Protein AF-A0AAE2QS74-F1 (afdb_monomer_lite)

Structure (mmCIF, N/CA/C/O backbone):
data_AF-A0AAE2QS74-F1
#
_entry.id   AF-A0AAE2QS74-F1
#
loop_
_atom_site.group_PDB
_atom_site.id
_atom_site.type_symbol
_atom_site.label_atom_id
_atom_site.label_alt_id
_atom_site.label_comp_id
_atom_site.label_asym_id
_atom_site.label_entity_id
_atom_site.label_seq_id
_atom_site.pdbx_PDB_ins_code
_atom_site.Cartn_x
_atom_site.Cartn_y
_atom_site.Cartn_z
_atom_site.occupancy
_atom_site.B_iso_or_equiv
_atom_site.auth_seq_id
_atom_site.auth_comp_id
_atom_site.auth_asym_id
_atom_site.auth_atom_id
_atom_site.pdbx_PDB_model_num
ATOM 1 N N . MET A 1 1 ? 24.253 0.604 -11.282 1.00 51.69 1 MET A N 1
ATOM 2 C CA . MET A 1 1 ? 25.074 -0.594 -10.983 1.00 51.69 1 MET A CA 1
ATOM 3 C C . MET A 1 1 ? 26.539 -0.467 -11.391 1.00 51.69 1 MET A C 1
ATOM 5 O O . MET A 1 1 ? 27.400 -0.940 -10.668 1.00 51.69 1 MET A O 1
ATOM 9 N N . ILE A 1 2 ? 26.841 0.162 -12.529 1.00 53.91 2 ILE A N 1
ATOM 10 C CA . ILE A 1 2 ? 28.056 -0.130 -13.308 1.00 53.91 2 ILE A CA 1
ATOM 11 C C . ILE A 1 2 ? 29.373 0.421 -12.723 1.00 53.91 2 ILE A C 1
ATOM 13 O O . ILE A 1 2 ? 30.416 -0.185 -12.919 1.00 53.91 2 ILE A O 1
ATOM 17 N N . GLY A 1 3 ? 29.357 1.519 -11.962 1.00 59.38 3 GLY A N 1
ATOM 18 C CA . GLY A 1 3 ? 30.604 2.147 -11.488 1.00 59.38 3 GLY A CA 1
ATOM 19 C C . GLY A 1 3 ? 31.366 1.401 -10.382 1.00 59.38 3 GLY A C 1
ATOM 20 O O . GLY A 1 3 ? 32.477 1.806 -10.053 1.00 59.38 3 GLY A O 1
ATOM 21 N N . TRP A 1 4 ? 30.768 0.360 -9.794 1.00 67.25 4 TRP A N 1
ATOM 22 C CA . TRP A 1 4 ? 31.204 -0.205 -8.510 1.00 67.25 4 TRP A CA 1
ATOM 23 C C . TRP A 1 4 ? 31.464 -1.710 -8.567 1.00 67.25 4 TRP A C 1
ATOM 25 O O . TRP A 1 4 ? 32.016 -2.236 -7.614 1.00 67.25 4 TRP A O 1
ATOM 35 N N . GLN A 1 5 ? 31.047 -2.401 -9.637 1.00 87.31 5 GLN A N 1
ATOM 36 C CA . GLN A 1 5 ? 31.272 -3.842 -9.752 1.00 87.31 5 GLN A CA 1
ATOM 37 C C . GLN A 1 5 ? 32.680 -4.116 -10.267 1.00 87.31 5 GLN A C 1
ATOM 39 O O . GLN A 1 5 ? 33.079 -3.594 -11.313 1.00 87.31 5 GLN A O 1
ATOM 44 N N . THR A 1 6 ? 33.389 -4.977 -9.558 1.00 92.38 6 THR A N 1
ATOM 45 C CA . THR A 1 6 ? 34.708 -5.481 -9.928 1.00 92.38 6 THR A CA 1
ATOM 46 C C . THR A 1 6 ? 34.624 -6.878 -10.551 1.00 92.38 6 THR A C 1
ATOM 48 O O . THR A 1 6 ? 33.561 -7.509 -10.582 1.00 92.38 6 THR A O 1
ATOM 51 N N . ILE A 1 7 ? 35.752 -7.397 -11.050 1.00 91.31 7 ILE A N 1
ATOM 52 C CA . ILE A 1 7 ? 35.840 -8.798 -11.495 1.00 91.31 7 ILE A CA 1
ATOM 53 C C . ILE A 1 7 ? 35.571 -9.752 -10.318 1.00 91.31 7 ILE A C 1
ATOM 55 O O . ILE A 1 7 ? 34.913 -10.778 -10.499 1.00 91.31 7 ILE A O 1
ATOM 59 N N . ALA A 1 8 ? 36.032 -9.411 -9.111 1.00 92.94 8 ALA A N 1
ATOM 60 C CA . ALA A 1 8 ? 35.773 -10.190 -7.903 1.00 92.94 8 ALA A CA 1
ATOM 61 C C . ALA A 1 8 ? 34.275 -10.269 -7.574 1.00 92.94 8 ALA A C 1
ATOM 63 O O . ALA A 1 8 ? 33.759 -11.366 -7.349 1.00 92.94 8 ALA A O 1
ATOM 64 N N . ASP A 1 9 ? 33.568 -9.137 -7.623 1.00 92.06 9 ASP A N 1
ATOM 65 C CA . ASP A 1 9 ? 32.123 -9.080 -7.362 1.00 92.06 9 ASP A CA 1
ATOM 66 C C . ASP A 1 9 ? 31.339 -9.916 -8.370 1.00 92.06 9 ASP A C 1
ATOM 68 O O . ASP A 1 9 ? 30.399 -10.632 -8.017 1.00 92.06 9 ASP A O 1
ATOM 72 N N . LEU A 1 10 ? 31.765 -9.874 -9.634 1.00 91.00 10 LEU A N 1
ATOM 73 C CA . LEU A 1 10 ? 31.147 -10.642 -10.702 1.00 91.00 10 LEU A CA 1
ATOM 74 C C . LEU A 1 10 ? 31.285 -12.155 -10.473 1.00 91.00 10 LEU A C 1
ATOM 76 O O . LEU A 1 10 ? 30.320 -12.892 -10.667 1.00 91.00 10 LEU A O 1
ATOM 80 N N . VAL A 1 11 ? 32.449 -12.626 -10.015 1.00 93.50 11 VAL A N 1
ATOM 81 C CA . VAL A 1 11 ? 32.669 -14.045 -9.670 1.00 93.50 11 VAL A CA 1
ATOM 82 C C . VAL A 1 11 ? 31.944 -14.434 -8.383 1.00 93.50 11 VAL A C 1
ATOM 84 O O . VAL A 1 11 ? 31.462 -15.557 -8.263 1.00 93.50 11 VAL A O 1
ATOM 87 N N . GLN A 1 12 ? 31.815 -13.520 -7.422 1.00 91.94 12 GLN A N 1
ATOM 88 C CA . GLN A 1 12 ? 31.012 -13.759 -6.226 1.00 91.94 12 GLN A CA 1
ATOM 89 C C . GLN A 1 12 ? 29.527 -13.944 -6.572 1.00 91.94 12 GLN A C 1
ATOM 91 O O . GLN A 1 12 ? 28.879 -14.837 -6.022 1.00 91.94 12 GLN A O 1
ATOM 96 N N . ALA A 1 13 ? 28.998 -13.123 -7.481 1.00 89.44 13 ALA A N 1
ATOM 97 C CA . ALA A 1 13 ? 27.626 -13.227 -7.965 1.00 89.44 13 ALA A CA 1
ATOM 98 C C . ALA A 1 13 ? 27.417 -14.452 -8.872 1.00 89.44 13 ALA A C 1
ATOM 100 O O . ALA A 1 13 ? 26.358 -15.078 -8.830 1.00 89.44 13 ALA A O 1
ATOM 101 N N . ILE A 1 14 ? 28.432 -14.823 -9.661 1.00 94.00 14 ILE A N 1
ATOM 102 C CA . ILE A 1 14 ? 28.385 -15.915 -10.640 1.00 94.00 14 ILE A CA 1
ATOM 103 C C . ILE A 1 14 ? 29.587 -16.850 -10.422 1.00 94.00 14 ILE A C 1
ATOM 105 O O . ILE A 1 14 ? 30.575 -16.778 -11.158 1.00 94.00 14 ILE A O 1
ATOM 109 N N . PRO A 1 15 ? 29.529 -17.768 -9.438 1.00 93.50 15 PRO A N 1
ATOM 110 C CA . PRO A 1 15 ? 30.678 -18.608 -9.088 1.00 93.50 15 PRO A CA 1
ATOM 111 C C . PRO A 1 15 ? 31.203 -19.474 -10.239 1.00 93.50 15 PRO A C 1
ATOM 113 O O . PRO A 1 15 ? 32.399 -19.740 -10.317 1.00 93.50 15 PRO A O 1
ATOM 116 N N . GLU A 1 16 ? 30.326 -19.885 -11.160 1.00 92.38 16 GLU A N 1
ATOM 117 C CA . GLU A 1 16 ? 30.688 -20.687 -12.340 1.00 92.38 16 GLU A CA 1
ATOM 118 C C . GLU A 1 16 ? 31.625 -19.943 -13.304 1.00 92.38 16 GLU A C 1
ATOM 120 O O . GLU A 1 16 ? 32.366 -20.567 -14.066 1.00 92.38 16 GLU A O 1
ATOM 125 N N . LEU A 1 17 ? 31.647 -18.608 -13.242 1.00 93.56 17 LEU A N 1
ATOM 126 C CA . LEU A 1 17 ? 32.507 -17.780 -14.076 1.00 93.56 17 LEU A CA 1
ATOM 127 C C . LEU A 1 17 ? 33.993 -18.006 -13.770 1.00 93.56 17 LEU A C 1
ATOM 129 O O . LEU A 1 17 ? 34.819 -17.871 -14.669 1.00 93.56 17 LEU A O 1
ATOM 133 N N . ALA A 1 18 ? 34.338 -18.419 -12.544 1.00 92.81 18 ALA A N 1
ATOM 134 C CA . ALA A 1 18 ? 35.713 -18.727 -12.148 1.00 92.81 18 ALA A CA 1
ATOM 135 C C . ALA A 1 18 ? 36.363 -19.801 -13.044 1.00 92.81 18 ALA A C 1
ATOM 137 O O . ALA A 1 18 ? 37.557 -19.721 -13.336 1.00 92.81 18 ALA A O 1
ATOM 138 N N . GLU A 1 19 ? 35.573 -20.763 -13.528 1.00 92.50 19 GLU A N 1
ATOM 139 C CA . GLU A 1 19 ? 36.038 -21.875 -14.368 1.00 92.50 19 GLU A CA 1
ATOM 140 C C . GLU A 1 19 ? 36.209 -21.487 -15.848 1.00 92.50 19 GLU A C 1
ATOM 142 O O . GLU A 1 19 ? 36.754 -22.259 -16.640 1.00 92.50 19 GLU A O 1
ATOM 147 N N . SER A 1 20 ? 35.745 -20.300 -16.244 1.00 94.81 20 SER A N 1
ATOM 148 C CA . SER A 1 20 ? 35.791 -19.848 -17.635 1.00 94.81 20 SER A CA 1
ATOM 149 C C . SER A 1 20 ? 37.169 -19.297 -18.009 1.00 94.81 20 SER A C 1
ATOM 151 O O . SER A 1 20 ? 37.889 -18.714 -17.185 1.00 94.81 20 SER A O 1
ATOM 153 N N . SER A 1 21 ? 37.548 -19.443 -19.283 1.00 94.94 21 SER A N 1
ATOM 154 C CA . SER A 1 21 ? 38.747 -18.776 -19.787 1.00 94.94 21 SER A CA 1
ATOM 155 C C . SER A 1 21 ? 38.497 -17.277 -19.932 1.00 94.94 21 SER A C 1
ATOM 157 O O . SER A 1 21 ? 37.461 -16.862 -20.447 1.00 94.94 21 SER A O 1
ATOM 159 N N . VAL A 1 22 ? 39.492 -16.458 -19.575 1.00 93.69 22 VAL A N 1
ATOM 160 C CA . VAL A 1 22 ? 39.430 -14.996 -19.758 1.00 93.69 22 VAL A CA 1
ATOM 161 C C . VAL A 1 22 ? 39.072 -14.630 -21.201 1.00 93.69 22 VAL A C 1
ATOM 163 O O . VAL A 1 22 ? 38.280 -13.727 -21.429 1.00 93.69 22 VAL A O 1
ATOM 166 N N . ARG A 1 23 ? 39.597 -15.371 -22.186 1.00 90.88 23 ARG A N 1
ATOM 167 C CA . ARG A 1 23 ? 39.360 -15.114 -23.618 1.00 90.88 23 ARG A CA 1
ATOM 168 C C . ARG A 1 23 ? 37.947 -15.443 -24.093 1.00 90.88 23 ARG A C 1
ATOM 170 O O . ARG A 1 23 ? 37.571 -15.013 -25.175 1.00 90.88 23 ARG A O 1
ATOM 177 N N . GLU A 1 24 ? 37.209 -16.252 -23.342 1.00 91.06 24 GLU A N 1
ATOM 178 C CA . GLU A 1 24 ? 35.841 -16.653 -23.687 1.00 91.06 24 GLU A CA 1
ATOM 179 C C . GLU A 1 24 ? 34.810 -15.663 -23.138 1.00 91.06 24 GLU A C 1
ATOM 181 O O . GLU A 1 24 ? 33.684 -15.616 -23.628 1.00 91.06 24 GLU A O 1
ATOM 186 N N . VAL A 1 25 ? 35.208 -14.834 -22.169 1.00 94.12 25 VAL A N 1
ATOM 187 C CA . VAL A 1 25 ? 34.372 -13.790 -21.577 1.00 94.12 25 VAL A CA 1
ATOM 188 C C . VAL A 1 25 ? 34.872 -12.435 -22.064 1.00 94.12 25 VAL A C 1
ATOM 190 O O . VAL A 1 25 ? 35.674 -11.768 -21.412 1.00 94.12 25 VAL A O 1
ATOM 193 N N . GLN A 1 26 ? 34.404 -12.047 -23.252 1.00 93.44 26 GLN A N 1
ATOM 194 C CA . GLN A 1 26 ? 34.917 -10.899 -24.006 1.00 93.44 26 GLN A CA 1
ATOM 195 C C . GLN A 1 26 ? 35.022 -9.596 -23.185 1.00 93.44 26 GLN A C 1
ATOM 197 O O . GLN A 1 26 ? 36.083 -8.975 -23.237 1.00 93.44 26 GLN A O 1
ATOM 202 N N . PRO A 1 27 ? 34.028 -9.202 -22.358 1.00 93.44 27 PRO A N 1
ATOM 203 C CA . PRO A 1 27 ? 34.154 -7.990 -21.545 1.00 93.44 27 PRO A CA 1
ATOM 204 C C . PRO A 1 27 ? 35.338 -8.037 -20.568 1.00 93.44 27 PRO A C 1
ATOM 206 O O . PRO A 1 27 ? 36.029 -7.040 -20.383 1.00 93.44 27 PRO A O 1
ATOM 209 N N . ILE A 1 28 ? 35.618 -9.202 -19.975 1.00 93.31 28 ILE A N 1
ATOM 210 C CA . ILE A 1 28 ? 36.741 -9.384 -19.044 1.00 93.31 28 ILE A CA 1
ATOM 211 C C . ILE A 1 28 ? 38.072 -9.389 -19.803 1.00 93.31 28 ILE A C 1
ATOM 213 O O . ILE A 1 28 ? 39.045 -8.805 -19.330 1.00 93.31 28 ILE A O 1
ATOM 217 N N . ALA A 1 29 ? 38.123 -9.999 -20.992 1.00 93.19 29 ALA A N 1
ATOM 218 C CA . ALA A 1 29 ? 39.308 -9.947 -21.847 1.00 93.19 29 ALA A CA 1
ATOM 219 C C . ALA A 1 29 ? 39.673 -8.506 -22.233 1.00 93.19 29 ALA A C 1
ATOM 221 O O . ALA A 1 29 ? 40.841 -8.127 -22.149 1.00 93.19 29 ALA A O 1
ATOM 222 N N . ASP A 1 30 ? 38.671 -7.710 -22.608 1.00 93.12 30 ASP A N 1
ATOM 223 C CA . ASP A 1 30 ? 38.852 -6.324 -23.038 1.00 93.12 30 ASP A CA 1
ATOM 224 C C . ASP A 1 30 ? 39.238 -5.411 -21.862 1.00 93.12 30 ASP A C 1
ATOM 226 O O . ASP A 1 30 ? 40.056 -4.509 -22.030 1.00 93.12 30 ASP A O 1
ATOM 230 N N . LEU A 1 31 ? 38.752 -5.687 -20.645 1.00 91.75 31 LEU A N 1
ATOM 231 C CA . LEU A 1 31 ? 39.192 -4.992 -19.425 1.00 91.75 31 LEU A CA 1
ATOM 232 C C . LEU A 1 31 ? 40.663 -5.279 -19.082 1.00 91.75 31 LEU A C 1
ATOM 234 O O . LEU A 1 31 ? 41.371 -4.428 -18.548 1.00 91.75 31 LEU A O 1
ATOM 238 N N . LEU A 1 32 ? 41.141 -6.480 -19.408 1.00 92.75 32 LEU A N 1
ATOM 239 C CA . LEU A 1 32 ? 42.507 -6.925 -19.132 1.00 92.75 32 LEU A CA 1
ATOM 240 C C . LEU A 1 32 ? 43.485 -6.651 -20.287 1.00 92.75 32 LEU A C 1
ATOM 242 O O . LEU A 1 32 ? 44.662 -6.989 -20.167 1.00 92.75 32 LEU A O 1
ATOM 246 N N . GLN A 1 33 ? 43.040 -6.035 -21.389 1.00 88.00 33 GLN A N 1
ATOM 247 C CA . GLN A 1 33 ? 43.825 -5.905 -22.627 1.00 88.00 33 GLN A CA 1
ATOM 248 C C . GLN A 1 33 ? 45.164 -5.163 -22.457 1.00 88.00 33 GLN A C 1
ATOM 250 O O . GLN A 1 33 ? 46.122 -5.450 -23.176 1.00 88.00 33 GLN A O 1
ATOM 255 N N . ASP A 1 34 ? 45.243 -4.238 -21.495 1.00 84.62 34 ASP A N 1
ATOM 256 C CA . ASP A 1 34 ? 46.432 -3.420 -21.226 1.00 84.62 34 ASP A CA 1
ATOM 257 C C . ASP A 1 34 ? 47.409 -4.076 -20.229 1.00 84.62 34 ASP A C 1
ATOM 259 O O . ASP A 1 34 ? 48.461 -3.514 -19.908 1.00 84.62 34 ASP A O 1
ATOM 263 N N . GLN A 1 35 ? 47.095 -5.280 -19.740 1.00 87.00 35 GLN A N 1
ATOM 264 C CA . GLN A 1 35 ? 47.929 -6.011 -18.788 1.00 87.00 35 GLN A CA 1
ATOM 265 C C . GLN A 1 35 ? 48.985 -6.862 -19.510 1.00 87.00 35 GLN A C 1
ATOM 267 O O . GLN A 1 35 ? 48.704 -7.583 -20.465 1.00 87.00 35 GLN A O 1
ATOM 272 N N . LEU A 1 36 ? 50.231 -6.803 -19.030 1.00 78.56 36 LEU A N 1
ATOM 273 C CA . LEU A 1 36 ? 51.369 -7.511 -19.639 1.00 78.56 36 LEU A CA 1
ATOM 274 C C . LEU A 1 36 ? 51.338 -9.033 -19.426 1.00 78.56 36 LEU A C 1
ATOM 276 O O . LEU A 1 36 ? 51.922 -9.764 -20.225 1.00 78.56 36 LEU A O 1
ATOM 280 N N . ASP A 1 37 ? 50.691 -9.499 -18.356 1.00 84.31 37 ASP A N 1
ATOM 281 C CA . ASP A 1 37 ? 50.616 -10.913 -17.973 1.00 84.31 37 ASP A CA 1
ATOM 282 C C . ASP A 1 37 ? 49.176 -11.270 -17.584 1.00 84.31 37 ASP A C 1
ATOM 284 O O . ASP A 1 37 ? 48.789 -11.210 -16.417 1.00 84.31 37 ASP A O 1
ATOM 288 N N . VAL A 1 38 ? 48.350 -11.551 -18.597 1.00 84.25 38 VAL A N 1
ATOM 289 C CA . VAL A 1 38 ? 46.928 -11.873 -18.416 1.00 84.25 38 VAL A CA 1
ATOM 290 C C . VAL A 1 38 ? 46.779 -13.353 -18.039 1.00 84.25 38 VAL A C 1
ATOM 292 O O . VAL A 1 38 ? 47.169 -14.222 -18.835 1.00 84.25 38 VAL A O 1
ATOM 295 N N . PRO A 1 39 ? 46.187 -13.673 -16.872 1.00 89.12 39 PRO A N 1
ATOM 296 C CA . PRO A 1 39 ? 45.918 -15.053 -16.488 1.00 89.12 39 PRO A CA 1
ATOM 297 C C . PRO A 1 39 ? 45.004 -15.777 -17.487 1.00 89.12 39 PRO A C 1
ATOM 299 O O . PRO A 1 39 ? 44.227 -15.163 -18.215 1.00 89.12 39 PRO A O 1
ATOM 302 N N . GLN A 1 40 ? 45.100 -17.108 -17.553 1.00 89.44 40 GLN A N 1
ATOM 303 C CA . GLN A 1 40 ? 44.315 -17.891 -18.521 1.00 89.44 40 GLN A CA 1
ATOM 304 C C . GLN A 1 40 ? 42.862 -18.096 -18.079 1.00 89.44 40 GLN A C 1
ATOM 306 O O . GLN A 1 40 ? 41.968 -18.168 -18.930 1.00 89.44 40 GLN A O 1
ATOM 311 N N . THR A 1 41 ? 42.641 -18.200 -16.767 1.00 95.19 41 THR A N 1
ATOM 312 C CA . THR A 1 41 ? 41.335 -18.462 -16.151 1.00 95.19 41 THR A CA 1
ATOM 313 C C . THR A 1 41 ? 40.903 -17.286 -15.290 1.00 95.19 41 THR A C 1
ATOM 315 O O . THR A 1 41 ? 41.740 -16.564 -14.745 1.00 95.19 41 THR A O 1
ATOM 318 N N . ILE A 1 42 ? 39.595 -17.098 -15.147 1.00 94.25 42 ILE A N 1
ATOM 319 C CA . ILE A 1 42 ? 39.047 -16.039 -14.295 1.00 94.25 42 ILE A CA 1
ATOM 320 C C . ILE A 1 42 ? 39.330 -16.329 -12.811 1.00 94.25 42 ILE A C 1
ATOM 322 O O . ILE A 1 42 ? 39.590 -15.396 -12.053 1.00 94.25 42 ILE A O 1
ATOM 326 N N . ALA A 1 43 ? 39.404 -17.603 -12.405 1.00 94.75 43 ALA A N 1
ATOM 327 C CA . ALA A 1 43 ? 39.850 -18.007 -11.068 1.00 94.75 43 ALA A CA 1
ATOM 328 C C . ALA A 1 43 ? 41.252 -17.475 -10.711 1.00 94.75 43 ALA A C 1
ATOM 330 O O . ALA A 1 43 ? 41.504 -17.122 -9.559 1.00 94.75 43 ALA A O 1
ATOM 331 N N . ASP A 1 44 ? 42.165 -17.407 -11.681 1.00 93.75 44 ASP A N 1
ATOM 332 C CA . ASP A 1 44 ? 43.510 -16.864 -11.472 1.00 93.75 44 ASP A CA 1
ATOM 333 C C . ASP A 1 44 ? 43.510 -15.326 -11.447 1.00 93.75 44 ASP A C 1
ATOM 335 O O . ASP A 1 44 ? 44.306 -14.717 -10.730 1.00 93.75 44 ASP A O 1
ATOM 339 N N . VAL A 1 45 ? 42.597 -14.686 -12.190 1.00 92.88 45 VAL A N 1
ATOM 340 C CA . VAL A 1 45 ? 42.397 -13.226 -12.162 1.00 92.88 45 VAL A CA 1
ATOM 341 C C . VAL A 1 45 ? 41.951 -12.769 -10.774 1.00 92.88 45 VAL A C 1
ATOM 343 O O . VAL A 1 45 ? 42.540 -11.839 -10.230 1.00 92.88 45 VAL A O 1
ATOM 346 N N . VAL A 1 46 ? 40.979 -13.453 -10.160 1.00 93.75 46 VAL A N 1
ATOM 347 C CA . VAL A 1 46 ? 40.471 -13.081 -8.824 1.00 93.75 46 VAL A CA 1
ATOM 348 C C . VAL A 1 46 ? 41.434 -13.401 -7.676 1.00 93.75 46 VAL A C 1
ATOM 350 O O . VAL A 1 46 ? 41.283 -12.868 -6.582 1.00 93.75 46 VAL A O 1
ATOM 353 N N . GLN A 1 47 ? 42.450 -14.239 -7.903 1.00 92.31 47 GLN A N 1
ATOM 354 C CA . GLN A 1 47 ? 43.529 -14.464 -6.931 1.00 92.31 47 GLN A CA 1
ATOM 355 C C . GLN A 1 47 ? 44.559 -13.325 -6.912 1.00 92.31 47 GLN A C 1
ATOM 357 O O . GLN A 1 47 ? 45.358 -13.232 -5.979 1.00 92.31 47 GLN A O 1
ATOM 362 N N . ASN A 1 48 ? 44.567 -12.467 -7.934 1.00 92.62 48 ASN A N 1
ATOM 363 C CA . ASN A 1 48 ? 45.438 -11.306 -8.006 1.00 92.62 48 ASN A CA 1
ATOM 364 C C . ASN A 1 48 ? 44.715 -10.073 -7.449 1.00 92.62 48 ASN A C 1
ATOM 366 O O . ASN A 1 48 ? 43.783 -9.578 -8.072 1.00 92.62 48 ASN A O 1
ATOM 370 N N . GLU A 1 49 ? 45.192 -9.539 -6.323 1.00 89.06 49 GLU A N 1
ATOM 371 C CA . GLU A 1 49 ? 44.571 -8.403 -5.616 1.00 89.06 49 GLU A CA 1
ATOM 372 C C . GLU A 1 49 ? 44.373 -7.148 -6.483 1.00 89.06 49 GLU A C 1
ATOM 374 O O . GLU A 1 49 ? 43.485 -6.351 -6.210 1.00 89.06 49 GLU A O 1
ATOM 379 N N . VAL A 1 50 ? 45.189 -6.947 -7.524 1.00 89.69 50 VAL A N 1
ATOM 380 C CA . VAL A 1 50 ? 45.071 -5.779 -8.409 1.00 89.69 50 VAL A CA 1
ATOM 381 C C . VAL A 1 50 ? 44.070 -6.036 -9.529 1.00 89.69 50 VAL A C 1
ATOM 383 O O . VAL A 1 50 ? 43.275 -5.159 -9.849 1.00 89.69 50 VAL A O 1
ATOM 386 N N . LEU A 1 51 ? 44.110 -7.223 -10.138 1.00 91.75 51 LEU A N 1
ATOM 387 C CA . LEU A 1 51 ? 43.224 -7.548 -11.257 1.00 91.75 51 LEU A CA 1
ATOM 388 C C . LEU A 1 51 ? 41.791 -7.822 -10.789 1.00 91.75 51 LEU A C 1
ATOM 390 O O . LEU A 1 51 ? 40.847 -7.464 -11.485 1.00 91.75 51 LEU A O 1
ATOM 394 N N . ALA A 1 52 ? 41.636 -8.421 -9.608 1.00 90.88 52 ALA A N 1
ATOM 395 C CA . ALA A 1 52 ? 40.348 -8.708 -8.989 1.00 90.88 52 ALA A CA 1
ATOM 396 C C . ALA A 1 52 ? 39.496 -7.440 -8.802 1.00 90.88 52 ALA A C 1
ATOM 398 O O . ALA A 1 52 ? 38.287 -7.486 -9.011 1.00 90.88 52 ALA A O 1
ATOM 399 N N . GLU A 1 53 ? 40.145 -6.317 -8.486 1.00 91.31 53 GLU A N 1
ATOM 400 C CA . GLU A 1 53 ? 39.524 -5.023 -8.177 1.00 91.31 53 GLU A CA 1
ATOM 401 C C . GLU A 1 53 ? 39.313 -4.123 -9.410 1.00 91.31 53 GLU A C 1
ATOM 403 O O . GLU A 1 53 ? 38.865 -2.982 -9.275 1.00 91.31 53 GLU A O 1
ATOM 408 N N . LEU A 1 54 ? 39.635 -4.589 -10.625 1.00 90.88 54 LEU A N 1
ATOM 409 C CA . LEU A 1 54 ? 39.384 -3.797 -11.832 1.00 90.88 54 LEU A CA 1
ATOM 410 C C . LEU A 1 54 ? 37.880 -3.600 -12.025 1.00 90.88 54 LEU A C 1
ATOM 412 O O . LEU A 1 54 ? 37.105 -4.560 -12.040 1.00 90.88 54 LEU A O 1
ATOM 416 N N . SER A 1 55 ? 37.479 -2.339 -12.176 1.00 90.12 55 SER A N 1
ATOM 417 C CA . SER A 1 55 ? 36.075 -1.956 -12.278 1.00 90.12 55 SER A CA 1
ATOM 418 C C . SER A 1 55 ? 35.546 -2.186 -13.688 1.00 90.12 55 SER A C 1
ATOM 420 O O . SER A 1 55 ? 36.099 -1.696 -14.673 1.00 90.12 55 SER A O 1
ATOM 422 N N . LEU A 1 56 ? 34.394 -2.847 -13.785 1.00 86.44 56 LEU A N 1
ATOM 423 C CA . LEU A 1 56 ? 33.654 -2.985 -15.040 1.00 86.44 56 LEU A CA 1
ATOM 424 C C . LEU A 1 56 ? 33.148 -1.632 -15.566 1.00 86.44 56 LEU A C 1
ATOM 426 O O . LEU A 1 56 ? 32.829 -1.516 -16.748 1.00 86.44 56 LEU A O 1
ATOM 430 N N . GLY A 1 57 ? 33.108 -0.599 -14.717 1.00 82.94 57 GLY A N 1
ATOM 431 C CA . GLY A 1 57 ? 32.757 0.764 -15.109 1.00 82.94 57 GLY A CA 1
ATOM 432 C C . GLY A 1 57 ? 33.789 1.456 -16.002 1.00 82.94 57 GLY A C 1
ATOM 433 O O . GLY A 1 57 ? 33.489 2.508 -16.561 1.00 82.94 57 GLY A O 1
ATOM 434 N N . GLU A 1 58 ? 34.981 0.877 -16.164 1.00 84.56 58 GLU A N 1
ATOM 435 C CA . GLU A 1 58 ? 35.997 1.353 -17.112 1.00 84.56 58 GLU A CA 1
ATOM 436 C C . GLU A 1 58 ? 35.676 0.962 -18.566 1.00 84.56 58 GLU A C 1
ATOM 438 O O . GLU A 1 58 ? 36.246 1.520 -19.506 1.00 84.56 58 GLU A O 1
ATOM 443 N N . LEU A 1 59 ? 34.732 0.038 -18.769 1.00 84.81 59 LEU A N 1
ATOM 444 C CA . LEU A 1 59 ? 34.280 -0.395 -20.085 1.00 84.81 59 LEU A CA 1
ATOM 445 C C . LEU A 1 59 ? 33.067 0.404 -20.564 1.00 84.81 59 LEU A C 1
ATOM 447 O O . LEU A 1 59 ? 32.155 0.724 -19.802 1.00 84.81 59 LEU A O 1
ATOM 451 N N . ASN A 1 60 ? 32.983 0.607 -21.880 1.00 85.06 60 ASN A N 1
ATOM 452 C CA . ASN A 1 60 ? 31.715 0.959 -22.508 1.00 85.06 60 ASN A CA 1
ATOM 453 C C . ASN A 1 60 ? 30.832 -0.293 -22.614 1.00 85.06 60 ASN A C 1
ATOM 455 O O . ASN A 1 60 ? 30.873 -0.998 -23.620 1.00 85.06 60 ASN A O 1
ATOM 459 N N . LEU A 1 61 ? 30.057 -0.591 -21.571 1.00 79.56 61 LEU A N 1
ATOM 460 C CA . LEU A 1 61 ? 29.262 -1.821 -21.509 1.00 79.56 61 LEU A CA 1
ATOM 461 C C . LEU A 1 61 ? 28.137 -1.904 -22.555 1.00 79.56 61 LEU A C 1
ATOM 463 O O . LEU A 1 61 ? 27.686 -3.004 -22.854 1.00 79.56 61 LEU A O 1
ATOM 467 N N . GLU A 1 62 ? 27.730 -0.784 -23.161 1.00 81.38 62 GLU A N 1
ATOM 468 C CA . GLU A 1 62 ? 26.697 -0.748 -24.211 1.00 81.38 62 GLU A CA 1
ATOM 469 C C . GLU A 1 62 ? 27.087 -1.532 -25.476 1.00 81.38 62 GLU A C 1
ATOM 471 O O . GLU A 1 62 ? 26.231 -1.844 -26.301 1.00 81.38 62 GLU A O 1
ATOM 476 N N . GLN A 1 63 ? 28.374 -1.849 -25.648 1.00 88.12 63 GLN A N 1
ATOM 477 C CA . GLN A 1 63 ? 28.871 -2.586 -26.811 1.00 88.12 63 GLN A CA 1
ATOM 478 C C . GLN A 1 63 ? 28.781 -4.114 -26.673 1.00 88.12 63 GLN A C 1
ATOM 480 O O . GLN A 1 63 ? 29.102 -4.819 -27.630 1.00 88.12 63 GLN A O 1
ATOM 485 N N . TYR A 1 64 ? 28.379 -4.629 -25.508 1.00 86.88 64 TYR A N 1
ATOM 486 C CA . TYR A 1 64 ? 28.283 -6.064 -25.251 1.00 86.88 64 TYR A CA 1
ATOM 487 C C . TYR A 1 64 ? 26.832 -6.489 -25.017 1.00 86.88 64 TYR A C 1
ATOM 489 O O . TYR A 1 64 ? 26.087 -5.836 -24.290 1.00 86.88 64 TYR A O 1
ATOM 497 N N . ASP A 1 65 ? 26.446 -7.631 -25.586 1.00 85.75 65 ASP A N 1
ATOM 498 C CA . ASP A 1 65 ? 25.187 -8.289 -25.237 1.00 85.75 65 ASP A CA 1
ATOM 499 C C . ASP A 1 65 ? 25.220 -8.795 -23.786 1.00 85.75 65 ASP A C 1
ATOM 501 O O . ASP A 1 65 ? 26.261 -9.230 -23.292 1.00 85.75 65 ASP A O 1
ATOM 505 N N . LEU A 1 66 ? 24.064 -8.846 -23.114 1.00 80.19 66 LEU A N 1
ATOM 506 C CA . LEU A 1 66 ? 23.956 -9.383 -21.745 1.00 80.19 66 LEU A CA 1
ATOM 507 C C . LEU A 1 66 ? 24.417 -10.846 -21.630 1.00 80.19 66 LEU A C 1
ATOM 509 O O . LEU A 1 66 ? 24.831 -11.284 -20.562 1.00 80.19 66 LEU A O 1
ATOM 513 N N . SER A 1 67 ? 24.382 -11.602 -22.730 1.00 85.56 67 SER A N 1
ATOM 514 C CA . SER A 1 67 ? 24.894 -12.974 -22.799 1.00 85.56 67 SER A CA 1
ATOM 515 C C . SER A 1 67 ? 26.418 -13.068 -22.949 1.00 85.56 67 SER A C 1
ATOM 517 O O . SER A 1 67 ? 26.948 -14.175 -22.965 1.00 85.56 67 SER A O 1
ATOM 519 N N . ALA A 1 68 ? 27.130 -11.944 -23.102 1.00 90.44 68 ALA A N 1
ATOM 520 C CA . ALA A 1 68 ? 28.588 -11.921 -23.246 1.00 90.44 68 ALA A CA 1
ATOM 521 C C . ALA A 1 68 ? 29.323 -12.334 -21.960 1.00 90.44 68 ALA A C 1
ATOM 523 O O . ALA A 1 68 ? 30.485 -12.734 -22.019 1.00 90.44 68 ALA A O 1
ATOM 524 N N . ILE A 1 69 ? 28.645 -12.256 -20.811 1.00 91.62 69 ILE A N 1
ATOM 525 C CA . ILE A 1 69 ? 29.094 -12.844 -19.550 1.00 91.62 69 ILE A CA 1
ATOM 526 C C . ILE A 1 69 ? 28.189 -14.050 -19.259 1.00 91.62 69 ILE A C 1
ATOM 528 O O . ILE A 1 69 ? 26.995 -13.869 -19.000 1.00 91.62 69 ILE A O 1
ATOM 532 N N . PRO A 1 70 ? 28.720 -15.285 -19.309 1.00 91.31 70 PRO A N 1
ATOM 533 C CA . PRO A 1 70 ? 27.953 -16.483 -18.987 1.00 91.31 70 PRO A CA 1
ATOM 534 C C . PRO A 1 70 ? 27.333 -16.406 -17.587 1.00 91.31 70 PRO A C 1
ATOM 536 O O . PRO A 1 70 ? 27.992 -15.993 -16.637 1.00 91.31 70 PRO A O 1
ATOM 539 N N . GLY A 1 71 ? 26.061 -16.792 -17.465 1.00 86.50 71 GLY A N 1
ATOM 540 C CA . GLY A 1 71 ? 25.326 -16.790 -16.194 1.00 86.50 71 GLY A CA 1
ATOM 541 C C . GLY A 1 71 ? 24.819 -15.420 -15.728 1.00 86.50 71 GLY A C 1
ATOM 542 O O . GLY A 1 71 ? 24.049 -15.370 -14.776 1.00 86.50 71 GLY A O 1
ATOM 543 N N . LEU A 1 72 ? 25.172 -14.316 -16.404 1.00 86.94 72 LEU A N 1
ATOM 544 C CA . LEU A 1 72 ? 24.773 -12.964 -15.983 1.00 86.94 72 LEU A CA 1
ATOM 545 C C . LEU A 1 72 ? 23.259 -12.737 -16.033 1.00 86.94 72 LEU A C 1
ATOM 547 O O . LEU A 1 72 ? 22.710 -12.070 -15.164 1.00 86.94 72 LEU A O 1
ATOM 551 N N . ILE A 1 73 ? 22.584 -13.305 -17.033 1.00 84.00 73 ILE A N 1
ATOM 552 C CA . ILE A 1 73 ? 21.129 -13.164 -17.217 1.00 84.00 73 ILE A CA 1
ATOM 553 C C . ILE A 1 73 ? 20.351 -13.852 -16.085 1.00 84.00 73 ILE A C 1
ATOM 555 O O . ILE A 1 73 ? 19.284 -13.380 -15.698 1.00 84.00 73 ILE A O 1
ATOM 559 N N . ASP A 1 74 ? 20.889 -14.952 -15.558 1.00 82.69 74 ASP A N 1
ATOM 560 C CA . ASP A 1 74 ? 20.228 -15.788 -14.553 1.00 82.69 74 ASP A CA 1
ATOM 561 C C . ASP A 1 74 ? 20.658 -15.440 -13.116 1.00 82.69 74 ASP A C 1
ATOM 563 O O . ASP A 1 74 ? 20.082 -15.950 -12.151 1.00 82.69 74 ASP A O 1
ATOM 567 N N . ALA A 1 75 ? 21.666 -14.578 -12.960 1.00 81.62 75 ALA A N 1
ATOM 568 C CA . ALA A 1 75 ? 22.192 -14.165 -11.668 1.00 81.62 75 ALA A CA 1
ATOM 569 C C . ALA A 1 75 ? 21.175 -13.277 -10.922 1.00 81.62 75 ALA A C 1
ATOM 571 O O . ALA A 1 75 ? 20.756 -12.244 -11.458 1.00 81.62 75 ALA A O 1
ATOM 572 N N . PRO A 1 76 ? 20.776 -13.626 -9.684 1.00 77.81 76 PRO A N 1
ATOM 573 C CA . PRO A 1 76 ? 19.868 -12.792 -8.908 1.00 77.81 76 PRO A CA 1
ATOM 574 C C . PRO A 1 76 ? 20.478 -11.415 -8.647 1.00 77.81 76 PRO A C 1
ATOM 576 O O . PRO A 1 76 ? 21.632 -11.299 -8.242 1.00 77.81 76 PRO A O 1
ATOM 579 N N . LEU A 1 77 ? 19.695 -10.352 -8.832 1.00 76.94 77 LEU A N 1
ATOM 580 C CA . LEU A 1 77 ? 20.187 -8.985 -8.652 1.00 76.94 77 LEU A CA 1
ATOM 581 C C . LEU A 1 77 ? 20.756 -8.762 -7.241 1.00 76.94 77 LEU A C 1
ATOM 583 O O . LEU A 1 77 ? 21.711 -8.007 -7.068 1.00 76.94 77 LEU A O 1
ATOM 587 N N . GLU A 1 78 ? 20.207 -9.451 -6.235 1.00 75.94 78 GLU A N 1
ATOM 588 C CA . GLU A 1 78 ? 20.636 -9.300 -4.853 1.00 75.94 78 GLU A CA 1
ATOM 589 C C . GLU A 1 78 ? 22.049 -9.803 -4.538 1.00 75.94 78 GLU A C 1
ATOM 591 O O . GLU A 1 78 ? 22.569 -9.498 -3.461 1.00 75.94 78 GLU A O 1
ATOM 596 N N . THR A 1 79 ? 22.667 -10.570 -5.441 1.00 84.06 79 THR A N 1
ATOM 597 C CA . THR A 1 79 ? 24.023 -11.103 -5.248 1.00 84.06 79 THR A CA 1
ATOM 598 C C . THR A 1 79 ? 25.118 -10.125 -5.662 1.00 84.06 79 THR A C 1
ATOM 600 O O . THR A 1 79 ? 26.279 -10.360 -5.339 1.00 84.06 79 THR A O 1
ATOM 603 N N . PHE A 1 80 ? 24.768 -9.038 -6.354 1.00 85.00 80 PHE A N 1
ATOM 604 C CA . PHE A 1 80 ? 25.716 -8.015 -6.796 1.00 85.00 80 PHE A CA 1
ATOM 605 C C . PHE A 1 80 ? 25.969 -6.984 -5.696 1.00 85.00 80 PHE A C 1
ATOM 607 O O . PHE A 1 80 ? 25.055 -6.598 -4.966 1.00 85.00 80 PHE A O 1
ATOM 614 N N . GLN A 1 81 ? 27.207 -6.512 -5.562 1.00 82.75 81 GLN A N 1
ATOM 615 C CA . GLN A 1 81 ? 27.550 -5.567 -4.502 1.00 82.75 81 GLN A CA 1
ATOM 616 C C . GLN A 1 81 ? 26.783 -4.245 -4.677 1.00 82.75 81 GLN A C 1
ATOM 618 O O . GLN A 1 81 ? 26.656 -3.739 -5.788 1.00 82.75 81 GLN A O 1
ATOM 623 N N . ASP A 1 82 ? 26.272 -3.666 -3.585 1.00 77.69 82 ASP A N 1
ATOM 624 C CA . ASP A 1 82 ? 25.610 -2.351 -3.588 1.00 77.69 82 ASP A CA 1
ATOM 625 C C . ASP A 1 82 ? 24.472 -2.213 -4.622 1.00 77.69 82 ASP A C 1
ATOM 627 O O . ASP A 1 82 ? 24.107 -1.106 -5.032 1.00 77.69 82 ASP A O 1
ATOM 631 N N . TRP A 1 83 ? 23.855 -3.330 -5.027 1.00 74.25 83 TRP A N 1
ATOM 632 C CA . TRP A 1 83 ? 22.746 -3.335 -5.980 1.00 74.25 83 TRP A CA 1
ATOM 633 C C . TRP A 1 83 ? 21.593 -2.430 -5.516 1.00 74.25 83 TRP A C 1
ATOM 635 O O . TRP A 1 83 ? 20.964 -1.767 -6.340 1.00 74.25 83 TRP A O 1
ATOM 645 N N . GLN A 1 84 ? 21.375 -2.307 -4.198 1.00 67.06 84 GLN A N 1
ATOM 646 C CA . GLN A 1 84 ? 20.348 -1.442 -3.602 1.00 67.06 84 GLN A CA 1
ATOM 647 C C . GLN A 1 84 ? 20.612 0.054 -3.815 1.00 67.06 84 GLN A C 1
ATOM 649 O O . GLN A 1 84 ? 19.694 0.861 -3.689 1.00 67.06 84 GLN A O 1
ATOM 654 N N . GLN A 1 85 ? 21.859 0.438 -4.092 1.00 68.69 85 GLN A N 1
ATOM 655 C CA . GLN A 1 85 ? 22.243 1.827 -4.349 1.00 68.69 85 GLN A CA 1
ATOM 656 C C . GLN A 1 85 ? 22.101 2.206 -5.829 1.00 68.69 85 GLN A C 1
ATOM 658 O O . GLN A 1 85 ? 22.319 3.359 -6.199 1.00 68.69 85 GLN A O 1
ATOM 663 N N . SER A 1 86 ? 21.727 1.252 -6.687 1.00 65.56 86 SER A N 1
ATOM 664 C CA . SER A 1 86 ? 21.459 1.515 -8.097 1.00 65.56 86 SER A CA 1
ATOM 665 C C . SER A 1 86 ? 20.050 2.056 -8.276 1.00 65.56 86 SER A C 1
ATOM 667 O O . SER A 1 86 ? 19.067 1.386 -7.967 1.00 65.56 86 SER A O 1
ATOM 669 N N . VAL A 1 87 ? 19.955 3.281 -8.782 1.00 63.59 87 VAL A N 1
ATOM 670 C CA . VAL A 1 87 ? 18.666 3.919 -9.052 1.00 63.59 87 VAL A CA 1
ATOM 671 C C . VAL A 1 87 ? 18.076 3.330 -10.341 1.00 63.59 87 VAL A C 1
ATOM 673 O O . VAL A 1 87 ? 18.811 2.982 -11.264 1.00 63.59 87 VAL A O 1
ATOM 676 N N . ILE A 1 88 ? 16.750 3.173 -10.398 1.00 59.47 88 ILE A N 1
ATOM 677 C CA . ILE A 1 88 ? 16.039 2.541 -11.527 1.00 59.47 88 ILE A CA 1
ATOM 678 C C . ILE A 1 88 ? 16.304 3.270 -12.857 1.00 59.47 88 ILE A C 1
ATOM 680 O O . ILE A 1 88 ? 16.432 2.619 -13.889 1.00 59.47 88 ILE A O 1
ATOM 684 N N . ASP A 1 89 ? 16.443 4.598 -12.832 1.00 60.19 89 ASP A N 1
ATOM 685 C CA . ASP A 1 89 ? 16.765 5.433 -14.002 1.00 60.19 89 ASP A CA 1
ATOM 686 C C . ASP A 1 89 ? 18.176 5.182 -14.566 1.00 60.19 89 ASP A C 1
ATOM 688 O O . ASP A 1 89 ? 18.458 5.508 -15.716 1.00 60.19 89 ASP A O 1
ATOM 692 N N . GLN A 1 90 ? 19.057 4.565 -13.776 1.00 59.84 90 GLN A N 1
ATOM 693 C CA . GLN A 1 90 ? 20.407 4.172 -14.176 1.00 59.84 90 GLN A CA 1
ATOM 694 C C . GLN A 1 90 ? 20.457 2.768 -14.790 1.00 59.84 90 GLN A C 1
ATOM 696 O O . GLN A 1 90 ? 21.548 2.287 -15.100 1.00 59.84 90 GLN A O 1
ATOM 701 N N . ILE A 1 91 ? 19.317 2.082 -14.920 1.00 61.00 91 ILE A N 1
ATOM 702 C CA . ILE A 1 91 ? 19.225 0.756 -15.532 1.00 61.00 91 ILE A CA 1
ATOM 703 C C . ILE A 1 91 ? 18.549 0.921 -16.903 1.00 61.00 91 ILE A C 1
ATOM 705 O O . ILE A 1 91 ? 17.331 1.120 -16.959 1.00 61.00 91 ILE A O 1
ATOM 709 N N . PRO A 1 92 ? 19.313 0.859 -18.015 1.00 59.97 92 PRO A N 1
ATOM 710 C CA . PRO A 1 92 ? 18.782 1.082 -19.356 1.00 59.97 92 PRO A CA 1
ATOM 711 C C . PRO A 1 92 ? 17.579 0.189 -19.661 1.00 59.97 92 PRO A C 1
ATOM 713 O O . PRO A 1 92 ? 17.619 -1.021 -19.441 1.00 59.97 92 PRO A O 1
ATOM 716 N N . GLY A 1 93 ? 16.499 0.796 -20.148 1.00 57.69 93 GLY A N 1
ATOM 717 C CA . GLY A 1 93 ? 15.265 0.104 -20.510 1.00 57.69 93 GLY A CA 1
ATOM 718 C C . GLY A 1 93 ? 14.400 -0.341 -19.330 1.00 57.69 93 GLY A C 1
ATOM 719 O O . GLY A 1 93 ? 13.213 -0.551 -19.532 1.00 57.69 93 GLY A O 1
ATOM 720 N N . LEU A 1 94 ? 14.918 -0.433 -18.096 1.00 58.69 94 LEU A N 1
ATOM 721 C CA . LEU A 1 94 ? 14.109 -0.846 -16.938 1.00 58.69 94 LEU A CA 1
ATOM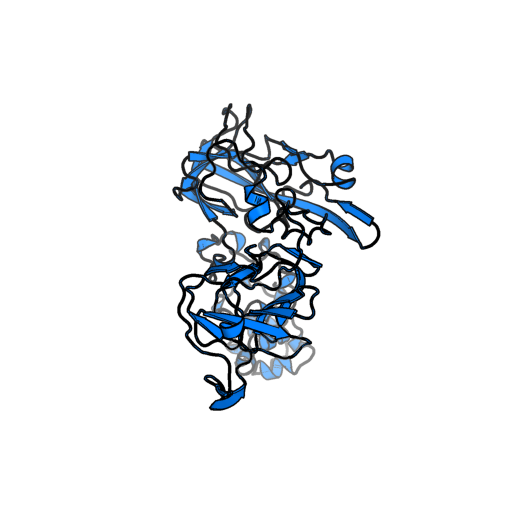 722 C C . LEU A 1 94 ? 13.041 0.194 -16.581 1.00 58.69 94 LEU A C 1
ATOM 724 O O . LEU A 1 94 ? 11.936 -0.181 -16.198 1.00 58.69 94 LEU A O 1
ATOM 728 N N . ALA A 1 95 ? 13.348 1.483 -16.753 1.00 57.00 95 ALA A N 1
ATOM 729 C CA . ALA A 1 95 ? 12.368 2.563 -16.624 1.00 57.00 95 ALA A CA 1
ATOM 730 C C . ALA A 1 95 ? 11.247 2.482 -17.682 1.00 57.00 95 ALA A C 1
ATOM 732 O O . ALA A 1 95 ? 10.156 2.999 -17.454 1.00 57.00 95 ALA A O 1
ATOM 733 N N . ASP A 1 96 ? 11.503 1.793 -18.798 1.00 63.91 96 ASP A N 1
ATOM 734 C CA . ASP A 1 96 ? 10.571 1.618 -19.911 1.00 63.91 96 ASP A CA 1
ATOM 735 C C . ASP A 1 96 ? 9.823 0.275 -19.853 1.00 63.91 96 ASP A C 1
ATOM 737 O O . ASP A 1 96 ? 8.900 0.066 -20.641 1.00 63.91 96 ASP A O 1
ATOM 741 N N . VAL A 1 97 ? 10.192 -0.649 -18.947 1.00 54.19 97 VAL A N 1
ATOM 742 C CA . VAL A 1 97 ? 9.508 -1.943 -18.788 1.00 54.19 97 VAL A CA 1
ATOM 743 C C . VAL A 1 97 ? 8.164 -1.719 -18.091 1.00 54.19 97 VAL A C 1
ATOM 745 O O . VAL A 1 97 ? 8.132 -1.404 -16.896 1.00 54.19 97 VAL A O 1
ATOM 748 N N . PRO A 1 98 ? 7.028 -1.959 -18.774 1.00 52.81 98 PRO A N 1
ATOM 749 C CA . PRO A 1 98 ? 5.728 -1.889 -18.134 1.00 52.81 98 PRO A CA 1
ATOM 750 C C . PRO A 1 98 ? 5.639 -2.943 -17.033 1.00 52.81 98 PRO A C 1
ATOM 752 O O . PRO A 1 98 ? 6.004 -4.104 -17.224 1.00 52.81 98 PRO A O 1
ATOM 755 N N . PHE A 1 99 ? 5.100 -2.551 -15.885 1.00 48.38 99 PHE A N 1
ATOM 756 C CA . PHE A 1 99 ? 5.087 -3.361 -14.665 1.00 48.38 99 PHE A CA 1
ATOM 757 C C . PHE A 1 99 ? 4.434 -4.751 -14.829 1.00 48.38 99 PHE A C 1
ATOM 759 O O . PHE A 1 99 ? 4.767 -5.687 -14.108 1.00 48.38 99 PHE A O 1
ATOM 766 N N . VAL A 1 100 ? 3.530 -4.911 -15.805 1.00 42.53 100 VAL A N 1
ATOM 767 C CA . VAL A 1 100 ? 2.897 -6.195 -16.173 1.00 42.53 100 VAL A CA 1
ATOM 768 C C . VAL A 1 100 ? 3.904 -7.269 -16.606 1.00 42.53 100 VAL A C 1
ATOM 770 O O . VAL A 1 100 ? 3.609 -8.457 -16.521 1.00 42.53 100 VAL A O 1
ATOM 773 N N . ASN A 1 101 ? 5.101 -6.857 -17.026 1.00 46.62 101 ASN A N 1
ATOM 774 C CA . ASN A 1 101 ? 6.170 -7.741 -17.479 1.00 46.62 101 ASN A CA 1
ATOM 775 C C . ASN A 1 101 ? 7.156 -8.126 -16.358 1.00 46.62 101 ASN A C 1
ATOM 777 O O . ASN A 1 101 ? 8.162 -8.776 -16.636 1.00 46.62 101 ASN A O 1
ATOM 781 N N . PHE A 1 102 ? 6.901 -7.740 -15.099 1.00 47.91 102 PHE A N 1
ATOM 782 C CA . PHE A 1 102 ? 7.743 -8.139 -13.966 1.00 47.91 102 PHE A CA 1
ATOM 783 C C . PHE A 1 102 ? 7.472 -9.606 -13.560 1.00 47.91 102 PHE A C 1
ATOM 785 O O . PHE A 1 102 ? 6.317 -10.031 -13.516 1.00 47.91 102 PHE A O 1
ATOM 792 N N . PRO A 1 103 ? 8.513 -10.389 -13.213 1.00 37.94 103 PRO A N 1
ATOM 793 C CA . PRO A 1 103 ? 8.418 -11.844 -13.033 1.00 37.94 103 PRO A CA 1
ATOM 794 C C . PRO A 1 103 ? 7.628 -12.296 -11.793 1.00 37.94 103 PRO A C 1
ATOM 796 O O . PRO A 1 103 ? 7.163 -13.433 -11.758 1.00 37.94 103 PRO A O 1
ATOM 799 N N . ASN A 1 104 ? 7.433 -11.419 -10.799 1.00 40.00 104 ASN A N 1
ATOM 800 C CA . ASN A 1 104 ? 6.623 -11.699 -9.613 1.00 40.00 104 ASN A CA 1
ATOM 801 C C . ASN A 1 104 ? 5.431 -10.729 -9.527 1.00 40.00 104 ASN A C 1
ATOM 803 O O . ASN A 1 104 ? 5.641 -9.523 -9.370 1.00 40.00 10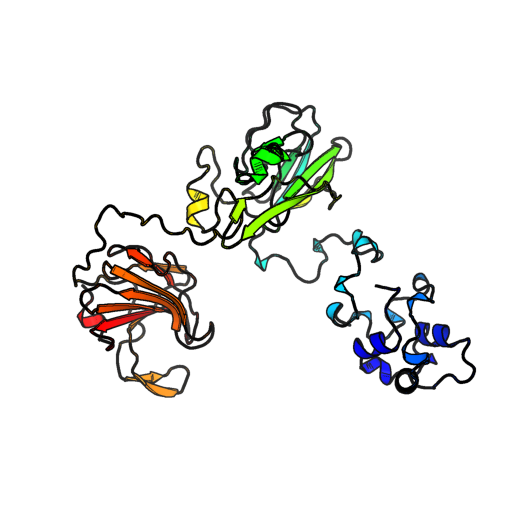4 ASN A O 1
ATOM 807 N N . PRO A 1 105 ? 4.177 -11.214 -9.571 1.00 38.28 105 PRO A N 1
ATOM 808 C CA . PRO A 1 105 ? 3.020 -10.350 -9.393 1.00 38.28 105 PRO A CA 1
ATOM 809 C C . PRO A 1 105 ? 2.930 -9.854 -7.940 1.00 38.28 105 PRO A C 1
ATOM 811 O O . PRO A 1 105 ? 2.868 -10.648 -7.005 1.00 38.28 105 PRO A O 1
ATOM 814 N N . ILE A 1 106 ? 2.791 -8.535 -7.747 1.00 44.81 106 ILE A N 1
ATOM 815 C CA . ILE A 1 106 ? 2.526 -7.846 -6.454 1.00 44.81 106 ILE A CA 1
ATOM 816 C C . ILE A 1 106 ? 1.145 -8.233 -5.848 1.00 44.81 106 ILE A C 1
ATOM 818 O O . ILE A 1 106 ? 0.669 -7.676 -4.859 1.00 44.81 106 ILE A O 1
ATOM 822 N N . MET A 1 107 ? 0.473 -9.243 -6.408 1.00 40.69 107 MET A N 1
ATOM 823 C CA . MET A 1 107 ? -0.868 -9.683 -6.021 1.00 40.69 107 MET A CA 1
ATOM 824 C C . MET A 1 107 ? -0.973 -10.243 -4.592 1.00 40.69 107 MET A C 1
ATOM 826 O O . MET A 1 107 ? -2.086 -10.372 -4.084 1.00 40.69 107 MET A O 1
ATOM 830 N N . GLU A 1 108 ? 0.134 -10.518 -3.892 1.00 38.88 108 GLU A N 1
ATOM 831 C CA . GLU A 1 108 ? 0.082 -11.019 -2.508 1.00 38.88 108 GLU A CA 1
ATOM 832 C C . GLU A 1 108 ? -0.425 -9.991 -1.470 1.00 38.88 108 GLU A C 1
ATOM 834 O O . GLU A 1 108 ? -0.718 -10.372 -0.336 1.00 38.88 108 GLU A O 1
ATOM 839 N N . GLN A 1 109 ? -0.608 -8.709 -1.831 1.00 44.38 109 GLN A N 1
ATOM 840 C CA . GLN A 1 109 ? -1.015 -7.649 -0.885 1.00 44.38 109 GLN A CA 1
ATOM 841 C C . GLN A 1 109 ? -2.455 -7.116 -1.029 1.00 44.38 109 GLN A C 1
ATOM 843 O O . GLN A 1 109 ? -2.834 -6.172 -0.332 1.00 44.38 109 GLN A O 1
ATOM 848 N N . GLY A 1 110 ? -3.300 -7.711 -1.879 1.00 51.03 110 GLY A N 1
ATOM 849 C CA . GLY A 1 110 ? -4.696 -7.259 -2.024 1.00 51.03 110 GLY A CA 1
ATOM 850 C C . GLY A 1 110 ? -4.835 -5.865 -2.654 1.00 51.03 110 GLY A C 1
ATOM 851 O O . GLY A 1 110 ? -5.731 -5.101 -2.291 1.00 51.03 110 GLY A O 1
ATOM 852 N N . VAL A 1 111 ? -3.924 -5.532 -3.570 1.00 63.22 111 VAL A N 1
ATOM 853 C CA . VAL A 1 111 ? -3.939 -4.307 -4.378 1.00 63.22 111 VAL A CA 1
ATOM 854 C C . VAL A 1 111 ? -4.940 -4.484 -5.519 1.00 63.22 111 VAL A C 1
ATOM 856 O O . VAL A 1 111 ? -4.811 -5.414 -6.312 1.00 63.22 111 VAL A O 1
ATOM 859 N N . VAL A 1 112 ? -5.939 -3.604 -5.606 1.00 71.31 112 VAL A N 1
ATOM 860 C CA . VAL A 1 112 ? -6.858 -3.547 -6.749 1.00 71.31 112 VAL A CA 1
ATOM 861 C C . VAL A 1 112 ? -6.160 -2.807 -7.885 1.00 71.31 112 VAL A C 1
ATOM 863 O O . VAL A 1 112 ? -5.629 -1.710 -7.691 1.00 71.31 112 VAL A O 1
ATOM 866 N N . VAL A 1 113 ? -6.160 -3.424 -9.060 1.00 81.06 113 VAL A N 1
ATOM 867 C CA . VAL A 1 113 ? -5.728 -2.816 -10.321 1.00 81.06 113 VAL A CA 1
ATOM 868 C C . VAL A 1 113 ? -6.985 -2.408 -11.071 1.00 81.06 113 VAL A C 1
ATOM 870 O O . VAL A 1 113 ? -7.911 -3.210 -11.159 1.00 81.06 113 VAL A O 1
ATOM 873 N N . GLY A 1 114 ? -7.025 -1.169 -11.551 1.00 82.81 114 GLY A N 1
ATOM 874 C CA . GLY A 1 114 ? -8.098 -0.660 -12.394 1.00 82.81 114 GLY A CA 1
ATOM 875 C C . GLY A 1 114 ? -7.632 -0.426 -13.824 1.00 82.81 114 GLY A C 1
ATOM 876 O O . GLY A 1 114 ? -6.432 -0.331 -14.069 1.00 82.81 114 GLY A O 1
ATOM 877 N N . MET A 1 115 ? -8.574 -0.331 -14.754 1.00 83.19 115 MET A N 1
ATOM 878 C CA . MET A 1 115 ? -8.324 0.095 -16.131 1.00 83.19 115 MET A CA 1
ATOM 879 C C . MET A 1 115 ? -8.880 1.500 -16.321 1.00 83.19 115 MET A C 1
ATOM 881 O O . MET A 1 115 ? -10.004 1.765 -15.895 1.00 83.19 115 MET A O 1
ATOM 885 N N . VAL A 1 116 ? -8.103 2.380 -16.943 1.00 88.31 116 VAL A N 1
ATOM 886 C CA . VAL A 1 116 ? -8.547 3.731 -17.297 1.00 88.31 116 VAL A CA 1
ATOM 887 C C . VAL A 1 116 ? -9.430 3.651 -18.533 1.00 88.31 116 VAL A C 1
ATOM 889 O O . VAL A 1 116 ? -9.037 3.045 -19.523 1.00 88.31 116 VAL A O 1
ATOM 892 N N . ASP A 1 117 ? -10.618 4.238 -18.453 1.00 86.75 117 ASP A N 1
ATOM 893 C CA . ASP A 1 117 ? -11.522 4.413 -19.588 1.00 86.75 117 ASP A CA 1
ATOM 894 C C . ASP A 1 117 ? -11.104 5.648 -20.390 1.00 86.75 117 ASP A C 1
ATOM 896 O O . ASP A 1 117 ? -10.602 5.540 -21.503 1.00 86.75 117 ASP A O 1
ATOM 900 N N . VAL A 1 118 ? -11.222 6.823 -19.763 1.00 88.50 118 VAL A N 1
ATOM 901 C CA . VAL A 1 118 ? -11.029 8.131 -20.399 1.00 88.50 118 VAL A CA 1
ATOM 902 C C . VAL A 1 118 ? -10.240 9.060 -19.479 1.00 88.50 118 VAL A C 1
ATOM 904 O O . VAL A 1 118 ? -10.377 9.012 -18.249 1.00 88.50 118 VAL A O 1
ATOM 907 N N . VAL A 1 119 ? -9.420 9.927 -20.075 1.00 92.06 119 VAL A N 1
ATOM 908 C CA . VAL A 1 119 ? -8.709 11.003 -19.376 1.00 92.06 119 VAL A CA 1
ATOM 909 C C . VAL A 1 119 ? -9.375 12.347 -19.657 1.00 92.06 119 VAL A C 1
ATOM 911 O O . VAL A 1 119 ? -9.433 12.791 -20.797 1.00 92.06 119 VAL A O 1
ATOM 914 N N . PHE A 1 120 ? -9.809 13.044 -18.606 1.00 92.19 120 PHE A N 1
ATOM 915 C CA . PHE A 1 120 ? -10.460 14.349 -18.720 1.00 92.19 120 PHE A CA 1
ATOM 916 C C . PHE A 1 120 ? -9.576 15.490 -18.225 1.00 92.19 120 PHE A C 1
ATOM 918 O O . PHE A 1 120 ? -8.940 15.394 -17.170 1.00 92.19 120 PHE A O 1
ATOM 925 N N . GLY A 1 121 ? -9.593 16.605 -18.961 1.00 90.38 121 GLY A N 1
ATOM 926 C CA . GLY A 1 121 ? -8.911 17.837 -18.592 1.00 90.38 121 GLY A CA 1
ATOM 927 C C . GLY A 1 121 ? -9.613 18.640 -17.485 1.00 90.38 121 GLY A C 1
ATOM 928 O O . GLY A 1 121 ? -10.680 18.276 -16.987 1.00 90.38 121 GLY A O 1
ATOM 929 N N . PRO A 1 122 ? -9.052 19.800 -17.099 1.00 91.00 122 PRO A N 1
ATOM 930 C CA . PRO A 1 122 ? -9.575 20.626 -16.008 1.00 91.00 122 PRO A CA 1
ATOM 931 C C . PRO A 1 122 ? -10.893 21.343 -16.339 1.00 91.00 122 PRO A C 1
ATOM 933 O O . PRO A 1 122 ? -11.466 21.981 -15.471 1.00 91.00 122 PRO A O 1
ATOM 936 N N . ALA A 1 123 ? -11.411 21.266 -17.568 1.00 89.56 123 ALA A N 1
ATOM 937 C CA . ALA A 1 123 ? -12.698 21.888 -17.897 1.00 89.56 123 ALA A CA 1
ATOM 938 C C . ALA A 1 123 ? -13.889 21.244 -17.152 1.00 89.56 123 ALA A C 1
ATOM 940 O O . ALA A 1 123 ? -14.964 21.841 -17.077 1.00 89.56 123 ALA A O 1
ATOM 941 N N . GLU A 1 124 ? -13.694 20.047 -16.595 1.00 85.62 124 GLU A N 1
ATOM 942 C CA . GLU A 1 124 ? -14.703 19.323 -15.834 1.00 85.62 124 GLU A CA 1
ATOM 943 C C . GLU A 1 124 ? -14.999 19.948 -14.459 1.00 85.62 124 GLU A C 1
ATOM 945 O O . GLU A 1 124 ? -14.156 20.577 -13.814 1.00 85.62 124 GLU A O 1
ATOM 950 N N . GLY A 1 125 ? -16.220 19.717 -13.973 1.00 87.69 125 GLY A N 1
ATOM 951 C CA . GLY A 1 125 ? -16.705 20.177 -12.669 1.00 87.69 125 GLY A CA 1
ATOM 952 C C . GLY A 1 125 ? -17.726 19.220 -12.054 1.00 87.69 125 GLY A C 1
ATOM 953 O O . GLY A 1 125 ? -18.193 18.288 -12.715 1.00 87.69 125 GLY A O 1
ATOM 954 N N . ASP A 1 126 ? -18.067 19.448 -10.786 1.00 89.62 126 ASP A N 1
ATOM 955 C CA . ASP A 1 126 ? -19.115 18.738 -10.033 1.00 89.62 126 ASP A CA 1
ATOM 956 C C . ASP A 1 126 ? -19.035 17.193 -10.086 1.00 89.62 126 ASP A C 1
ATOM 958 O O . ASP A 1 126 ? -20.033 16.494 -10.279 1.00 89.62 126 ASP A O 1
ATOM 962 N N . ARG A 1 127 ? -17.834 16.629 -9.907 1.00 89.88 127 ARG A N 1
ATOM 963 C CA . ARG A 1 127 ? -17.609 15.177 -9.824 1.00 89.88 127 ARG A CA 1
ATOM 964 C C . ARG A 1 127 ? -17.802 14.671 -8.398 1.00 89.88 127 ARG A C 1
ATOM 966 O O . ARG A 1 127 ? -17.137 15.131 -7.474 1.00 89.88 127 ARG A O 1
ATOM 973 N N . THR A 1 128 ? -18.681 13.691 -8.210 1.00 82.69 128 THR A N 1
ATOM 974 C CA . THR A 1 128 ? -19.044 13.170 -6.878 1.00 82.69 128 THR A CA 1
ATOM 975 C C . THR A 1 128 ? -18.740 11.686 -6.685 1.00 82.69 128 THR A C 1
ATOM 977 O O . THR A 1 128 ? -18.641 11.248 -5.541 1.00 82.69 128 THR A O 1
ATOM 980 N N . ASN A 1 129 ? -18.545 10.918 -7.762 1.00 85.25 129 ASN A N 1
ATOM 981 C CA . ASN A 1 129 ? -18.235 9.487 -7.707 1.00 85.25 129 ASN A CA 1
ATOM 982 C C . ASN A 1 129 ? -16.717 9.249 -7.680 1.00 85.25 129 ASN A C 1
ATOM 984 O O . ASN A 1 129 ? -16.156 8.519 -8.499 1.00 85.25 129 ASN A O 1
ATOM 988 N N . THR A 1 130 ? -16.028 9.936 -6.772 1.00 89.94 130 THR A N 1
ATOM 989 C CA . THR A 1 130 ? -14.568 9.947 -6.752 1.00 89.94 130 THR A CA 1
ATOM 990 C C . THR A 1 130 ? -14.005 8.775 -5.952 1.00 89.94 130 THR A C 1
ATOM 992 O O . THR A 1 130 ? -14.638 8.278 -5.023 1.00 89.94 130 THR A O 1
ATOM 995 N N . ILE A 1 131 ? -12.798 8.339 -6.313 1.00 90.88 131 ILE A N 1
ATOM 996 C CA . ILE A 1 131 ? -12.009 7.340 -5.573 1.00 90.88 131 ILE A CA 1
ATOM 997 C C . ILE A 1 131 ? -10.717 7.923 -4.997 1.00 90.88 131 ILE A C 1
ATOM 999 O O . ILE A 1 131 ? -9.946 7.204 -4.363 1.00 90.88 131 ILE A O 1
ATOM 1003 N N . SER A 1 132 ? -10.466 9.217 -5.174 1.00 92.81 132 SER A N 1
ATOM 1004 C CA . SER A 1 132 ? -9.299 9.935 -4.662 1.00 92.81 132 SER A CA 1
ATOM 1005 C C . SER A 1 132 ? -9.602 10.751 -3.403 1.00 92.81 132 SER A C 1
ATOM 1007 O O . SER A 1 132 ? -10.691 11.300 -3.234 1.00 92.81 132 SER A O 1
ATOM 1009 N N . GLY A 1 133 ? -8.601 10.880 -2.533 1.00 91.31 133 GLY A N 1
ATOM 1010 C CA . GLY A 1 133 ? -8.684 11.753 -1.366 1.00 91.31 133 GLY A CA 1
ATOM 1011 C C . GLY A 1 133 ? -7.491 11.610 -0.433 1.00 91.31 133 GLY A C 1
ATOM 1012 O O . GLY A 1 133 ? -6.329 11.576 -0.862 1.00 91.31 133 GLY A O 1
ATOM 1013 N N . SER A 1 134 ? -7.769 11.536 0.862 1.00 85.69 134 SER A N 1
ATOM 1014 C CA . SER A 1 134 ? -6.777 11.309 1.908 1.00 85.69 134 SER A CA 1
ATOM 1015 C C . SER A 1 134 ? -7.309 10.344 2.953 1.00 85.69 134 SER A C 1
ATOM 1017 O O . SER A 1 134 ? -8.487 10.005 2.996 1.00 85.69 134 SER A O 1
ATOM 1019 N N . TYR A 1 135 ? -6.435 9.916 3.853 1.00 76.94 135 TYR A N 1
ATOM 1020 C CA . TYR A 1 135 ? -6.902 9.179 5.016 1.00 76.94 135 TYR A CA 1
ATOM 1021 C C . TYR A 1 135 ? -7.723 10.071 5.971 1.00 76.94 135 TYR A C 1
ATOM 1023 O O . TYR A 1 135 ? -8.680 9.616 6.585 1.00 76.94 135 TYR A O 1
ATOM 1031 N N . VAL A 1 136 ? -7.414 11.366 6.070 1.00 80.81 136 VAL A N 1
ATOM 1032 C CA . VAL A 1 136 ? -8.129 12.271 6.987 1.00 80.81 136 VAL A CA 1
ATOM 1033 C C . VAL A 1 136 ? -9.556 12.552 6.510 1.00 80.81 136 VAL A C 1
ATOM 1035 O O . VAL A 1 136 ? -10.484 12.509 7.313 1.00 80.81 136 VAL A O 1
ATOM 1038 N N . GLU A 1 137 ? -9.731 12.820 5.218 1.00 82.31 137 GLU A N 1
ATOM 1039 C CA . GLU A 1 137 ? -11.011 13.236 4.629 1.00 82.31 137 GLU A CA 1
ATOM 1040 C C . GLU A 1 137 ? -11.786 12.064 3.998 1.00 82.31 137 GLU A C 1
ATOM 1042 O O . GLU A 1 137 ? -12.984 12.158 3.737 1.00 82.31 137 GLU A O 1
ATOM 1047 N N . GLY A 1 138 ? -11.119 10.925 3.803 1.00 82.75 138 GLY A N 1
ATOM 1048 C CA . GLY A 1 138 ? -11.627 9.788 3.043 1.00 82.75 138 GLY A CA 1
ATOM 1049 C C . GLY A 1 138 ? -11.220 9.858 1.571 1.00 82.75 138 GLY A C 1
ATOM 1050 O O . GLY A 1 138 ? -10.624 10.828 1.115 1.00 82.75 138 GLY A O 1
ATOM 1051 N N . PHE A 1 139 ? -11.528 8.798 0.822 1.00 85.75 139 PHE A N 1
ATOM 1052 C CA . PHE A 1 139 ? -11.136 8.654 -0.587 1.00 85.75 139 PHE A CA 1
ATOM 1053 C C . PHE A 1 139 ? -12.277 8.905 -1.575 1.00 85.75 139 PHE A C 1
ATOM 1055 O O . PHE A 1 139 ? -12.107 8.636 -2.747 1.00 85.75 139 PHE A O 1
ATOM 1062 N N . ASN A 1 140 ? -13.416 9.422 -1.123 1.00 86.88 140 ASN A N 1
ATOM 1063 C CA . ASN A 1 140 ? -14.543 9.754 -1.997 1.00 86.88 140 ASN A CA 1
ATOM 1064 C C . ASN A 1 140 ? -14.830 11.258 -1.913 1.00 86.88 140 ASN A C 1
ATOM 1066 O O . ASN A 1 140 ? -15.966 11.668 -1.673 1.00 86.88 140 ASN A O 1
ATOM 1070 N N . VAL A 1 141 ? -13.776 12.079 -1.979 1.00 87.69 141 VAL A N 1
ATOM 1071 C CA . VAL A 1 141 ? -13.895 13.534 -1.835 1.00 87.69 141 VAL A CA 1
ATOM 1072 C C . VAL A 1 141 ? -14.390 14.134 -3.154 1.00 87.69 141 VAL A C 1
ATOM 1074 O O . VAL A 1 141 ? -13.690 14.007 -4.163 1.00 87.69 141 VAL A O 1
ATOM 1077 N N . PRO A 1 142 ? -15.574 14.774 -3.195 1.00 89.00 142 PRO A N 1
ATOM 1078 C CA . PRO A 1 142 ? -16.098 15.364 -4.422 1.00 89.00 142 PRO A CA 1
ATOM 1079 C C . PRO A 1 142 ? -15.227 16.516 -4.925 1.00 89.00 142 PRO A C 1
ATOM 1081 O O . PRO A 1 142 ? -14.660 17.265 -4.131 1.00 89.00 142 PRO A O 1
ATOM 1084 N N . CYS A 1 143 ? -15.174 16.707 -6.238 1.00 93.44 143 CYS A N 1
ATOM 1085 C CA . CYS A 1 143 ? -14.529 17.843 -6.883 1.00 93.44 143 CYS A CA 1
ATOM 1086 C C . CYS A 1 143 ? -15.580 18.778 -7.496 1.00 93.44 143 CYS A C 1
ATOM 1088 O O . CYS A 1 143 ? -16.519 18.311 -8.131 1.00 93.44 143 CYS A O 1
ATOM 1090 N N . GLN A 1 144 ? -15.437 20.093 -7.304 1.00 91.31 144 GLN A N 1
ATOM 1091 C CA . GLN A 1 144 ? -16.412 21.088 -7.782 1.00 91.31 144 GLN A CA 1
ATOM 1092 C C . GLN A 1 144 ? -15.952 21.813 -9.052 1.00 91.31 144 GLN A C 1
ATOM 1094 O O . GLN A 1 144 ? -16.735 21.974 -9.982 1.00 91.31 144 GLN A O 1
ATOM 1099 N N . THR A 1 145 ? -14.688 22.229 -9.110 1.00 92.56 145 THR A N 1
ATOM 1100 C CA . THR A 1 145 ? -14.102 22.999 -10.217 1.00 92.56 145 THR A CA 1
ATOM 1101 C C . THR A 1 145 ? -12.720 22.462 -10.557 1.00 92.56 145 THR A C 1
ATOM 1103 O O . THR A 1 145 ? -12.052 21.927 -9.673 1.00 92.56 145 THR A O 1
ATOM 1106 N N . ASP A 1 146 ? -12.276 22.662 -11.797 1.00 94.62 146 ASP A N 1
ATOM 1107 C CA . ASP A 1 146 ? -10.961 22.226 -12.282 1.00 94.62 146 ASP A CA 1
ATOM 1108 C C . ASP A 1 146 ? -10.723 20.716 -12.095 1.00 94.62 146 ASP A C 1
ATOM 1110 O O . ASP A 1 146 ? -9.647 20.264 -11.700 1.00 94.62 146 ASP A O 1
ATOM 1114 N N . CYS A 1 147 ? -11.755 19.912 -12.358 1.00 93.81 147 CYS A N 1
ATOM 1115 C CA . CYS A 1 147 ? -11.797 18.494 -12.014 1.00 93.81 147 CYS A CA 1
ATOM 1116 C C . CYS A 1 147 ? -11.143 17.604 -13.067 1.00 93.81 147 CYS A C 1
ATOM 1118 O O . CYS A 1 147 ? -11.755 16.636 -13.509 1.00 93.81 147 CYS A O 1
ATOM 1120 N N . ALA A 1 148 ? -9.899 17.896 -13.441 1.00 96.75 148 ALA A N 1
ATOM 1121 C CA . ALA A 1 148 ? -9.093 16.975 -14.237 1.00 96.75 148 ALA A CA 1
ATOM 1122 C C . ALA A 1 148 ? -9.021 15.606 -13.543 1.00 96.75 148 ALA A C 1
ATOM 1124 O O . ALA A 1 148 ? -8.757 15.542 -12.336 1.00 96.75 148 ALA A O 1
ATOM 1125 N N . HIS A 1 149 ? -9.293 14.519 -14.265 1.00 97.19 149 HIS A N 1
ATOM 1126 C CA . HIS A 1 149 ? -9.404 13.193 -13.659 1.00 97.19 149 HIS A CA 1
ATOM 1127 C C . HIS A 1 149 ? -9.260 12.048 -14.658 1.00 97.19 149 HIS A C 1
ATOM 1129 O O . HIS A 1 149 ? -9.336 12.229 -15.869 1.00 97.19 149 HIS A O 1
ATOM 1135 N N . LEU A 1 150 ? -9.086 10.851 -14.105 1.00 96.81 150 LEU A N 1
ATOM 1136 C CA . LEU A 1 150 ? -9.190 9.587 -14.825 1.00 96.81 150 LEU A CA 1
ATOM 1137 C C . LEU A 1 150 ? -10.543 8.952 -14.506 1.00 96.81 150 LEU A C 1
ATOM 1139 O O . LEU A 1 150 ? -10.872 8.814 -13.323 1.00 96.81 150 LEU A O 1
ATOM 1143 N N . GLU A 1 151 ? -11.296 8.535 -15.516 1.00 91.44 151 GLU A N 1
ATOM 1144 C CA . GLU A 1 151 ? -12.467 7.674 -15.334 1.00 91.44 151 GLU A CA 1
ATOM 1145 C C . GLU A 1 151 ? -12.055 6.205 -15.452 1.00 91.44 151 GLU A C 1
ATOM 1147 O O . GLU A 1 151 ? -11.223 5.853 -16.285 1.00 91.44 151 GLU A O 1
ATOM 1152 N N . MET A 1 152 ? -12.575 5.343 -14.581 1.00 91.50 152 MET A N 1
ATOM 1153 C CA . MET A 1 152 ? -12.201 3.928 -14.535 1.00 91.50 152 MET A CA 1
ATOM 1154 C C 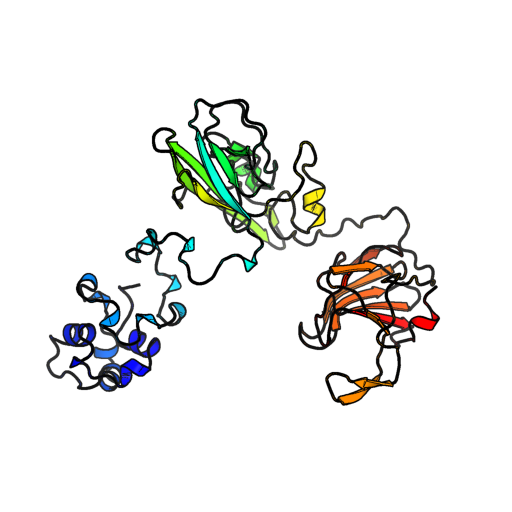. MET A 1 152 ? -13.231 3.052 -15.264 1.00 91.50 152 MET A C 1
ATOM 1156 O O . MET A 1 152 ? -14.425 3.164 -15.004 1.00 91.50 152 MET A O 1
ATOM 1160 N N . ALA A 1 153 ? -12.771 2.114 -16.093 1.00 75.25 153 ALA A N 1
ATOM 1161 C CA . ALA A 1 153 ? -13.613 1.137 -16.795 1.00 75.25 153 ALA A CA 1
ATOM 1162 C C . ALA A 1 153 ? -13.751 -0.195 -16.042 1.00 75.25 153 ALA A C 1
ATOM 1164 O O . ALA A 1 153 ? -14.783 -0.854 -16.099 1.00 75.25 153 ALA A O 1
ATOM 1165 N N . GLN A 1 154 ? -12.686 -0.650 -15.377 1.00 71.44 154 GLN A N 1
ATOM 1166 C CA . GLN A 1 154 ? -12.636 -1.965 -14.729 1.00 71.44 154 GLN A CA 1
ATOM 1167 C C . GLN A 1 154 ? -11.804 -1.920 -13.449 1.00 71.44 154 GLN A C 1
ATOM 1169 O O . GLN A 1 154 ? -10.962 -1.031 -13.319 1.00 71.44 154 GLN A O 1
ATOM 1174 N N . PRO A 1 155 ? -11.954 -2.908 -12.544 1.00 69.50 155 PRO A N 1
ATOM 1175 C CA . PRO A 1 155 ? -13.024 -3.922 -12.494 1.00 69.50 155 PRO A CA 1
ATOM 1176 C C . PRO A 1 155 ? -14.407 -3.302 -12.213 1.00 69.50 155 PRO A C 1
ATOM 1178 O O . PRO A 1 155 ? -14.468 -2.140 -11.834 1.00 69.50 155 PRO A O 1
ATOM 1181 N N . GLU A 1 156 ? -15.497 -4.078 -12.320 1.00 71.12 156 GLU A N 1
ATOM 1182 C CA . GLU A 1 156 ? -16.894 -3.641 -12.042 1.00 71.12 156 GLU A CA 1
ATOM 1183 C C . GLU A 1 156 ? -17.023 -2.849 -10.723 1.00 71.12 156 GLU A C 1
ATOM 1185 O O . GLU A 1 156 ? -17.804 -1.915 -10.599 1.00 71.12 156 GLU A O 1
ATOM 1190 N N . LEU A 1 157 ? -16.183 -3.177 -9.737 1.00 75.88 157 LEU A N 1
ATOM 1191 C CA . LEU A 1 157 ? -16.094 -2.481 -8.456 1.00 75.88 157 LEU A CA 1
ATOM 1192 C C . LEU A 1 157 ? -15.776 -0.973 -8.555 1.00 75.88 157 LEU A C 1
ATOM 1194 O O . LEU A 1 157 ? -16.127 -0.220 -7.648 1.00 75.88 157 LEU A O 1
ATOM 1198 N N . VAL A 1 158 ? -15.054 -0.540 -9.586 1.00 80.06 158 VAL A N 1
ATOM 1199 C CA . VAL A 1 158 ? -14.602 0.852 -9.767 1.00 80.06 158 VAL A CA 1
ATOM 1200 C C . VAL A 1 158 ? -15.080 1.458 -11.078 1.00 80.06 158 VAL A C 1
ATOM 1202 O O . VAL A 1 158 ? -14.729 2.595 -11.369 1.00 80.06 158 VAL A O 1
ATOM 1205 N N . GLU A 1 159 ? -15.885 0.738 -11.849 1.00 83.00 159 GLU A N 1
ATOM 1206 C CA . GLU A 1 159 ? -16.440 1.223 -13.110 1.00 83.00 159 GLU A CA 1
ATOM 1207 C C . GLU A 1 159 ? -17.207 2.547 -12.911 1.00 83.00 159 GLU A C 1
ATOM 1209 O O . GLU A 1 159 ? -18.010 2.695 -11.984 1.00 83.00 159 GLU A O 1
ATOM 1214 N N . GLY A 1 160 ? -16.904 3.544 -13.745 1.00 77.69 160 GLY A N 1
ATOM 1215 C CA . GLY A 1 160 ? -17.491 4.886 -13.701 1.00 77.69 160 GLY A CA 1
ATOM 1216 C C . GLY A 1 160 ? -17.032 5.761 -12.528 1.00 77.69 160 GLY A C 1
ATOM 1217 O O . GLY A 1 160 ? -17.622 6.819 -12.278 1.00 77.69 160 GLY A O 1
ATOM 1218 N N . THR A 1 161 ? -16.023 5.336 -11.758 1.00 89.44 161 THR A N 1
ATOM 1219 C CA . THR A 1 161 ? -15.439 6.161 -10.686 1.00 89.44 161 THR A CA 1
ATOM 1220 C C . THR A 1 161 ? -14.350 7.096 -11.205 1.00 89.44 161 THR A C 1
ATOM 1222 O O . THR A 1 161 ? -13.659 6.783 -12.173 1.00 89.44 161 THR A O 1
ATOM 1225 N N . GLN A 1 162 ? -14.180 8.244 -10.540 1.00 93.06 162 GLN A N 1
ATOM 1226 C CA . GLN A 1 162 ? -13.216 9.275 -10.929 1.00 93.06 162 GLN A CA 1
ATOM 1227 C C . GLN A 1 162 ? -12.015 9.351 -9.977 1.00 93.06 162 GLN A C 1
ATOM 1229 O O . GLN A 1 162 ? -12.160 9.614 -8.779 1.00 93.06 162 GLN A O 1
ATOM 1234 N N . TRP A 1 163 ? -10.800 9.210 -10.501 1.00 96.19 163 TRP A N 1
ATOM 1235 C CA . TRP A 1 163 ? -9.582 9.576 -9.778 1.00 96.19 163 TRP A CA 1
ATOM 1236 C C . TRP A 1 163 ? -9.216 11.027 -10.106 1.00 96.19 163 TRP A C 1
ATOM 1238 O O . TRP A 1 163 ? -8.621 11.303 -11.145 1.00 96.19 163 TRP A O 1
ATOM 1248 N N . ILE A 1 164 ? -9.559 11.950 -9.202 1.00 97.94 164 ILE A N 1
ATOM 1249 C CA . ILE A 1 164 ? -9.318 13.390 -9.362 1.00 97.94 164 ILE A CA 1
ATOM 1250 C C . ILE A 1 164 ? -7.824 13.718 -9.250 1.00 97.94 164 ILE A C 1
ATOM 1252 O O . ILE A 1 164 ? -7.097 13.136 -8.439 1.00 97.94 164 ILE A O 1
ATOM 1256 N N . SER A 1 165 ? -7.372 14.679 -10.052 1.00 97.75 165 SER A N 1
ATOM 1257 C CA . SER A 1 165 ? -6.014 15.206 -10.011 1.00 97.75 165 SER A CA 1
ATOM 1258 C C . SER A 1 165 ? -5.715 15.961 -8.714 1.00 97.75 165 SER A C 1
ATOM 1260 O O . SER A 1 165 ? -6.372 16.936 -8.340 1.00 97.75 165 SER A O 1
ATOM 1262 N N . GLY A 1 166 ? -4.635 15.534 -8.058 1.00 96.56 166 GLY A N 1
ATOM 1263 C CA . GLY A 1 166 ? -4.059 16.173 -6.878 1.00 96.56 166 GLY A CA 1
ATOM 1264 C C . GLY A 1 166 ? -3.397 17.516 -7.166 1.00 96.56 166 GLY A C 1
ATOM 1265 O O . GLY A 1 166 ? -3.176 18.296 -6.237 1.00 96.56 166 GLY A O 1
ATOM 1266 N N . LYS A 1 167 ? -3.112 17.818 -8.439 1.00 95.19 167 LYS A N 1
ATOM 1267 C CA . LYS A 1 167 ? -2.625 19.139 -8.847 1.00 95.19 167 LYS A CA 1
ATOM 1268 C C . LYS A 1 167 ? -3.694 20.212 -8.629 1.00 95.19 167 LYS A C 1
ATOM 1270 O O . LYS A 1 167 ? -3.363 21.308 -8.178 1.00 95.19 167 LYS A O 1
ATOM 1275 N N . TYR A 1 168 ? -4.953 19.897 -8.933 1.00 94.25 168 TYR A N 1
ATOM 1276 C CA . TYR A 1 168 ? -6.060 20.857 -8.890 1.00 94.25 168 TYR A CA 1
ATOM 1277 C C . TYR A 1 168 ? -6.891 20.759 -7.608 1.00 94.25 168 TYR A C 1
ATOM 1279 O O . TYR A 1 168 ? -7.476 21.754 -7.183 1.00 94.25 168 TYR A O 1
ATOM 1287 N N . GLN A 1 169 ? -6.896 19.599 -6.942 1.00 96.38 169 GLN A N 1
ATOM 1288 C CA . GLN A 1 169 ? -7.615 19.403 -5.687 1.00 96.38 169 GLN A CA 1
ATOM 1289 C C . GLN A 1 169 ? -6.673 19.060 -4.524 1.00 96.38 169 GLN A C 1
ATOM 1291 O O . GLN A 1 169 ? -5.974 18.044 -4.518 1.00 96.38 169 GLN A O 1
ATOM 1296 N N . GLN A 1 170 ? -6.732 19.893 -3.486 1.00 95.75 170 GLN A N 1
ATOM 1297 C CA . GLN A 1 170 ? -6.146 19.627 -2.174 1.00 95.75 170 GLN A CA 1
ATOM 1298 C C . GLN A 1 170 ? -7.229 19.117 -1.217 1.00 95.75 170 GLN A C 1
ATOM 1300 O O . GLN A 1 170 ? -8.373 19.565 -1.272 1.00 95.75 170 GLN A O 1
ATOM 1305 N N . VAL A 1 171 ? -6.851 18.210 -0.326 1.00 93.12 171 VAL A N 1
ATOM 1306 C CA . VAL A 1 171 ? -7.702 17.597 0.703 1.00 93.12 171 VAL A CA 1
ATOM 1307 C C . VAL A 1 171 ? -7.020 17.701 2.061 1.00 93.12 171 VAL A C 1
ATOM 1309 O O . VAL A 1 171 ? -5.800 17.861 2.138 1.00 93.12 171 VAL A O 1
ATOM 1312 N N . GLN A 1 172 ? -7.783 17.606 3.146 1.00 90.56 172 GLN A N 1
ATOM 1313 C CA . GLN A 1 172 ? -7.221 17.608 4.494 1.00 90.56 172 GLN A CA 1
ATOM 1314 C C . GLN A 1 172 ? -6.256 16.437 4.671 1.00 90.56 172 GLN A C 1
ATOM 1316 O O . GLN A 1 172 ? -6.526 15.323 4.232 1.00 90.56 172 GLN A O 1
ATOM 1321 N N . GLY A 1 173 ? -5.120 16.680 5.315 1.00 85.50 173 GLY A N 1
ATOM 1322 C CA . GLY A 1 173 ? -4.016 15.734 5.393 1.00 85.50 173 GLY A CA 1
ATOM 1323 C C . GLY A 1 173 ? -3.150 15.917 6.630 1.00 85.50 173 GLY A C 1
ATOM 1324 O O . GLY A 1 173 ? -3.186 16.941 7.313 1.00 85.50 173 GLY A O 1
ATOM 1325 N N . GLY A 1 174 ? -2.333 14.905 6.911 1.00 80.62 174 GLY A N 1
ATOM 1326 C CA . GLY A 1 174 ? -1.473 14.873 8.092 1.00 80.62 174 GLY A CA 1
ATOM 1327 C C . GLY A 1 174 ? -2.224 14.687 9.417 1.00 80.62 174 GLY A C 1
ATOM 1328 O O . GLY A 1 174 ? -3.447 14.614 9.486 1.00 80.62 174 GLY A O 1
ATOM 1329 N N . ARG A 1 175 ? -1.467 14.591 10.514 1.00 81.00 175 ARG A N 1
ATOM 1330 C CA . ARG A 1 175 ? -1.996 14.522 11.882 1.00 81.00 175 ARG A CA 1
ATOM 1331 C C . ARG A 1 175 ? -1.139 15.290 12.890 1.00 81.00 175 ARG A C 1
ATOM 1333 O O . ARG A 1 175 ? 0.078 15.359 12.762 1.00 81.00 175 ARG A O 1
ATOM 1340 N N . GLY A 1 176 ? -1.767 15.760 13.966 1.00 83.00 176 GLY A N 1
ATOM 1341 C CA . GLY A 1 176 ? -1.066 16.306 15.130 1.00 83.00 176 GLY A CA 1
ATOM 1342 C C . GLY A 1 176 ? -0.427 17.667 14.860 1.00 83.00 176 GLY A C 1
ATOM 1343 O O . GLY A 1 176 ? -0.813 18.378 13.934 1.00 83.00 176 GLY A O 1
ATOM 1344 N N . ALA A 1 177 ? 0.555 18.035 15.683 1.00 83.00 177 ALA A N 1
ATOM 1345 C CA . ALA A 1 177 ? 1.236 19.322 15.567 1.00 83.00 177 ALA A CA 1
ATOM 1346 C C . ALA A 1 177 ? 1.921 19.499 14.200 1.00 83.00 177 ALA A C 1
ATOM 1348 O O . ALA A 1 177 ? 1.957 20.611 13.675 1.00 83.00 177 ALA A O 1
ATOM 1349 N N . LEU A 1 178 ? 2.412 18.407 13.601 1.00 79.06 178 LEU A N 1
ATOM 1350 C CA . LEU A 1 178 ? 3.035 18.437 12.279 1.00 79.06 178 LEU A CA 1
ATOM 1351 C C . LEU A 1 178 ? 2.046 18.722 11.145 1.00 79.06 178 LEU A C 1
ATOM 1353 O O . LEU A 1 178 ? 2.447 19.371 10.181 1.00 79.06 178 LEU A O 1
ATOM 1357 N N . ALA A 1 179 ? 0.777 18.315 11.250 1.00 85.81 179 ALA A N 1
ATOM 1358 C CA . ALA A 1 179 ? -0.245 18.710 10.277 1.00 85.81 179 ALA A CA 1
ATOM 1359 C C . ALA A 1 179 ? -0.445 20.221 10.275 1.00 85.81 179 ALA A C 1
ATOM 1361 O O . ALA A 1 179 ? -0.277 20.873 9.247 1.00 85.81 179 ALA A O 1
ATOM 1362 N N . SER A 1 180 ? -0.730 20.776 11.456 1.00 85.38 180 SER A N 1
ATOM 1363 C CA . SER A 1 180 ? -1.006 22.201 11.627 1.00 85.38 180 SER A CA 1
ATOM 1364 C C . SER A 1 180 ? 0.185 23.069 11.227 1.00 85.38 180 SER A C 1
ATOM 1366 O O . SER A 1 180 ? 0.003 24.121 10.623 1.00 85.38 180 SER A O 1
ATOM 1368 N N . ALA A 1 181 ? 1.409 22.623 11.526 1.00 83.88 181 ALA A N 1
ATOM 1369 C CA . ALA A 1 181 ? 2.628 23.334 11.150 1.00 83.88 181 ALA A CA 1
ATOM 1370 C C . ALA A 1 181 ? 2.888 23.347 9.632 1.00 83.88 181 ALA A C 1
ATOM 1372 O O . ALA A 1 181 ? 3.601 24.226 9.157 1.00 83.88 181 ALA A O 1
ATOM 1373 N N . ASN A 1 182 ? 2.311 22.406 8.878 1.00 81.88 182 ASN A N 1
ATOM 1374 C CA . ASN A 1 182 ? 2.523 22.246 7.435 1.00 81.88 182 ASN A CA 1
ATOM 1375 C C . ASN A 1 182 ? 1.238 22.486 6.624 1.00 81.88 182 ASN A C 1
ATOM 1377 O O . ASN A 1 182 ? 1.051 21.912 5.558 1.00 81.88 182 ASN A O 1
ATOM 1381 N N . GLY A 1 183 ? 0.325 23.313 7.139 1.00 87.00 183 GLY A N 1
ATOM 1382 C CA . GLY A 1 183 ? -0.877 23.743 6.418 1.00 87.00 183 GLY A CA 1
ATOM 1383 C C . GLY A 1 183 ? -2.025 22.730 6.378 1.00 87.00 183 GLY A C 1
ATOM 1384 O O . GLY A 1 183 ? -3.123 23.106 5.986 1.00 87.00 183 GLY A O 1
ATOM 1385 N N . GLY A 1 184 ? -1.815 21.486 6.823 1.00 88.38 184 GLY A N 1
ATOM 1386 C CA . GLY A 1 184 ? -2.874 20.482 6.989 1.00 88.38 184 GLY A CA 1
ATOM 1387 C C . GLY A 1 184 ? -3.563 20.039 5.695 1.00 88.38 184 GLY A C 1
ATOM 1388 O O . GLY A 1 184 ? -4.628 19.433 5.767 1.00 88.38 184 GLY A O 1
ATOM 1389 N N . LEU A 1 185 ? -2.986 20.352 4.535 1.00 94.31 185 LEU A N 1
ATOM 1390 C CA . LEU A 1 185 ? -3.515 20.012 3.218 1.00 94.31 185 LEU A CA 1
ATOM 1391 C C . LEU A 1 185 ? -2.491 19.194 2.433 1.00 94.31 185 LEU A C 1
ATOM 1393 O O . LEU A 1 185 ? -1.284 19.393 2.572 1.00 94.31 185 LEU A O 1
ATOM 1397 N N . GLU A 1 186 ? -2.986 18.275 1.618 1.00 94.25 186 GLU A N 1
ATOM 1398 C CA . GLU A 1 186 ? -2.203 17.456 0.697 1.00 94.25 186 GLU A CA 1
ATOM 1399 C C . GLU A 1 186 ? -2.960 17.259 -0.621 1.00 94.25 186 GLU A C 1
ATOM 1401 O O . GLU A 1 186 ? -4.191 17.329 -0.631 1.00 94.25 186 GLU A O 1
ATOM 1406 N N . PRO A 1 187 ? -2.268 16.967 -1.736 1.00 97.00 187 PRO A N 1
ATOM 1407 C CA . PRO A 1 187 ? -2.932 16.609 -2.984 1.00 97.00 187 PRO A CA 1
ATOM 1408 C C . PRO A 1 187 ? -3.859 15.405 -2.782 1.00 97.00 187 PRO A C 1
ATOM 1410 O O . PRO A 1 187 ? -3.509 14.435 -2.092 1.00 97.00 187 PRO A O 1
ATOM 1413 N N . THR A 1 188 ? -5.044 15.453 -3.394 1.00 96.31 188 THR A N 1
ATOM 1414 C CA . THR A 1 188 ? -5.926 14.283 -3.478 1.00 96.31 188 THR A CA 1
ATOM 1415 C C . THR A 1 188 ? -5.216 13.154 -4.229 1.00 96.31 188 THR A C 1
ATOM 1417 O O . THR A 1 188 ? -4.420 13.388 -5.139 1.00 96.31 188 THR A O 1
ATOM 1420 N N . GLY A 1 189 ? -5.435 11.908 -3.820 1.00 94.75 189 GLY A N 1
ATOM 1421 C CA . GLY A 1 189 ? -4.760 10.778 -4.451 1.00 94.75 189 GLY A CA 1
ATOM 1422 C C . GLY A 1 189 ? -5.111 9.432 -3.838 1.00 94.75 189 GLY A C 1
ATOM 1423 O O . GLY A 1 189 ? -6.113 9.294 -3.133 1.00 94.75 189 GLY A O 1
ATOM 1424 N N . ARG A 1 190 ? -4.273 8.433 -4.114 1.00 91.06 190 ARG A N 1
ATOM 1425 C CA . ARG A 1 190 ? -4.435 7.039 -3.679 1.00 91.06 190 ARG A CA 1
ATOM 1426 C C . ARG A 1 190 ? -3.158 6.509 -3.033 1.00 91.06 190 ARG A C 1
ATOM 1428 O O . ARG A 1 190 ? -2.080 7.084 -3.157 1.00 91.06 190 ARG A O 1
ATOM 1435 N N . HIS A 1 191 ? -3.298 5.363 -2.376 1.00 82.38 191 HIS A N 1
ATOM 1436 C CA . HIS A 1 191 ? -2.221 4.658 -1.681 1.00 82.38 191 HIS A CA 1
ATOM 1437 C C . HIS A 1 191 ? -2.110 3.215 -2.191 1.00 82.38 191 HIS A C 1
ATOM 1439 O O . HIS A 1 191 ? -2.476 2.277 -1.478 1.00 82.38 191 HIS A O 1
ATOM 1445 N N . PRO A 1 192 ? -1.662 3.019 -3.445 1.00 78.75 192 PRO A N 1
ATOM 1446 C CA . PRO A 1 192 ? -1.581 1.693 -4.048 1.00 78.75 192 PRO A CA 1
ATOM 1447 C C . PRO A 1 192 ? -0.669 0.722 -3.300 1.00 78.75 192 PRO A C 1
ATOM 1449 O O . PRO A 1 192 ? -0.934 -0.476 -3.295 1.00 78.75 192 PRO A O 1
ATOM 1452 N N . PHE A 1 193 ? 0.350 1.247 -2.618 1.00 72.88 193 PHE A N 1
ATOM 1453 C CA . PHE A 1 193 ? 1.408 0.463 -1.977 1.00 72.88 193 PHE A CA 1
ATOM 1454 C C . PHE A 1 193 ? 1.516 0.754 -0.473 1.00 72.88 193 PHE A C 1
ATOM 1456 O O . PHE A 1 193 ? 2.592 0.706 0.119 1.00 72.88 193 PHE A O 1
ATOM 1463 N N . GLY A 1 194 ? 0.387 1.094 0.155 1.00 67.00 194 GLY A N 1
ATOM 1464 C CA . GLY A 1 194 ? 0.342 1.493 1.559 1.00 67.00 194 GLY A CA 1
ATOM 1465 C C . GLY A 1 194 ? 0.616 2.982 1.765 1.00 67.00 194 GLY A C 1
ATOM 1466 O O . GLY A 1 194 ? 0.548 3.788 0.843 1.00 67.00 194 GLY A O 1
ATOM 1467 N N . ASN A 1 195 ? 0.859 3.372 3.011 1.00 66.31 195 ASN A N 1
ATOM 1468 C CA . ASN A 1 195 ? 0.865 4.768 3.452 1.00 66.31 195 ASN A CA 1
ATOM 1469 C C . ASN A 1 195 ? 2.270 5.390 3.587 1.00 66.31 195 ASN A C 1
ATOM 1471 O O . ASN A 1 195 ? 2.438 6.428 4.230 1.00 66.31 195 ASN A O 1
ATOM 1475 N N . ALA A 1 196 ? 3.287 4.735 3.030 1.00 65.94 196 ALA A N 1
ATOM 1476 C CA . ALA A 1 196 ? 4.633 5.293 2.970 1.00 65.94 196 ALA A CA 1
ATOM 1477 C C . ALA A 1 196 ? 4.674 6.510 2.032 1.00 65.94 196 ALA A C 1
ATOM 1479 O O . ALA A 1 196 ? 5.342 7.505 2.313 1.00 65.94 196 ALA A O 1
ATOM 1480 N N . PHE A 1 197 ? 3.917 6.437 0.938 1.00 76.81 197 PHE A N 1
ATOM 1481 C CA . PHE A 1 197 ? 3.800 7.484 -0.063 1.00 76.81 197 PHE A CA 1
ATOM 1482 C C . PHE A 1 197 ? 2.397 7.499 -0.672 1.00 76.81 197 PHE A C 1
ATOM 1484 O O . PHE A 1 197 ? 1.691 6.489 -0.692 1.00 76.81 197 PHE A O 1
ATOM 1491 N N . LYS A 1 198 ? 1.999 8.664 -1.175 1.00 85.31 198 LYS A N 1
ATOM 1492 C CA . LYS A 1 198 ? 0.765 8.882 -1.924 1.00 85.31 198 LYS A CA 1
ATOM 1493 C C . LYS A 1 198 ? 1.091 8.983 -3.408 1.00 85.31 198 LYS A C 1
ATOM 1495 O O . LYS A 1 198 ? 2.049 9.654 -3.777 1.00 85.31 198 LYS A O 1
ATOM 1500 N N . VAL A 1 199 ? 0.260 8.371 -4.243 1.00 94.56 199 VAL A N 1
ATOM 1501 C CA . VAL A 1 199 ? 0.256 8.597 -5.691 1.00 94.56 199 VAL A CA 1
ATOM 1502 C C . VAL A 1 199 ? -0.862 9.581 -6.009 1.00 94.56 199 VAL A C 1
ATOM 1504 O O . VAL A 1 199 ? -2.014 9.353 -5.629 1.00 94.56 199 VAL A O 1
ATOM 1507 N N . ALA A 1 200 ? -0.535 10.672 -6.691 1.00 97.00 200 ALA A N 1
ATOM 1508 C CA . ALA A 1 200 ? -1.508 11.642 -7.175 1.00 97.00 200 ALA A CA 1
ATOM 1509 C C . ALA A 1 200 ? -1.393 11.784 -8.692 1.00 97.00 200 ALA A C 1
ATOM 1511 O O . ALA A 1 200 ? -0.288 11.789 -9.232 1.00 97.00 200 ALA A O 1
ATOM 1512 N N . VAL A 1 201 ? -2.536 11.921 -9.360 1.00 97.62 201 VAL A N 1
ATOM 1513 C CA . VAL A 1 201 ? -2.581 12.378 -10.752 1.00 97.62 201 VAL A CA 1
ATOM 1514 C C . VAL A 1 201 ? -2.214 13.861 -10.751 1.00 97.62 201 VAL A C 1
ATOM 1516 O O . VAL A 1 201 ? -2.695 14.613 -9.901 1.00 97.62 201 VAL A O 1
ATOM 1519 N N . LEU A 1 202 ? -1.313 14.259 -11.643 1.00 95.69 202 LEU A N 1
ATOM 1520 C CA . LEU A 1 202 ? -0.801 15.621 -11.748 1.00 95.69 202 LEU A CA 1
ATOM 1521 C C . LEU A 1 202 ? -1.469 16.322 -12.931 1.00 95.69 202 LEU A C 1
ATOM 1523 O O . LEU A 1 202 ? -2.516 16.949 -12.777 1.00 95.69 202 LEU A O 1
ATOM 1527 N N . GLU A 1 203 ? -0.878 16.182 -14.108 1.00 94.00 203 GLU A N 1
ATOM 1528 C CA . GLU A 1 203 ? -1.384 16.723 -15.361 1.00 94.00 203 GLU A CA 1
ATOM 1529 C C . GLU A 1 203 ? -2.171 15.659 -16.115 1.00 94.00 203 GLU A C 1
ATOM 1531 O O . GLU A 1 203 ? -1.856 14.471 -16.053 1.00 94.00 203 GLU A O 1
ATOM 1536 N N . THR A 1 204 ? -3.168 16.108 -16.861 1.00 95.38 204 THR A N 1
ATOM 1537 C CA . THR A 1 204 ? -3.957 15.292 -17.783 1.00 95.38 204 THR A CA 1
ATOM 1538 C C . THR A 1 204 ? -3.930 15.958 -19.148 1.00 95.38 204 THR A C 1
ATOM 1540 O O . THR A 1 204 ? -4.178 17.163 -19.244 1.00 95.38 204 THR A O 1
ATOM 1543 N N . ASP A 1 205 ? -3.692 15.184 -20.193 1.00 92.69 205 ASP A N 1
ATOM 1544 C CA . ASP A 1 205 ? -3.832 15.597 -21.580 1.00 92.69 205 ASP A CA 1
ATOM 1545 C C . ASP A 1 205 ? -4.955 14.784 -22.228 1.00 92.69 205 ASP A C 1
ATOM 1547 O O . ASP A 1 205 ? -4.761 13.670 -22.711 1.00 92.69 205 ASP A O 1
ATOM 1551 N N . GLU A 1 206 ? -6.146 15.378 -22.226 1.00 89.75 206 GLU A N 1
ATOM 1552 C CA . GLU A 1 206 ? -7.356 14.817 -22.833 1.00 89.75 206 GLU A CA 1
ATOM 1553 C C . GLU A 1 206 ? -7.203 14.602 -24.348 1.00 89.75 206 GLU A C 1
ATOM 1555 O O . GLU A 1 206 ? -7.813 13.699 -24.908 1.00 89.75 206 GLU A O 1
ATOM 1560 N N . ALA A 1 207 ? -6.360 15.382 -25.039 1.00 88.44 207 ALA A N 1
ATOM 1561 C CA . ALA A 1 207 ? -6.185 15.225 -26.482 1.00 88.44 207 ALA A CA 1
ATOM 1562 C C . ALA A 1 207 ? -5.350 13.988 -26.842 1.00 88.44 207 ALA A C 1
ATOM 1564 O O . ALA A 1 207 ? -5.552 13.407 -27.911 1.00 88.44 207 ALA A O 1
ATOM 1565 N N . SER A 1 208 ? -4.402 13.604 -25.983 1.00 87.88 208 SER A N 1
ATOM 1566 C CA . SER A 1 208 ? -3.589 12.397 -26.164 1.00 87.88 208 SER A CA 1
ATOM 1567 C C . SER A 1 208 ? -4.066 11.199 -25.338 1.00 87.88 208 SER A C 1
ATOM 1569 O O . SER A 1 208 ? -3.534 10.104 -25.526 1.00 87.88 208 SER A O 1
ATOM 1571 N N . GLY A 1 209 ? -5.051 11.383 -24.453 1.00 85.00 209 GLY A N 1
ATOM 1572 C CA . GLY A 1 209 ? -5.531 10.345 -23.542 1.00 85.00 209 GLY A CA 1
ATOM 1573 C C . GLY A 1 209 ? -4.469 9.936 -22.520 1.00 85.00 209 GLY A C 1
ATOM 1574 O O . GLY A 1 209 ? -4.358 8.759 -22.183 1.00 85.00 209 GLY A O 1
ATOM 1575 N N . THR A 1 210 ? -3.623 10.870 -22.073 1.00 91.19 210 THR A N 1
ATOM 1576 C CA . THR A 1 210 ? -2.508 10.571 -21.159 1.00 91.19 210 THR A CA 1
ATOM 1577 C C . THR A 1 210 ? -2.563 11.393 -19.881 1.00 91.19 210 THR A C 1
ATOM 1579 O O . THR A 1 210 ? -3.104 12.496 -19.849 1.00 91.19 210 THR A O 1
ATOM 1582 N N . ALA A 1 211 ? -1.992 10.869 -18.800 1.00 94.38 211 ALA A N 1
ATOM 1583 C CA . ALA A 1 211 ? -1.839 11.603 -17.554 1.00 94.38 211 ALA A CA 1
ATOM 1584 C C . ALA A 1 211 ? -0.497 11.315 -16.882 1.00 94.38 211 ALA A C 1
ATOM 1586 O O . ALA A 1 211 ? 0.027 10.201 -16.925 1.00 94.38 211 ALA A O 1
ATOM 1587 N N . GLU A 1 212 ? 0.037 12.322 -16.207 1.00 94.81 212 GLU A N 1
ATOM 1588 C CA . GLU A 1 212 ? 1.233 12.194 -15.384 1.00 94.81 212 GLU A CA 1
ATOM 1589 C C . GLU A 1 212 ? 0.844 11.899 -13.937 1.00 94.81 212 GLU A C 1
ATOM 1591 O O . GLU A 1 212 ? -0.141 12.429 -13.415 1.00 94.81 212 GLU A O 1
ATOM 1596 N N . THR A 1 213 ? 1.645 11.084 -13.253 1.00 95.62 213 THR A N 1
ATOM 1597 C CA . THR A 1 213 ? 1.485 10.862 -11.814 1.00 95.62 213 THR A CA 1
ATOM 1598 C C . THR A 1 213 ? 2.727 11.271 -11.044 1.00 95.62 213 THR A C 1
ATOM 1600 O O . THR A 1 213 ? 3.838 11.305 -11.572 1.00 95.62 213 THR A O 1
ATOM 1603 N N . GLY A 1 214 ? 2.529 11.604 -9.772 1.00 93.44 214 GLY A N 1
ATOM 1604 C CA . GLY A 1 214 ? 3.595 11.978 -8.856 1.00 93.44 214 GLY A CA 1
ATOM 1605 C C . GLY A 1 214 ? 3.502 11.226 -7.541 1.00 93.44 214 GLY A C 1
ATOM 1606 O O . GLY A 1 214 ? 2.410 11.040 -6.992 1.00 93.44 214 GLY A O 1
ATOM 1607 N N . LEU A 1 215 ? 4.661 10.840 -7.011 1.00 90.62 215 LEU A N 1
ATOM 1608 C CA . LEU A 1 215 ? 4.789 10.379 -5.637 1.00 90.62 215 LEU A CA 1
ATOM 1609 C C . LEU A 1 215 ? 4.923 11.569 -4.692 1.00 90.62 215 LEU A C 1
ATOM 1611 O O . LEU A 1 215 ? 5.733 12.472 -4.916 1.00 90.62 215 LEU A O 1
ATOM 1615 N N . TYR A 1 216 ? 4.176 11.511 -3.596 1.00 86.94 216 TYR A N 1
ATOM 1616 C CA . TYR A 1 216 ? 4.318 12.411 -2.466 1.00 86.94 216 TYR A CA 1
ATOM 1617 C C . TYR A 1 216 ? 4.629 11.630 -1.196 1.00 86.94 216 TYR A C 1
ATOM 1619 O O . TYR A 1 216 ? 4.034 10.587 -0.930 1.00 86.94 216 TYR A O 1
ATOM 1627 N N . PHE A 1 217 ? 5.521 12.167 -0.372 1.00 82.81 217 PHE A N 1
ATOM 1628 C CA . PHE A 1 217 ? 5.960 11.567 0.883 1.00 82.81 217 PHE A CA 1
ATOM 1629 C C . PHE A 1 217 ? 5.580 12.456 2.066 1.00 82.81 217 PHE A C 1
ATOM 1631 O O . PHE A 1 217 ? 5.388 13.671 1.941 1.00 82.81 217 PHE A O 1
ATOM 1638 N N . ARG A 1 218 ? 5.470 11.829 3.235 1.00 76.25 218 ARG A N 1
ATOM 1639 C CA . ARG A 1 218 ? 5.194 12.496 4.508 1.00 76.25 218 ARG A CA 1
ATOM 1640 C C . ARG A 1 218 ? 6.264 12.152 5.530 1.00 76.25 218 ARG A C 1
ATOM 1642 O O . ARG A 1 218 ? 6.920 11.119 5.435 1.00 76.25 218 ARG A O 1
ATOM 1649 N N . MET A 1 219 ? 6.388 12.993 6.547 1.00 73.50 219 MET A N 1
ATOM 1650 C CA . MET A 1 219 ? 7.255 12.746 7.692 1.00 73.50 219 MET A CA 1
ATOM 1651 C C . MET A 1 219 ? 6.403 12.543 8.936 1.00 73.50 219 MET A C 1
ATOM 1653 O O . MET A 1 219 ? 5.520 13.348 9.229 1.00 73.50 219 MET A O 1
ATOM 1657 N N . CYS A 1 220 ? 6.694 11.492 9.693 1.00 68.31 220 CYS A N 1
ATOM 1658 C CA . CYS A 1 220 ? 6.055 11.220 10.974 1.00 68.31 220 CYS A CA 1
ATOM 1659 C C . CYS A 1 220 ? 7.102 11.262 12.086 1.00 68.31 220 CYS A C 1
ATOM 1661 O O . CYS A 1 220 ? 8.161 10.649 11.964 1.00 68.31 220 CYS A O 1
ATOM 1663 N N . VAL A 1 221 ? 6.804 11.966 13.180 1.00 72.50 221 VAL A N 1
ATOM 1664 C CA . VAL A 1 221 ? 7.673 12.009 14.364 1.00 72.50 221 VAL A CA 1
ATOM 1665 C C . VAL A 1 221 ? 6.904 11.444 15.545 1.00 72.50 221 VAL A C 1
ATOM 1667 O O . VAL A 1 221 ? 6.084 12.123 16.165 1.00 72.50 221 VAL A O 1
ATOM 1670 N N . ARG A 1 222 ? 7.197 10.178 15.845 1.00 65.75 222 ARG A N 1
ATOM 1671 C CA . ARG A 1 222 ? 6.656 9.446 16.989 1.00 65.75 222 ARG A CA 1
ATOM 1672 C C . ARG A 1 222 ? 7.783 8.760 17.737 1.00 65.75 222 ARG A C 1
ATOM 1674 O O . ARG A 1 222 ? 8.495 7.935 17.173 1.00 65.75 222 ARG A O 1
ATOM 1681 N N . ASN A 1 223 ? 7.936 9.087 19.011 1.00 64.12 223 ASN A N 1
ATOM 1682 C CA . ASN A 1 223 ? 8.785 8.347 19.933 1.00 64.12 223 ASN A CA 1
ATOM 1683 C C . ASN A 1 223 ? 8.050 8.144 21.267 1.00 64.12 223 ASN A C 1
ATOM 1685 O O . ASN A 1 223 ? 6.961 8.674 21.471 1.00 64.12 223 ASN A O 1
ATOM 1689 N N . ALA A 1 224 ? 8.642 7.370 22.180 1.00 57.44 224 ALA A N 1
ATOM 1690 C CA . ALA A 1 224 ? 8.003 6.991 23.444 1.00 57.44 224 ALA A CA 1
ATOM 1691 C C . ALA A 1 224 ? 7.617 8.176 24.359 1.00 57.44 224 ALA A C 1
ATOM 1693 O O . ALA A 1 224 ? 6.854 7.984 25.301 1.00 57.44 224 ALA A O 1
ATOM 1694 N N . PHE A 1 225 ? 8.133 9.382 24.101 1.00 59.47 225 PHE A N 1
ATOM 1695 C CA . PHE A 1 225 ? 7.937 10.564 24.946 1.00 59.47 225 PHE A CA 1
ATOM 1696 C C . PHE A 1 225 ? 7.226 11.721 24.228 1.00 59.47 225 PHE A C 1
ATOM 1698 O O . PHE A 1 225 ? 6.691 12.607 24.891 1.00 59.47 225 PHE A O 1
ATOM 1705 N N . VAL A 1 226 ? 7.219 11.734 22.892 1.00 66.50 226 VAL A N 1
ATOM 1706 C CA . VAL A 1 226 ? 6.661 12.801 22.057 1.00 66.50 226 VAL A CA 1
ATOM 1707 C C . VAL A 1 226 ? 6.034 12.197 20.794 1.00 66.50 226 VAL A C 1
ATOM 1709 O O . VAL A 1 226 ? 6.720 11.574 19.983 1.00 66.50 226 VAL A O 1
ATOM 1712 N N . ASP A 1 227 ? 4.735 12.437 20.602 1.00 76.62 227 ASP A N 1
ATOM 1713 C CA . ASP A 1 227 ? 4.009 12.184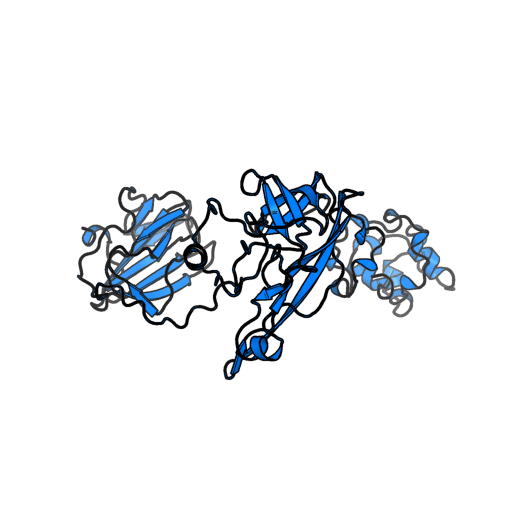 19.351 1.00 76.62 227 ASP A CA 1
ATOM 1714 C C . ASP A 1 227 ? 3.612 13.534 18.742 1.00 76.62 227 ASP A C 1
ATOM 1716 O O . ASP A 1 227 ? 2.692 14.200 19.220 1.00 76.62 227 ASP A O 1
ATOM 1720 N N . LEU A 1 228 ? 4.341 13.967 17.710 1.00 75.12 228 LEU A N 1
ATOM 1721 C CA . LEU A 1 228 ? 4.012 15.189 16.966 1.00 75.12 228 LEU A CA 1
ATOM 1722 C C . LEU A 1 228 ? 3.068 14.908 15.787 1.00 75.12 228 LEU A C 1
ATOM 1724 O O . LEU A 1 228 ? 2.637 15.841 15.106 1.00 75.12 228 LEU A O 1
ATOM 1728 N N . GLY A 1 229 ? 2.716 13.640 15.568 1.00 79.12 229 GLY A N 1
ATOM 1729 C CA . GLY A 1 229 ? 1.916 13.168 14.452 1.00 79.12 229 GLY A CA 1
ATOM 1730 C C . GLY A 1 229 ? 2.711 13.059 13.153 1.00 79.12 229 GLY A C 1
ATOM 1731 O O . GLY A 1 229 ? 3.884 12.682 13.153 1.00 79.12 229 GLY A O 1
ATOM 1732 N N . CYS A 1 230 ? 2.044 13.357 12.041 1.00 78.69 230 CYS A N 1
ATOM 1733 C CA . CYS A 1 230 ? 2.598 13.282 10.694 1.00 78.69 230 CYS A CA 1
ATOM 1734 C C . CYS A 1 230 ? 2.294 14.570 9.934 1.00 78.69 230 CYS A C 1
ATOM 1736 O O . CYS A 1 230 ? 1.222 15.152 10.088 1.00 78.69 230 CYS A O 1
ATOM 1738 N N . THR A 1 231 ? 3.203 15.002 9.074 1.00 82.88 231 THR A N 1
ATOM 1739 C CA . THR A 1 231 ? 2.891 16.029 8.078 1.00 82.88 231 THR A CA 1
ATOM 1740 C C . THR A 1 231 ? 1.819 15.506 7.107 1.00 82.88 231 THR A C 1
ATOM 1742 O O . THR A 1 231 ? 1.653 14.285 6.983 1.00 82.88 231 THR A O 1
ATOM 1745 N N . PRO A 1 232 ? 1.125 16.386 6.367 1.00 89.06 232 PRO A N 1
ATOM 1746 C CA . PRO A 1 232 ? 0.470 15.982 5.125 1.00 89.06 232 PRO A CA 1
ATOM 1747 C C . PRO A 1 232 ? 1.510 15.416 4.146 1.00 89.06 232 PRO A C 1
ATOM 1749 O O . PRO A 1 232 ? 2.716 15.555 4.372 1.00 89.06 232 PRO A O 1
ATOM 1752 N N . TYR A 1 233 ? 1.082 14.771 3.067 1.00 86.62 233 TYR A N 1
ATOM 1753 C CA . TYR A 1 233 ? 1.996 14.384 1.987 1.00 86.62 233 TYR A CA 1
ATOM 1754 C C . TYR A 1 233 ? 2.474 15.622 1.217 1.00 86.62 233 TYR A C 1
ATOM 1756 O O . TYR A 1 233 ? 1.807 16.094 0.301 1.00 86.62 233 TYR A O 1
ATOM 1764 N N . PHE A 1 234 ? 3.625 16.159 1.622 1.00 82.62 234 PHE A N 1
ATOM 1765 C CA . PHE A 1 234 ? 4.127 17.469 1.191 1.00 82.62 234 PHE A CA 1
ATOM 1766 C C . PHE A 1 234 ? 5.457 17.404 0.430 1.00 82.62 234 PHE A C 1
ATOM 1768 O O . PHE A 1 234 ? 5.849 18.382 -0.201 1.00 82.62 234 PHE A O 1
ATOM 1775 N N . ILE A 1 235 ? 6.169 16.275 0.491 1.00 82.25 235 ILE A N 1
ATOM 1776 C CA . ILE A 1 235 ? 7.458 16.097 -0.188 1.00 82.25 235 ILE A CA 1
ATOM 1777 C C . ILE A 1 235 ? 7.189 15.486 -1.560 1.00 82.25 235 ILE A C 1
ATOM 1779 O O . ILE A 1 235 ? 6.799 14.326 -1.633 1.00 82.25 235 ILE A O 1
ATOM 1783 N N . GLY A 1 236 ? 7.391 16.252 -2.630 1.00 87.31 236 GLY A N 1
ATOM 1784 C CA . GLY A 1 236 ? 7.104 15.848 -4.008 1.00 87.31 236 GLY A CA 1
ATOM 1785 C C . GLY A 1 236 ? 6.630 17.039 -4.859 1.00 87.31 236 GLY A C 1
ATOM 1786 O O . GLY A 1 236 ? 6.754 18.181 -4.407 1.00 87.31 236 GLY A O 1
ATOM 1787 N N . PRO A 1 237 ? 6.068 16.799 -6.058 1.00 90.25 237 PRO A N 1
ATOM 1788 C CA . PRO A 1 237 ? 5.936 15.488 -6.691 1.00 90.25 237 PRO A CA 1
ATOM 1789 C C . PRO A 1 237 ? 7.284 14.965 -7.196 1.00 90.25 237 PRO A C 1
ATOM 1791 O O . PRO A 1 237 ? 8.036 15.690 -7.844 1.00 90.25 237 PRO A O 1
ATOM 1794 N N . ILE A 1 238 ? 7.572 13.693 -6.931 1.00 89.88 238 ILE A N 1
ATOM 1795 C CA . ILE A 1 238 ? 8.583 12.950 -7.694 1.00 89.88 238 ILE A CA 1
ATOM 1796 C C . ILE A 1 238 ? 7.854 12.314 -8.882 1.00 89.88 238 ILE A C 1
ATOM 1798 O O . ILE A 1 238 ? 6.889 11.588 -8.621 1.00 89.88 238 ILE A O 1
ATOM 1802 N N . PRO A 1 239 ? 8.251 12.579 -10.144 1.00 88.25 239 PRO A N 1
ATOM 1803 C CA . PRO A 1 239 ? 7.620 11.966 -11.309 1.00 88.25 239 PRO A CA 1
ATOM 1804 C C . PRO A 1 239 ? 7.524 10.449 -11.162 1.00 88.25 239 PRO A C 1
ATOM 1806 O O . PRO A 1 239 ? 8.470 9.793 -10.719 1.00 88.25 239 PRO A O 1
ATOM 1809 N N . TRP A 1 240 ? 6.360 9.910 -11.497 1.00 87.31 240 TRP A N 1
ATOM 1810 C CA . TRP A 1 240 ? 6.060 8.488 -11.417 1.00 87.31 240 TRP A CA 1
ATOM 1811 C C . TRP A 1 240 ? 5.513 7.982 -12.756 1.00 87.31 240 TRP A C 1
ATOM 1813 O O . TRP A 1 240 ? 5.593 8.671 -13.770 1.00 87.31 240 TRP A O 1
ATOM 1823 N N . LEU A 1 241 ? 5.004 6.751 -12.770 1.00 84.00 241 LEU A N 1
ATOM 1824 C CA . LEU A 1 241 ? 4.532 6.073 -13.968 1.00 84.00 241 LEU A CA 1
ATOM 1825 C C . LEU A 1 241 ? 3.470 6.913 -14.703 1.00 84.00 241 LEU A C 1
ATOM 1827 O O . LEU A 1 241 ? 2.468 7.300 -14.085 1.00 84.00 241 LEU A O 1
ATOM 1831 N N . PRO A 1 242 ? 3.661 7.183 -16.005 1.00 86.38 242 PRO A N 1
ATOM 1832 C CA . PRO A 1 242 ? 2.629 7.805 -16.812 1.00 86.38 242 PRO A CA 1
ATOM 1833 C C . PRO A 1 242 ? 1.446 6.848 -16.978 1.00 86.38 242 PRO A C 1
ATOM 1835 O O . PRO A 1 242 ? 1.575 5.626 -16.875 1.00 86.38 242 PRO A O 1
ATOM 1838 N N . ILE A 1 243 ? 0.284 7.428 -17.239 1.00 89.69 243 ILE A N 1
ATOM 1839 C CA . ILE A 1 243 ? -0.979 6.733 -17.450 1.00 89.69 243 ILE A CA 1
ATOM 1840 C C . ILE A 1 243 ? -1.471 7.049 -18.857 1.00 89.69 243 ILE A C 1
ATOM 1842 O O . ILE A 1 243 ? -1.292 8.163 -19.348 1.00 89.69 243 ILE A O 1
ATOM 1846 N N . GLN A 1 244 ? -2.112 6.070 -19.483 1.00 89.38 244 GLN A N 1
ATOM 1847 C CA . GLN A 1 244 ? -2.781 6.210 -20.767 1.00 89.38 244 GLN A CA 1
ATOM 1848 C C . GLN A 1 244 ? -4.176 5.580 -20.686 1.00 89.38 244 GLN A C 1
ATOM 1850 O O . GLN A 1 244 ? -4.383 4.649 -19.902 1.00 89.38 244 GLN A O 1
ATOM 1855 N N . GLU A 1 245 ? -5.116 6.083 -21.484 1.00 86.12 245 GLU A N 1
ATOM 1856 C CA . GLU A 1 245 ? -6.407 5.436 -21.745 1.00 86.12 245 GLU A CA 1
ATOM 1857 C C . GLU A 1 245 ? -6.238 3.962 -22.123 1.00 86.12 245 GLU A C 1
ATOM 1859 O O . GLU A 1 245 ? -5.232 3.561 -22.712 1.00 86.12 245 GLU A O 1
ATOM 1864 N N . GLU A 1 246 ? -7.204 3.140 -21.711 1.00 81.38 246 GLU A N 1
ATOM 1865 C CA . GLU A 1 246 ? -7.174 1.671 -21.774 1.00 81.38 246 GLU A CA 1
ATOM 1866 C C . GLU A 1 246 ? -6.005 1.020 -20.993 1.00 81.38 246 GLU A C 1
ATOM 1868 O O . GLU A 1 246 ? -5.849 -0.204 -20.972 1.00 81.38 246 GLU A O 1
ATOM 1873 N N . GLY A 1 247 ? -5.188 1.817 -20.297 1.00 76.81 247 GLY A N 1
ATOM 1874 C CA . GLY A 1 247 ? -4.059 1.375 -19.490 1.00 76.81 247 GLY A CA 1
ATOM 1875 C C . GLY A 1 247 ? -4.453 0.927 -18.082 1.00 76.81 247 GLY A C 1
ATOM 1876 O O . GLY A 1 247 ? -5.452 1.363 -17.505 1.00 76.81 247 GLY A O 1
ATOM 1877 N N . MET A 1 248 ? -3.630 0.056 -17.491 1.00 83.31 248 MET A N 1
ATOM 1878 C CA . MET A 1 248 ? -3.808 -0.394 -16.109 1.00 83.31 248 MET A CA 1
ATOM 1879 C C . MET A 1 248 ? -3.165 0.563 -15.106 1.00 83.31 248 MET A C 1
ATOM 1881 O O . MET A 1 248 ? -2.034 1.010 -15.285 1.00 83.31 248 MET A O 1
ATOM 1885 N N . VAL A 1 249 ? -3.857 0.794 -13.993 1.00 86.25 249 VAL A N 1
ATOM 1886 C CA . VAL A 1 249 ? -3.407 1.641 -12.886 1.00 86.25 249 VAL A CA 1
ATOM 1887 C C . VAL A 1 249 ? -3.585 0.938 -11.548 1.00 86.25 249 VAL A C 1
ATOM 1889 O O . VAL A 1 249 ? -4.550 0.210 -11.313 1.00 86.25 249 VAL A O 1
ATOM 1892 N N . PHE A 1 250 ? -2.659 1.171 -10.623 1.00 85.19 250 PHE A N 1
ATOM 1893 C CA . PHE A 1 250 ? -2.780 0.641 -9.270 1.00 85.19 250 PHE A CA 1
ATOM 1894 C C . PHE A 1 250 ? -3.680 1.549 -8.437 1.00 85.19 250 PHE A C 1
ATOM 1896 O O . PHE A 1 250 ? -3.328 2.688 -8.132 1.00 85.19 250 PHE A O 1
ATOM 1903 N N . LEU A 1 251 ? -4.829 1.026 -8.021 1.00 83.38 251 LEU A N 1
ATOM 1904 C CA . LEU A 1 251 ? -5.774 1.759 -7.185 1.00 83.38 251 LEU A CA 1
ATOM 1905 C C . LEU A 1 251 ? -5.508 1.538 -5.695 1.00 83.38 251 LEU A C 1
ATOM 1907 O O . LEU A 1 251 ? -5.907 2.362 -4.870 1.00 83.38 251 LEU A O 1
ATOM 1911 N N . GLY A 1 252 ? -4.839 0.447 -5.318 1.00 76.88 252 GLY A N 1
ATOM 1912 C CA . GLY A 1 252 ? -4.686 0.054 -3.915 1.00 76.88 252 GLY A CA 1
ATOM 1913 C C . GLY A 1 252 ? -5.933 -0.626 -3.383 1.00 76.88 252 GLY A C 1
ATOM 1914 O O . GLY A 1 252 ? -6.668 -1.263 -4.128 1.00 76.88 252 GLY A O 1
ATOM 1915 N N . GLN A 1 253 ? -6.201 -0.514 -2.087 1.00 71.50 253 GLN A N 1
ATOM 1916 C CA . GLN A 1 253 ? -7.393 -1.137 -1.517 1.00 71.50 253 GLN A CA 1
ATOM 1917 C C . GLN A 1 253 ? -8.665 -0.372 -1.921 1.00 71.50 253 GLN A C 1
ATOM 1919 O O . GLN A 1 253 ? -8.838 0.801 -1.581 1.00 71.50 253 GLN A O 1
ATOM 1924 N N . ILE A 1 254 ? -9.576 -1.058 -2.613 1.00 66.62 254 ILE A N 1
ATOM 1925 C CA . ILE A 1 254 ? -10.954 -0.623 -2.873 1.00 66.62 254 ILE A CA 1
ATOM 1926 C C . ILE A 1 254 ? -11.883 -1.629 -2.175 1.00 66.62 254 ILE A C 1
ATOM 1928 O O . ILE A 1 254 ? -11.626 -2.832 -2.213 1.00 66.62 254 ILE A O 1
ATOM 1932 N N . LYS A 1 255 ? -12.928 -1.168 -1.480 1.00 55.53 255 LYS A N 1
ATOM 1933 C CA . LYS A 1 255 ? -13.897 -2.050 -0.801 1.00 55.53 255 LYS A CA 1
ATOM 1934 C C . LYS A 1 255 ? -15.214 -2.089 -1.583 1.00 55.53 255 LYS A C 1
ATOM 1936 O O . LYS A 1 255 ? -15.727 -1.035 -1.935 1.00 55.53 255 LYS A O 1
ATOM 1941 N N . GLU A 1 256 ? -15.765 -3.286 -1.792 1.00 38.84 256 GLU A N 1
ATOM 1942 C CA . GLU A 1 256 ? -17.121 -3.507 -2.327 1.00 38.84 256 GLU A CA 1
ATOM 1943 C C . GLU A 1 256 ? -18.190 -2.791 -1.489 1.00 38.84 256 GLU A C 1
ATOM 1945 O O . GLU A 1 256 ? -18.195 -2.911 -0.261 1.00 38.84 256 GLU A O 1
ATOM 1950 N N . GLY A 1 257 ? -19.097 -2.067 -2.160 1.00 37.62 257 GLY A N 1
ATOM 1951 C CA . GLY A 1 257 ? -20.292 -1.466 -1.551 1.00 37.62 257 GLY A CA 1
ATOM 1952 C C . GLY A 1 257 ? -20.244 0.038 -1.244 1.00 37.62 257 GLY A C 1
ATOM 1953 O O . GLY A 1 257 ? -21.092 0.512 -0.496 1.00 37.62 257 GLY A O 1
ATOM 1954 N N . LEU A 1 258 ? -19.309 0.813 -1.801 1.00 39.78 258 LEU A N 1
ATOM 1955 C CA . LEU A 1 258 ? -19.231 2.267 -1.580 1.00 39.78 258 LEU A CA 1
ATOM 1956 C C . LEU A 1 258 ? -20.210 3.056 -2.475 1.00 39.78 258 LEU A C 1
ATOM 1958 O O . LEU A 1 258 ? -19.813 3.905 -3.261 1.00 39.78 258 LEU A O 1
ATOM 1962 N N . SER A 1 259 ? -21.509 2.802 -2.306 1.00 26.56 259 SER A N 1
ATOM 1963 C CA . SER A 1 259 ? -22.556 3.778 -2.621 1.00 26.56 259 SER A CA 1
ATOM 1964 C C . SER A 1 259 ? -22.743 4.673 -1.399 1.00 26.56 259 SER A C 1
ATOM 1966 O O . SER A 1 259 ? -23.054 4.176 -0.325 1.00 26.56 259 SER A O 1
ATOM 1968 N N . THR A 1 260 ? -22.550 5.981 -1.586 1.00 34.97 260 THR A N 1
ATOM 1969 C CA . THR A 1 260 ? -23.096 7.107 -0.801 1.00 34.97 260 THR A CA 1
ATOM 1970 C C . THR A 1 260 ? -23.366 6.850 0.698 1.00 34.97 260 THR A C 1
ATOM 1972 O O . THR A 1 260 ? -24.385 6.257 1.032 1.00 34.97 260 THR A O 1
ATOM 1975 N N . THR A 1 261 ? -22.536 7.438 1.575 1.00 30.84 261 THR A N 1
ATOM 1976 C CA . THR A 1 261 ? -22.734 7.765 3.020 1.00 30.84 261 THR A CA 1
ATOM 1977 C C . THR A 1 261 ? -21.942 7.072 4.141 1.00 30.84 261 THR A C 1
ATOM 1979 O O . THR A 1 261 ? -21.932 7.638 5.228 1.00 30.84 261 THR A O 1
ATOM 1982 N N . ASP A 1 262 ? -21.129 6.035 3.924 1.00 32.62 262 ASP A N 1
ATOM 1983 C CA . ASP A 1 262 ? -20.414 5.399 5.057 1.00 32.62 262 ASP A CA 1
ATOM 1984 C C . ASP A 1 262 ? -18.894 5.646 5.080 1.00 32.62 262 ASP A C 1
ATOM 1986 O O . ASP A 1 262 ? -18.066 4.770 4.815 1.00 32.62 262 ASP A O 1
ATOM 1990 N N . SER A 1 263 ? -18.521 6.865 5.471 1.00 42.12 263 SER A N 1
ATOM 1991 C CA . SER A 1 263 ? -17.133 7.316 5.645 1.00 42.12 263 SER A CA 1
ATOM 1992 C C . SER A 1 263 ? -16.732 7.332 7.129 1.00 42.12 263 SER A C 1
ATOM 1994 O O . SER A 1 263 ? -16.726 8.393 7.737 1.00 42.12 263 SER A O 1
ATOM 1996 N N . ALA A 1 264 ? -16.446 6.166 7.733 1.00 39.66 264 ALA A N 1
ATOM 1997 C CA . ALA A 1 264 ? -15.568 5.982 8.920 1.00 39.66 264 ALA A CA 1
ATOM 1998 C C . ALA A 1 264 ? -15.687 4.568 9.529 1.00 39.66 264 ALA A C 1
ATOM 2000 O O . ALA A 1 264 ? -14.683 3.963 9.913 1.00 39.66 264 ALA A O 1
ATOM 2001 N N . GLU A 1 265 ? -16.898 4.009 9.600 1.00 34.66 265 GLU A N 1
ATOM 2002 C CA . GLU A 1 265 ? -17.176 2.775 10.360 1.00 34.66 265 GLU A CA 1
ATOM 2003 C C . GLU A 1 265 ? -16.577 1.508 9.728 1.00 34.66 265 GLU A C 1
ATOM 2005 O O . GLU A 1 265 ? -16.112 0.604 10.427 1.00 34.66 265 GLU A O 1
ATOM 2010 N N . VAL A 1 266 ? -16.487 1.454 8.398 1.00 36.62 266 VAL A N 1
ATOM 2011 C CA . VAL A 1 266 ? -16.017 0.260 7.672 1.00 36.62 266 VAL A CA 1
ATOM 2012 C C . VAL A 1 266 ? -14.481 0.150 7.647 1.00 36.62 266 VAL A C 1
ATOM 2014 O O . VAL A 1 266 ? -13.924 -0.932 7.422 1.00 36.62 266 VAL A O 1
ATOM 2017 N N . ALA A 1 267 ? -13.754 1.245 7.890 1.00 33.50 267 ALA A N 1
ATOM 2018 C CA . ALA A 1 267 ? -12.296 1.234 8.046 1.00 33.50 267 ALA A CA 1
ATOM 2019 C C . ALA A 1 267 ? -11.870 0.652 9.403 1.00 33.50 267 ALA A C 1
ATOM 2021 O O . ALA A 1 267 ? -11.025 -0.245 9.441 1.00 33.50 267 ALA A O 1
ATOM 2022 N N . ALA A 1 268 ? -12.573 1.024 10.477 1.00 35.09 268 ALA A N 1
ATOM 2023 C CA . ALA A 1 268 ? -12.367 0.473 11.815 1.00 35.09 268 ALA A CA 1
ATOM 2024 C C . ALA A 1 268 ? -12.581 -1.057 11.888 1.00 35.09 268 ALA A C 1
ATOM 2026 O O . ALA A 1 268 ? -11.933 -1.737 12.682 1.00 35.09 268 ALA A O 1
ATOM 2027 N N . ALA A 1 269 ? -13.424 -1.630 11.020 1.00 34.69 269 ALA A N 1
ATOM 2028 C CA . ALA A 1 269 ? -13.735 -3.064 10.996 1.00 34.69 269 ALA A CA 1
ATOM 2029 C C . ALA A 1 269 ? -12.605 -3.984 10.466 1.00 34.69 269 ALA A C 1
ATOM 2031 O O . ALA A 1 269 ? -12.751 -5.208 10.507 1.00 34.69 269 ALA A O 1
ATOM 2032 N N . LYS A 1 270 ? -11.486 -3.439 9.954 1.00 33.44 270 LYS A N 1
ATOM 2033 C CA . LYS A 1 270 ? -10.364 -4.225 9.386 1.00 33.44 270 LYS A CA 1
ATOM 2034 C C . LYS A 1 270 ? -8.980 -3.912 9.991 1.00 33.44 270 LYS A C 1
ATOM 2036 O O . LYS A 1 270 ? -7.981 -4.347 9.431 1.00 33.44 270 LYS A O 1
ATOM 2041 N N . GLY A 1 271 ? -8.906 -3.202 11.123 1.00 32.50 271 GLY A N 1
ATOM 2042 C CA . GLY A 1 271 ? -7.635 -2.943 11.828 1.00 32.50 271 GLY A CA 1
ATOM 2043 C C . GLY A 1 271 ? -6.693 -1.947 11.137 1.00 32.50 271 GLY A C 1
ATOM 2044 O O . GLY A 1 271 ? -5.516 -1.880 11.478 1.00 32.50 271 GLY A O 1
ATOM 2045 N N . ILE A 1 272 ? -7.203 -1.174 10.177 1.00 39.56 272 ILE A N 1
ATOM 2046 C CA . ILE A 1 272 ? -6.490 -0.083 9.507 1.00 39.56 272 ILE A CA 1
ATOM 2047 C C . ILE A 1 272 ? -7.179 1.203 9.943 1.00 39.56 272 ILE A C 1
ATOM 2049 O O . ILE A 1 272 ? -8.392 1.334 9.767 1.00 39.56 272 ILE A O 1
ATOM 2053 N N . ASP A 1 273 ? -6.430 2.121 10.551 1.00 44.25 273 ASP A N 1
ATOM 2054 C CA . ASP A 1 273 ? -7.000 3.394 10.988 1.00 44.25 273 ASP A CA 1
ATOM 2055 C C . ASP A 1 273 ? -7.369 4.220 9.735 1.00 44.25 273 ASP A C 1
ATOM 2057 O O . ASP A 1 273 ? -6.479 4.524 8.927 1.00 44.25 273 ASP A O 1
ATOM 2061 N N . PRO A 1 274 ? -8.665 4.562 9.545 1.00 37.72 274 PRO A N 1
ATOM 2062 C CA . PRO A 1 274 ? -9.137 5.325 8.394 1.00 37.72 274 PRO A CA 1
ATOM 2063 C C . PRO A 1 274 ? -8.350 6.607 8.165 1.00 37.72 274 PRO A C 1
ATOM 2065 O O . PRO A 1 274 ? -8.209 6.978 7.011 1.00 37.72 274 PRO A O 1
ATOM 2068 N N . GLN A 1 275 ? -7.813 7.221 9.229 1.00 38.69 275 GLN A N 1
ATOM 2069 C CA . GLN A 1 275 ? -7.065 8.478 9.219 1.00 38.69 275 GLN A CA 1
ATOM 2070 C C . GLN A 1 275 ? -5.568 8.330 8.940 1.00 38.69 275 GLN A C 1
ATOM 2072 O O . GLN A 1 275 ? -4.899 9.334 8.692 1.00 38.69 275 GLN A O 1
ATOM 2077 N N . THR A 1 276 ? -5.016 7.112 8.927 1.00 45.41 276 THR A N 1
ATOM 2078 C CA . THR A 1 276 ? -3.563 6.914 8.775 1.00 45.41 276 THR A CA 1
ATOM 2079 C C . THR A 1 276 ? -3.150 5.927 7.689 1.00 45.41 276 THR A C 1
ATOM 2081 O O . THR A 1 276 ? -2.005 6.028 7.232 1.00 45.41 276 THR A O 1
ATOM 2084 N N . GLY A 1 277 ? -4.017 4.989 7.282 1.00 43.09 277 GLY A N 1
ATOM 2085 C CA . GLY A 1 277 ? -3.676 3.936 6.311 1.00 43.09 277 GLY A CA 1
ATOM 2086 C C . GLY A 1 277 ? -2.649 2.916 6.781 1.00 43.09 277 GLY A C 1
ATOM 2087 O O . GLY A 1 277 ? -2.247 2.034 6.028 1.00 43.09 277 GLY A O 1
ATOM 2088 N N . GLU A 1 278 ? -2.194 3.081 8.015 1.00 44.91 278 GLU A N 1
ATOM 2089 C CA . GLU A 1 278 ? -1.285 2.201 8.727 1.00 44.91 278 GLU A CA 1
ATOM 2090 C C . GLU A 1 278 ? -2.130 1.042 9.291 1.00 44.91 278 GLU A C 1
ATOM 2092 O O . GLU A 1 278 ? -3.308 1.254 9.619 1.00 44.91 278 GLU A O 1
ATOM 2097 N N . PRO A 1 279 ? -1.566 -0.169 9.480 1.00 37.12 279 PRO A N 1
ATOM 2098 C CA . PRO A 1 279 ? -2.100 -1.067 10.498 1.00 37.12 279 PRO A CA 1
ATOM 2099 C C . PRO A 1 279 ? -2.186 -0.230 11.770 1.00 37.12 279 PRO A C 1
ATOM 2101 O O . PRO A 1 279 ? -1.171 0.339 12.177 1.00 37.12 279 PRO A O 1
ATOM 2104 N N . SER A 1 280 ? -3.391 -0.064 12.320 1.00 33.44 280 SER A N 1
ATOM 2105 C CA . SER A 1 280 ? -3.602 0.820 13.465 1.00 33.44 280 SER A CA 1
ATOM 2106 C C . SER A 1 280 ? -2.517 0.505 14.498 1.00 33.44 280 SER A C 1
ATOM 2108 O O . SER A 1 280 ? -2.390 -0.677 14.844 1.00 33.44 280 SER A O 1
ATOM 2110 N N . PRO A 1 281 ? -1.731 1.483 15.012 1.00 33.28 281 PRO A N 1
ATOM 2111 C CA . PRO A 1 281 ? -1.055 1.231 16.272 1.00 33.28 281 PRO A CA 1
ATOM 2112 C C . PRO A 1 281 ? -2.174 0.769 17.189 1.00 33.28 281 PRO A C 1
ATOM 2114 O O . PRO A 1 281 ? -3.229 1.417 17.219 1.00 33.28 281 PRO A O 1
ATOM 2117 N N . THR A 1 282 ? -1.999 -0.410 17.788 1.00 31.56 282 THR A N 1
ATOM 2118 C CA . THR A 1 282 ? -2.904 -0.959 18.790 1.00 31.56 282 THR A CA 1
ATOM 2119 C C . THR A 1 282 ? -3.442 0.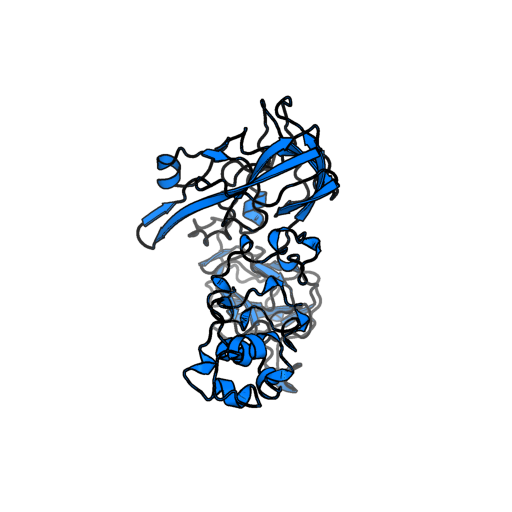227 19.572 1.00 31.56 282 THR A C 1
ATOM 2121 O O . THR A 1 282 ? -2.621 0.926 20.180 1.00 31.56 282 THR A O 1
ATOM 2124 N N . PRO A 1 283 ? -4.741 0.575 19.469 1.00 31.44 283 PRO A N 1
ATOM 2125 C CA . PRO A 1 283 ? -5.236 1.666 20.275 1.00 31.44 283 PRO A CA 1
ATOM 2126 C C . PRO A 1 283 ? -4.848 1.289 21.696 1.00 31.44 283 PRO A C 1
ATOM 2128 O O . PRO A 1 283 ? -5.114 0.162 22.123 1.00 31.44 283 PRO A O 1
ATOM 2131 N N . THR A 1 284 ? -4.176 2.188 22.420 1.00 31.94 284 THR A N 1
ATOM 2132 C CA . THR A 1 284 ? -4.264 2.140 23.875 1.00 31.94 284 THR A CA 1
ATOM 2133 C C . THR A 1 284 ? -5.761 2.039 24.132 1.00 31.94 284 THR A C 1
ATOM 2135 O O . THR A 1 284 ? -6.475 2.967 23.731 1.00 31.94 284 THR A O 1
ATOM 2138 N N . PRO A 1 285 ? -6.281 0.903 24.626 1.00 34.84 285 PRO A N 1
ATOM 2139 C CA . PRO A 1 285 ? -7.708 0.716 24.623 1.00 34.84 285 PRO A CA 1
ATOM 2140 C C . PRO A 1 285 ? -8.260 1.753 25.588 1.00 34.84 285 PRO A C 1
ATOM 2142 O O . PRO A 1 285 ? -8.051 1.674 26.799 1.00 34.84 285 PRO A O 1
ATOM 2145 N N . VAL A 1 286 ? -8.999 2.727 25.058 1.00 34.22 286 VAL A N 1
ATOM 2146 C CA . VAL A 1 286 ? -10.171 3.170 25.795 1.00 34.22 286 VAL A CA 1
ATOM 2147 C C . VAL A 1 286 ? -10.980 1.893 25.910 1.00 34.22 286 VAL A C 1
ATOM 2149 O O . VAL A 1 286 ? -11.440 1.374 24.892 1.00 34.22 286 VAL A O 1
ATOM 2152 N N . ALA A 1 287 ? -11.003 1.325 27.117 1.00 34.16 287 ALA A N 1
ATOM 2153 C CA . ALA A 1 287 ? -11.783 0.149 27.440 1.00 34.16 287 ALA A CA 1
ATOM 2154 C C . ALA A 1 287 ? -13.129 0.291 26.732 1.00 34.16 287 ALA A C 1
ATOM 2156 O O . ALA A 1 287 ? -13.878 1.229 27.022 1.00 34.16 287 ALA A O 1
ATOM 2157 N N . ARG A 1 288 ? -13.409 -0.580 25.752 1.00 36.16 288 ARG A N 1
ATOM 2158 C CA . ARG A 1 288 ? -14.776 -0.717 25.271 1.00 36.16 288 ARG A CA 1
ATOM 2159 C C . ARG A 1 288 ? -15.542 -1.183 26.489 1.00 36.16 288 ARG A C 1
ATOM 2161 O O . ARG A 1 288 ? -15.470 -2.343 26.875 1.00 36.16 288 ARG A O 1
ATOM 2168 N N . THR A 1 289 ? -16.251 -0.261 27.116 1.00 32.94 289 THR A N 1
ATOM 2169 C CA . THR A 1 289 ? -17.402 -0.600 27.925 1.00 32.94 289 THR A CA 1
ATOM 2170 C C . THR A 1 289 ? -18.435 -1.143 26.950 1.00 32.94 289 THR A C 1
ATOM 2172 O O . THR A 1 289 ? -19.309 -0.425 26.468 1.00 32.94 289 THR A O 1
ATOM 2175 N N . SER A 1 290 ? -18.287 -2.425 26.602 1.00 38.44 290 SER A N 1
ATOM 2176 C CA . SER A 1 290 ? -19.415 -3.213 26.141 1.00 38.44 290 SER A CA 1
ATOM 2177 C C . SER A 1 290 ? -20.528 -3.017 27.170 1.00 38.44 290 SER A C 1
ATOM 2179 O O . SER A 1 290 ? -20.310 -2.976 28.383 1.00 38.44 290 SER A O 1
ATOM 2181 N N . SER A 1 291 ? -21.739 -2.803 26.679 1.00 38.16 291 SER A N 1
ATOM 2182 C CA . SER A 1 291 ? -22.929 -2.494 27.474 1.00 38.16 291 SER A CA 1
ATOM 2183 C C . SER A 1 291 ? -23.423 -3.666 28.341 1.00 38.16 291 SER A C 1
ATOM 2185 O O . SER A 1 291 ? -24.513 -3.594 28.901 1.00 38.16 291 SER A O 1
ATOM 2187 N N . SER A 1 292 ? -22.604 -4.707 28.505 1.00 49.53 292 SER A N 1
ATOM 2188 C CA . SER A 1 292 ? -22.738 -5.759 29.506 1.00 49.53 292 SER A CA 1
ATOM 2189 C C . SER A 1 292 ? -21.379 -5.920 30.179 1.00 49.53 292 SER A C 1
ATOM 2191 O O . SER A 1 292 ? -20.390 -6.117 29.473 1.00 49.53 292 SER A O 1
ATOM 2193 N N . PRO A 1 293 ? -21.285 -5.832 31.516 1.00 52.16 293 PRO A N 1
ATOM 2194 C CA . PRO A 1 293 ? -20.003 -5.992 32.181 1.00 52.16 293 PRO A CA 1
ATOM 2195 C C . PRO A 1 293 ? -19.460 -7.388 31.835 1.00 52.16 293 PRO A C 1
ATOM 2197 O O . PRO A 1 293 ? -20.227 -8.350 31.855 1.00 52.16 293 PRO A O 1
ATOM 2200 N N . GLY A 1 294 ? -18.173 -7.487 31.473 1.00 57.56 294 GLY A N 1
ATOM 2201 C CA . GLY A 1 294 ? -17.457 -8.735 31.151 1.00 57.56 294 GLY A CA 1
ATOM 2202 C C . GLY A 1 294 ? -17.301 -9.660 32.360 1.00 57.56 294 GLY A C 1
ATOM 2203 O O . GLY A 1 294 ? -16.203 -10.069 32.718 1.00 57.56 294 GLY A O 1
ATOM 2204 N N . ILE A 1 295 ? -18.413 -9.916 33.040 1.00 68.88 295 ILE A N 1
ATOM 2205 C CA . ILE A 1 295 ? -18.541 -10.775 34.199 1.00 68.88 295 ILE A CA 1
ATOM 2206 C C . ILE A 1 295 ? -18.660 -12.190 33.660 1.00 68.88 295 ILE A C 1
ATOM 2208 O O . ILE A 1 295 ? -19.622 -12.509 32.959 1.00 68.88 295 ILE A O 1
ATOM 2212 N N . ALA A 1 296 ? -17.692 -13.030 34.004 1.00 74.56 296 ALA A N 1
ATOM 2213 C CA . ALA A 1 296 ? -17.805 -14.458 33.789 1.00 74.56 296 ALA A CA 1
ATOM 2214 C C . ALA A 1 296 ? -19.026 -15.004 34.520 1.00 74.56 296 ALA A C 1
ATOM 2216 O O . ALA A 1 296 ? -19.215 -14.789 35.722 1.00 74.56 296 ALA A O 1
ATOM 2217 N N . THR A 1 297 ? -19.851 -15.728 33.783 1.00 79.12 297 THR A N 1
ATOM 2218 C CA . THR A 1 297 ? -21.038 -16.383 34.328 1.00 79.12 297 THR A CA 1
ATOM 2219 C C . THR A 1 297 ? -20.711 -17.773 34.870 1.00 79.12 297 THR A C 1
ATOM 2221 O O . THR A 1 297 ? -21.465 -18.312 35.680 1.00 79.12 297 THR A O 1
ATOM 2224 N N . GLY A 1 298 ? -19.584 -18.356 34.442 1.00 79.19 298 GLY A N 1
ATOM 2225 C CA . GLY A 1 298 ? -19.221 -19.749 34.688 1.00 79.19 298 GLY A CA 1
ATOM 2226 C C . GLY A 1 298 ? -19.980 -20.746 33.806 1.00 79.19 298 GLY A C 1
ATOM 2227 O O . GLY A 1 298 ? -19.742 -21.947 33.922 1.00 79.19 298 GLY A O 1
ATOM 2228 N N . GLY A 1 299 ? -20.883 -20.273 32.941 1.00 86.44 299 GLY A N 1
ATOM 2229 C CA . GLY A 1 299 ? -21.491 -21.066 31.877 1.00 86.44 299 GLY A CA 1
ATOM 2230 C C . GLY A 1 299 ? -20.739 -20.823 30.576 1.00 86.44 299 GLY A C 1
ATOM 2231 O O . GLY A 1 299 ? -20.476 -19.673 30.244 1.00 86.44 299 GLY A O 1
ATOM 2232 N N . PHE A 1 300 ? -20.398 -21.880 29.839 1.00 92.81 300 PHE A N 1
ATOM 2233 C CA . PHE A 1 300 ? -19.652 -21.763 28.588 1.00 92.81 300 PHE A CA 1
ATOM 2234 C C . PHE A 1 300 ? -20.544 -22.108 27.398 1.00 92.81 300 PHE A C 1
ATOM 2236 O O . PHE A 1 300 ? -21.084 -23.207 27.329 1.00 92.81 300 PHE A O 1
ATOM 2243 N N . ILE A 1 301 ? -20.669 -21.206 26.428 1.00 94.12 301 ILE A N 1
ATOM 2244 C CA . ILE A 1 301 ? -21.332 -21.519 25.157 1.00 94.12 301 ILE A CA 1
ATOM 2245 C C . ILE A 1 301 ? -20.368 -22.214 24.198 1.00 94.12 301 ILE A C 1
ATOM 2247 O O . ILE A 1 301 ? -19.150 -22.033 24.270 1.00 94.12 301 ILE A O 1
ATOM 2251 N N . ASN A 1 302 ? -20.915 -22.963 23.238 1.00 93.19 302 ASN A N 1
ATOM 2252 C CA . ASN A 1 302 ? -20.117 -23.507 22.142 1.00 93.19 302 ASN A CA 1
ATOM 2253 C C . ASN A 1 302 ? -19.479 -22.362 21.313 1.00 93.19 302 ASN A C 1
ATOM 2255 O O . ASN A 1 302 ? -20.214 -21.564 20.722 1.00 93.19 302 ASN A O 1
ATOM 2259 N N . PRO A 1 303 ? -18.136 -22.295 21.209 1.00 94.06 303 PRO A N 1
ATOM 2260 C CA . PRO A 1 303 ? -17.435 -21.216 20.508 1.00 94.06 303 PRO A CA 1
ATOM 2261 C C . PRO A 1 303 ? -17.538 -21.292 18.973 1.00 94.06 303 PRO A C 1
ATOM 2263 O O . PRO A 1 303 ? -17.215 -20.316 18.291 1.00 94.06 303 PRO A O 1
ATOM 2266 N N . ALA A 1 304 ? -17.988 -22.428 18.425 1.00 92.19 304 ALA A N 1
ATOM 2267 C CA . ALA A 1 304 ? -18.242 -22.653 17.002 1.00 92.19 304 ALA A CA 1
ATOM 2268 C C . ALA A 1 304 ? -19.545 -23.469 16.817 1.00 92.19 304 ALA A C 1
ATOM 2270 O O . ALA A 1 304 ? -19.504 -24.666 16.507 1.00 92.19 304 ALA A O 1
ATOM 2271 N N . PRO A 1 305 ? -20.724 -22.856 17.034 1.00 89.25 305 PRO A N 1
ATOM 2272 C CA . PRO A 1 305 ? -21.996 -23.570 17.010 1.00 89.25 305 PRO A CA 1
ATOM 2273 C C . PRO A 1 305 ? -22.293 -24.153 15.621 1.00 89.25 305 PRO A C 1
ATOM 2275 O O . PRO A 1 305 ? -22.067 -23.507 14.600 1.00 89.25 305 PRO A O 1
ATOM 2278 N N . GLY A 1 306 ? -22.829 -25.376 15.593 1.00 87.19 306 GLY A N 1
ATOM 2279 C CA . GLY A 1 306 ? -23.207 -26.078 14.360 1.00 87.19 306 GLY A CA 1
ATOM 2280 C C . GLY A 1 306 ? -22.094 -26.903 13.704 1.00 87.19 306 GLY A C 1
ATOM 2281 O O . GLY A 1 306 ? -22.372 -27.605 12.734 1.00 87.19 306 GLY A O 1
ATOM 2282 N N . TYR A 1 307 ? -20.869 -26.877 14.237 1.00 91.75 307 TYR A N 1
ATOM 2283 C CA . TYR A 1 307 ? -19.746 -27.654 13.707 1.00 91.75 307 TYR A CA 1
ATOM 2284 C C . TYR A 1 307 ? -19.498 -28.952 14.493 1.00 91.75 307 TYR A C 1
ATOM 2286 O O . TYR A 1 307 ? -19.650 -28.969 15.718 1.00 91.75 307 TYR A O 1
ATOM 2294 N N . PRO A 1 308 ? -19.131 -30.055 13.810 1.00 91.19 308 PRO A N 1
ATOM 2295 C CA . PRO A 1 308 ? -18.927 -31.347 14.452 1.00 91.19 308 PRO A CA 1
ATOM 2296 C C . PRO A 1 308 ? -17.616 -31.391 15.239 1.00 91.19 308 PRO A C 1
ATOM 2298 O O . PRO A 1 308 ? -16.622 -30.768 14.865 1.00 91.19 308 PRO A O 1
ATOM 2301 N N . ILE A 1 309 ? -17.586 -32.216 16.284 1.00 93.94 309 ILE A N 1
ATOM 2302 C CA . ILE A 1 309 ? -16.343 -32.586 16.965 1.00 93.94 309 ILE A CA 1
ATOM 2303 C C . ILE A 1 309 ? -15.568 -33.536 16.055 1.00 93.94 309 ILE A C 1
ATOM 2305 O O . ILE A 1 309 ? -16.041 -34.631 15.749 1.00 93.94 309 ILE A O 1
ATOM 2309 N N . THR A 1 310 ? -14.374 -33.130 15.637 1.00 91.12 310 THR A N 1
ATOM 2310 C CA . THR A 1 310 ? -13.475 -33.953 14.815 1.00 91.12 310 THR A CA 1
ATOM 2311 C C . THR A 1 310 ? -12.469 -34.720 15.660 1.00 91.12 310 THR A C 1
ATOM 2313 O O . THR A 1 310 ? -11.972 -35.759 15.232 1.00 91.12 310 THR A O 1
ATOM 2316 N N . SER A 1 311 ? -12.178 -34.244 16.873 1.00 89.94 311 SER A N 1
ATOM 2317 C CA . SER A 1 311 ? -11.333 -34.957 17.829 1.00 89.94 311 SER A CA 1
ATOM 2318 C C . SER A 1 311 ? -11.623 -34.517 19.263 1.00 89.94 311 SER A C 1
ATOM 2320 O O . SER A 1 311 ? -11.626 -33.331 19.578 1.00 89.94 311 SER A O 1
ATOM 2322 N N . SER A 1 312 ? -11.860 -35.482 20.148 1.00 91.38 312 SER A N 1
ATOM 2323 C CA . SER A 1 312 ? -12.193 -35.235 21.555 1.00 91.38 312 SER A CA 1
ATOM 2324 C C . SER A 1 312 ? -10.955 -35.014 22.431 1.00 91.38 312 SER A C 1
ATOM 2326 O O . SER A 1 312 ? -9.848 -35.437 22.090 1.00 91.38 312 SER A O 1
ATOM 2328 N N . PHE A 1 313 ? -11.160 -34.399 23.594 1.00 93.44 313 PHE A N 1
ATOM 2329 C CA . PHE A 1 313 ? -10.185 -34.347 24.686 1.00 93.44 313 PHE A CA 1
ATOM 2330 C C . PHE A 1 313 ? -9.765 -35.748 25.163 1.00 93.44 313 PHE A C 1
ATOM 2332 O O . PHE A 1 313 ? -10.593 -36.658 25.247 1.00 93.44 313 PHE A O 1
ATOM 2339 N N . GLY A 1 314 ? -8.493 -35.907 25.545 1.00 88.81 314 GLY A N 1
ATOM 2340 C CA . GLY A 1 314 ? -7.969 -37.133 26.161 1.00 88.81 314 GLY A CA 1
ATOM 2341 C C . GLY A 1 314 ? -6.723 -37.708 25.483 1.00 88.81 314 GLY A C 1
ATOM 2342 O O . GLY A 1 314 ? -6.189 -37.160 24.521 1.00 88.81 314 GLY A O 1
ATOM 2343 N N . TYR A 1 315 ? -6.208 -38.820 26.015 1.00 83.00 315 TYR A N 1
ATOM 2344 C CA . TYR A 1 315 ? -5.015 -39.466 25.462 1.00 83.00 315 TYR A CA 1
ATOM 2345 C C . TYR A 1 315 ? -5.301 -40.079 24.093 1.00 83.00 315 TYR A C 1
ATOM 2347 O O . TYR A 1 315 ? -6.100 -41.008 23.983 1.00 83.00 315 TYR A O 1
ATOM 2355 N N . ARG A 1 316 ? -4.567 -39.626 23.076 1.00 77.25 316 ARG A N 1
ATOM 2356 C CA . ARG A 1 316 ? -4.618 -40.166 21.715 1.00 77.25 316 ARG A CA 1
ATOM 2357 C C . ARG A 1 316 ? -3.222 -40.292 21.119 1.00 77.25 316 ARG A C 1
ATOM 2359 O O . ARG A 1 316 ? -2.264 -39.698 21.609 1.00 77.25 316 ARG A O 1
ATOM 2366 N N . THR A 1 317 ? -3.106 -41.072 20.054 1.00 77.31 317 THR A N 1
ATOM 2367 C CA . THR A 1 317 ? -1.917 -41.040 19.197 1.00 77.31 317 THR A CA 1
ATOM 2368 C C . THR A 1 317 ? -1.902 -39.713 18.443 1.00 77.31 317 THR A C 1
ATOM 2370 O O . THR A 1 317 ? -2.892 -39.362 17.800 1.00 77.31 317 THR A O 1
ATOM 2373 N N . HIS A 1 318 ? -0.812 -38.955 18.552 1.00 66.50 318 HIS A N 1
ATOM 2374 C CA . HIS A 1 318 ? -0.680 -37.650 17.919 1.00 66.50 318 HIS A CA 1
ATOM 2375 C C . HIS A 1 318 ? -0.665 -37.811 16.390 1.00 66.50 318 HIS A C 1
ATOM 2377 O O . HIS A 1 318 ? 0.204 -38.521 15.879 1.00 66.50 318 HIS A O 1
ATOM 2383 N N . PRO A 1 319 ? -1.556 -37.142 15.635 1.00 61.81 319 PRO A N 1
ATOM 2384 C CA . PRO A 1 319 ? -1.705 -37.377 14.195 1.00 61.81 319 PRO A CA 1
ATOM 2385 C C . PRO A 1 319 ? -0.464 -36.986 13.379 1.00 61.81 319 PRO A C 1
ATOM 2387 O O . PRO A 1 319 ? -0.257 -37.519 12.297 1.00 61.81 319 PRO A O 1
ATOM 2390 N N . ILE A 1 320 ? 0.374 -36.086 13.909 1.00 64.62 320 ILE A N 1
ATOM 2391 C CA . ILE A 1 320 ? 1.603 -35.613 13.244 1.00 64.62 320 ILE A CA 1
ATOM 2392 C C . ILE A 1 320 ? 2.860 -36.341 13.753 1.00 64.62 320 ILE A C 1
ATOM 2394 O O . ILE A 1 320 ? 3.823 -36.505 13.015 1.00 64.62 320 ILE A O 1
ATOM 2398 N N . HIS A 1 321 ? 2.877 -36.777 15.017 1.00 65.56 321 HIS A N 1
ATOM 2399 C CA . HIS A 1 321 ? 4.105 -37.248 15.681 1.00 65.56 321 HIS A CA 1
ATOM 2400 C C . HIS A 1 321 ? 4.087 -38.751 15.988 1.00 65.56 321 HIS A C 1
ATOM 2402 O O . HIS A 1 321 ? 5.129 -39.322 16.290 1.00 65.56 321 HIS A O 1
ATOM 2408 N N . GLY A 1 322 ? 2.924 -39.406 15.892 1.00 72.12 322 GLY A N 1
ATOM 2409 C CA . GLY A 1 322 ? 2.777 -40.854 16.053 1.00 72.12 322 GLY A CA 1
ATOM 2410 C C . GLY A 1 322 ? 2.906 -41.368 17.489 1.00 72.12 322 GLY A C 1
ATOM 2411 O O . GLY A 1 322 ? 2.728 -42.562 17.720 1.00 72.12 322 GLY A O 1
ATOM 2412 N N . ASP A 1 323 ? 3.172 -40.503 18.466 1.00 71.62 323 ASP A N 1
ATOM 2413 C CA . ASP A 1 323 ? 3.314 -40.859 19.873 1.00 71.62 323 ASP A CA 1
ATOM 2414 C C . ASP A 1 323 ? 2.042 -40.567 20.682 1.00 71.62 323 ASP A C 1
ATOM 2416 O O . ASP A 1 323 ? 1.203 -39.741 20.322 1.00 71.62 323 ASP A O 1
ATOM 2420 N N . ARG A 1 324 ? 1.853 -41.294 21.788 1.00 78.38 324 ARG A N 1
ATOM 2421 C CA . ARG A 1 324 ? 0.658 -41.162 22.630 1.00 78.38 324 ARG A CA 1
ATOM 2422 C C . ARG A 1 324 ? 0.777 -39.914 23.504 1.00 78.38 324 ARG A C 1
ATOM 2424 O O . ARG A 1 324 ? 1.568 -39.896 24.443 1.00 78.38 324 ARG A O 1
ATOM 2431 N N . ARG A 1 325 ? -0.037 -38.896 23.224 1.00 80.88 325 ARG A N 1
ATOM 2432 C CA . ARG A 1 325 ? -0.057 -37.615 23.944 1.00 80.88 325 ARG A CA 1
ATOM 2433 C C . ARG A 1 325 ? -1.461 -37.272 24.421 1.00 80.88 325 ARG A C 1
ATOM 2435 O O . ARG A 1 325 ? -2.458 -37.726 23.860 1.00 80.88 325 ARG A O 1
ATOM 2442 N N . LEU A 1 326 ? -1.533 -36.477 25.483 1.00 84.31 326 LEU A N 1
ATOM 2443 C CA . LEU A 1 326 ? -2.789 -35.892 25.931 1.00 84.31 326 LEU A CA 1
ATOM 2444 C C . LEU A 1 326 ? -3.210 -34.806 24.938 1.00 84.31 326 LEU A C 1
ATOM 2446 O O . LEU A 1 326 ? -2.465 -33.857 24.710 1.00 84.31 326 LEU A O 1
ATOM 2450 N N . HIS A 1 327 ? -4.402 -34.945 24.368 1.00 89.81 327 HIS A N 1
ATOM 2451 C CA . HIS A 1 327 ? -5.076 -33.866 23.668 1.00 89.81 327 HIS A CA 1
ATOM 2452 C C . HIS A 1 327 ? -5.769 -32.979 24.701 1.00 89.81 327 HIS A C 1
ATOM 2454 O O . HIS A 1 327 ? -6.723 -33.416 25.345 1.00 89.81 327 HIS A O 1
ATOM 2460 N N . THR A 1 328 ? -5.237 -31.776 24.901 1.00 91.50 328 THR A N 1
ATOM 2461 C CA . THR A 1 328 ? -5.608 -30.852 25.984 1.00 91.50 328 THR A CA 1
ATOM 2462 C C . THR A 1 328 ? -6.879 -30.048 25.710 1.00 91.50 328 THR A C 1
ATOM 2464 O O . THR A 1 328 ? -7.353 -29.345 26.598 1.00 91.50 328 THR A O 1
ATOM 2467 N N . GLY A 1 329 ? -7.484 -30.227 24.536 1.00 93.75 329 GLY A N 1
ATOM 2468 C CA . GLY A 1 329 ? -8.730 -29.590 24.126 1.00 93.75 329 GLY A CA 1
ATOM 2469 C C . GLY A 1 329 ? -9.621 -30.505 23.294 1.00 93.75 329 GLY A C 1
ATOM 2470 O O . GLY A 1 329 ? -9.399 -31.712 23.203 1.00 93.75 329 GLY A O 1
ATOM 2471 N N . THR A 1 330 ? -10.631 -29.909 22.673 1.00 95.00 330 THR A N 1
ATOM 2472 C CA . THR A 1 330 ? -11.514 -30.541 21.691 1.00 95.00 330 THR A CA 1
ATOM 2473 C C . THR A 1 330 ? -11.378 -29.804 20.362 1.00 95.00 330 THR A C 1
ATOM 2475 O O . THR A 1 330 ? -11.420 -28.575 20.326 1.00 95.00 330 THR A O 1
ATOM 2478 N N . ASP A 1 331 ? -11.259 -30.561 19.274 1.00 95.38 331 ASP A N 1
ATOM 2479 C CA . ASP A 1 331 ? -11.188 -30.029 17.916 1.00 95.38 331 ASP A CA 1
ATOM 2480 C C . ASP A 1 331 ? -12.598 -29.993 17.306 1.00 95.38 331 ASP A C 1
ATOM 2482 O O . ASP A 1 331 ? -13.291 -31.018 17.260 1.00 95.38 331 ASP A O 1
ATOM 2486 N N . LEU A 1 332 ? -13.016 -28.820 16.829 1.00 94.50 332 LEU A N 1
ATOM 2487 C CA . LEU A 1 332 ? -14.269 -28.590 16.106 1.00 94.50 332 LEU A CA 1
ATOM 2488 C C . LEU A 1 332 ? -13.962 -28.354 14.623 1.00 94.50 332 LEU A C 1
ATOM 2490 O O . LEU A 1 332 ? -13.235 -27.422 14.274 1.00 94.50 332 LEU A O 1
ATOM 2494 N N . GLY A 1 333 ? -14.513 -29.189 13.742 1.00 92.81 333 GLY A N 1
ATOM 2495 C CA . GLY A 1 333 ? -14.260 -29.138 12.302 1.00 92.81 333 GLY A CA 1
ATOM 2496 C C . GLY A 1 333 ? -14.965 -27.963 11.635 1.00 92.81 333 GLY A C 1
ATOM 2497 O O . GLY A 1 333 ? -16.160 -28.035 11.355 1.00 92.81 333 GLY A O 1
ATOM 2498 N N . THR A 1 334 ? -14.224 -26.895 11.351 1.00 88.88 334 THR A N 1
ATOM 2499 C CA . THR A 1 334 ? -14.756 -25.634 10.814 1.00 88.88 334 THR A CA 1
ATOM 2500 C C . THR A 1 334 ? -14.136 -25.293 9.456 1.00 88.88 334 THR A C 1
ATOM 2502 O O . THR A 1 334 ? -12.914 -25.390 9.323 1.00 88.88 334 THR A O 1
ATOM 2505 N N . PRO A 1 335 ? -14.898 -24.780 8.472 1.00 85.25 335 PRO A N 1
ATOM 2506 C CA . PRO A 1 335 ? -14.333 -24.166 7.273 1.00 85.25 335 PRO A CA 1
ATOM 2507 C C . PRO A 1 335 ? -13.367 -23.020 7.602 1.00 85.25 335 PRO A C 1
ATOM 2509 O O . PRO A 1 335 ? -13.525 -22.319 8.610 1.00 85.25 335 PRO A O 1
ATOM 2512 N N . ASN A 1 336 ? -12.391 -22.783 6.721 1.00 75.19 336 ASN A N 1
ATOM 2513 C CA . ASN A 1 336 ? -11.481 -21.642 6.842 1.00 75.19 336 ASN A CA 1
ATOM 2514 C C . ASN A 1 336 ? -12.277 -20.329 6.891 1.00 75.19 336 ASN A C 1
ATOM 2516 O O . ASN A 1 336 ? -13.170 -20.100 6.079 1.00 75.19 336 ASN A O 1
ATOM 2520 N N . GLY A 1 337 ? -11.946 -19.462 7.847 1.00 65.44 337 GLY A N 1
ATOM 2521 C CA . GLY A 1 337 ? -12.571 -18.153 8.000 1.00 65.44 337 GLY A CA 1
ATOM 2522 C C . GLY A 1 337 ? -13.790 -18.128 8.923 1.00 65.44 337 GLY A C 1
ATOM 2523 O O . GLY A 1 337 ? -14.277 -17.032 9.198 1.00 65.44 337 GLY A O 1
ATOM 2524 N N . THR A 1 338 ? -14.245 -19.281 9.431 1.00 78.00 338 THR A N 1
ATOM 2525 C CA . THR A 1 338 ? -15.359 -19.375 10.394 1.00 78.00 338 THR A CA 1
ATOM 2526 C C . THR A 1 338 ? -15.111 -18.480 11.607 1.00 78.00 338 THR A C 1
ATOM 2528 O O . THR A 1 338 ? -14.033 -18.536 12.197 1.00 78.00 338 THR A O 1
ATOM 2531 N N . ILE A 1 339 ? -16.098 -17.661 11.984 1.00 81.81 339 ILE A N 1
ATOM 2532 C CA . ILE A 1 339 ? -16.014 -16.782 13.159 1.00 81.81 339 ILE A CA 1
ATOM 2533 C C . ILE A 1 339 ? -16.077 -17.627 14.432 1.00 81.81 339 ILE A C 1
ATOM 2535 O O . ILE A 1 339 ? -17.036 -18.370 14.634 1.00 81.81 339 ILE A O 1
ATOM 2539 N N . ILE A 1 340 ? -15.073 -17.462 15.290 1.00 90.00 340 ILE A N 1
ATOM 2540 C CA . ILE A 1 340 ? -14.989 -18.085 16.611 1.00 90.00 340 ILE A CA 1
ATOM 2541 C C . ILE A 1 340 ? -15.418 -17.074 17.668 1.00 90.00 340 ILE A C 1
ATOM 2543 O O . ILE A 1 340 ? -15.069 -15.893 17.566 1.00 90.00 340 ILE A O 1
ATOM 2547 N N . ARG A 1 341 ? -16.180 -17.528 18.666 1.00 92.44 341 ARG A N 1
ATOM 2548 C CA . ARG A 1 341 ? -16.766 -16.687 19.719 1.00 92.44 341 ARG A CA 1
ATOM 2549 C C . ARG A 1 341 ? -16.237 -17.042 21.105 1.00 92.44 341 ARG A C 1
ATOM 2551 O O . ARG A 1 341 ? -15.905 -18.197 21.356 1.00 92.44 341 ARG A O 1
ATOM 2558 N N . ALA A 1 342 ? -16.196 -16.054 21.994 1.00 95.00 342 ALA A N 1
ATOM 2559 C CA . ALA A 1 342 ? -15.842 -16.222 23.395 1.00 95.00 342 ALA A CA 1
ATOM 2560 C C . ALA A 1 342 ? -16.866 -17.124 24.091 1.00 95.00 342 ALA A C 1
ATOM 2562 O O . ALA A 1 342 ? -18.070 -16.863 24.044 1.00 95.00 342 ALA A O 1
ATOM 2563 N N . ALA A 1 343 ? -16.389 -18.189 24.728 1.00 95.12 343 ALA A N 1
ATOM 2564 C CA . ALA A 1 343 ? -17.246 -19.157 25.397 1.00 95.12 343 ALA A CA 1
ATOM 2565 C C . ALA A 1 343 ? -17.870 -18.597 26.691 1.00 95.12 343 ALA A C 1
ATOM 2567 O O . ALA A 1 343 ? -18.990 -18.963 27.024 1.00 95.12 343 ALA A O 1
ATOM 2568 N N . ASP A 1 344 ? -17.208 -17.672 27.386 1.00 94.31 344 ASP A N 1
ATOM 2569 C CA . ASP A 1 344 ? -17.757 -16.905 28.516 1.00 94.31 344 ASP A CA 1
ATOM 2570 C C . ASP A 1 344 ? -17.108 -15.507 28.548 1.00 94.31 344 ASP A C 1
ATOM 2572 O O . ASP A 1 344 ? -16.140 -15.253 27.824 1.00 94.31 344 ASP A O 1
ATOM 2576 N N . GLY A 1 345 ? -17.648 -14.589 29.351 1.00 90.38 345 GLY A N 1
ATOM 2577 C CA . GLY A 1 345 ? -17.076 -13.255 29.539 1.00 90.38 345 GLY A CA 1
ATOM 2578 C C . GLY A 1 345 ? -15.782 -13.287 30.356 1.00 90.38 345 GLY A C 1
ATOM 2579 O O . GLY A 1 345 ? -15.621 -14.141 31.224 1.00 90.38 345 GLY A O 1
ATOM 2580 N N . GLY A 1 346 ? -14.843 -12.382 30.088 1.00 92.31 346 GLY A N 1
ATOM 2581 C CA . GLY A 1 346 ? -13.557 -12.349 30.788 1.00 92.31 346 GLY A CA 1
ATOM 2582 C C . GLY A 1 346 ? -12.556 -11.362 30.197 1.00 92.31 346 GLY A C 1
ATOM 2583 O O . GLY A 1 346 ? -12.896 -10.551 29.335 1.00 92.31 346 GLY A O 1
ATOM 2584 N N . GLN A 1 347 ? -11.312 -11.439 30.668 1.00 91.31 347 GLN A N 1
ATOM 2585 C CA . GLN A 1 347 ? -10.185 -10.655 30.181 1.00 91.31 347 GLN A CA 1
ATOM 2586 C C . GLN A 1 347 ? -9.293 -11.487 29.258 1.00 91.31 347 GLN A C 1
ATOM 2588 O O . GLN A 1 347 ? -8.833 -12.563 29.624 1.00 91.31 347 GLN A O 1
ATOM 2593 N N . VAL A 1 348 ? -8.971 -10.970 28.077 1.00 92.00 348 VAL A N 1
ATOM 2594 C CA . VAL A 1 348 ? -8.003 -11.595 27.173 1.00 92.00 348 VAL A CA 1
ATOM 2595 C C . VAL A 1 348 ? -6.605 -11.494 27.786 1.00 92.00 348 VAL A C 1
ATOM 2597 O O . VAL A 1 348 ? -6.043 -10.406 27.900 1.00 92.00 348 VAL A O 1
ATOM 2600 N N . THR A 1 349 ? -6.006 -12.618 28.166 1.00 90.00 349 THR A N 1
ATOM 2601 C CA . THR A 1 349 ? -4.657 -12.662 28.755 1.00 90.00 349 THR A CA 1
ATOM 2602 C C . THR A 1 349 ? -3.569 -12.907 27.718 1.00 90.00 349 THR A C 1
ATOM 2604 O O . THR A 1 349 ? -2.406 -12.604 27.983 1.00 90.00 349 THR A O 1
ATOM 2607 N N . PHE A 1 350 ? -3.927 -13.385 26.522 1.00 88.31 350 PHE A N 1
ATOM 2608 C CA . PHE A 1 350 ? -3.002 -13.572 25.404 1.00 88.31 350 PHE A CA 1
ATOM 2609 C C . PHE A 1 350 ? -3.732 -13.519 24.055 1.00 88.31 350 PHE A C 1
ATOM 2611 O O . PHE A 1 350 ? -4.795 -14.113 23.902 1.00 88.31 350 PHE A O 1
ATOM 2618 N N . ALA A 1 351 ? -3.130 -12.869 23.059 1.00 83.94 351 ALA A N 1
ATOM 2619 C CA . ALA A 1 351 ? -3.540 -12.939 21.656 1.00 83.94 351 ALA A CA 1
ATOM 2620 C C . ALA A 1 351 ? -2.289 -12.820 20.772 1.00 83.94 351 ALA A C 1
ATOM 2622 O O . ALA A 1 351 ? -1.672 -11.758 20.708 1.00 83.94 351 ALA A O 1
ATOM 2623 N N . GLY A 1 352 ? -1.864 -13.910 20.131 1.00 71.50 352 GLY A N 1
ATOM 2624 C CA . GLY A 1 352 ? -0.591 -13.927 19.406 1.00 71.50 352 GLY A CA 1
ATOM 2625 C C . GLY A 1 352 ? -0.192 -15.294 18.856 1.00 71.50 352 GLY A C 1
ATOM 2626 O O . GLY A 1 352 ? -0.991 -16.230 18.820 1.00 71.50 352 GLY A O 1
ATOM 2627 N N . ILE A 1 353 ? 1.054 -15.410 18.389 1.00 80.12 353 ILE A N 1
ATOM 2628 C CA . ILE A 1 353 ? 1.624 -16.686 17.932 1.00 80.12 353 ILE A CA 1
ATOM 2629 C C . ILE A 1 353 ? 2.197 -17.434 19.141 1.00 80.12 353 ILE A C 1
ATOM 2631 O O . ILE A 1 353 ? 3.034 -16.900 19.863 1.00 80.12 353 ILE A O 1
ATOM 2635 N N . SER A 1 354 ? 1.761 -18.677 19.343 1.00 81.94 354 SER A N 1
ATOM 2636 C CA . SER A 1 354 ? 2.264 -19.602 20.360 1.00 81.94 354 SER A CA 1
ATOM 2637 C C . SER A 1 354 ? 2.825 -20.853 19.675 1.00 81.94 354 SER A C 1
ATOM 2639 O O . SER A 1 354 ? 2.086 -21.666 19.111 1.00 81.94 354 SER A O 1
ATOM 2641 N N . GLY A 1 355 ? 4.156 -20.977 19.675 1.00 85.69 355 GLY A N 1
ATOM 2642 C CA . GLY A 1 355 ? 4.889 -21.929 18.835 1.00 85.69 355 GLY A CA 1
ATOM 2643 C C . GLY A 1 355 ? 5.283 -21.307 17.490 1.00 85.69 355 GLY A C 1
ATOM 2644 O O . GLY A 1 355 ? 5.983 -20.299 17.466 1.00 85.69 355 GLY A O 1
ATOM 2645 N N . SER A 1 356 ? 4.841 -21.903 16.378 1.00 77.88 356 SER A N 1
ATOM 2646 C CA . SER A 1 356 ? 5.093 -21.442 15.001 1.00 77.88 356 SER A CA 1
ATOM 2647 C C . SER A 1 356 ? 3.815 -21.527 14.154 1.00 77.88 356 SER A C 1
ATOM 2649 O O . SER A 1 356 ? 2.835 -22.151 14.547 1.00 77.88 356 SER A O 1
ATOM 2651 N N . LEU A 1 357 ? 3.809 -20.957 12.946 1.00 72.75 357 LEU A N 1
ATOM 2652 C CA . LEU A 1 357 ? 2.717 -21.153 11.984 1.00 72.75 357 LEU A CA 1
ATOM 2653 C C . LEU A 1 357 ? 2.618 -22.590 11.446 1.00 72.75 357 LEU A C 1
ATOM 2655 O O . LEU A 1 357 ? 1.616 -22.911 10.813 1.00 72.75 357 LEU A O 1
ATOM 2659 N N . THR A 1 358 ? 3.601 -23.447 11.729 1.00 70.69 358 THR A N 1
ATOM 2660 C CA . THR A 1 358 ? 3.646 -24.857 11.304 1.00 70.69 358 THR A CA 1
ATOM 2661 C C . THR A 1 358 ? 3.747 -25.856 12.467 1.00 70.69 358 THR A C 1
ATOM 2663 O O . THR A 1 358 ? 3.786 -27.062 12.238 1.00 70.69 358 THR A O 1
ATOM 2666 N N . SER A 1 359 ? 3.793 -25.396 13.726 1.00 80.25 359 SER A N 1
ATOM 2667 C CA . SER A 1 359 ? 3.879 -26.268 14.910 1.00 80.25 359 SER A CA 1
ATOM 2668 C C . SER A 1 359 ? 3.284 -25.620 16.168 1.00 80.25 359 SER A C 1
ATOM 2670 O O . SER A 1 359 ? 3.189 -24.399 16.270 1.00 80.25 359 SER A O 1
ATOM 2672 N N . GLY A 1 360 ? 2.873 -26.431 17.148 1.00 86.38 360 GLY A N 1
ATOM 2673 C CA . GLY A 1 360 ? 2.215 -25.934 18.366 1.00 86.38 360 GLY A CA 1
ATOM 2674 C C . GLY A 1 360 ? 0.805 -25.390 18.101 1.00 86.38 360 GLY A C 1
ATOM 2675 O O . GLY A 1 360 ? 0.132 -25.842 17.175 1.00 86.38 360 GLY A O 1
ATOM 2676 N N . TYR A 1 361 ? 0.358 -24.417 18.900 1.00 87.00 361 TYR A N 1
ATOM 2677 C CA . TYR A 1 361 ? -0.989 -23.834 18.789 1.00 87.00 361 TYR A CA 1
ATOM 2678 C C . TYR A 1 361 ? -1.159 -22.915 17.569 1.00 87.00 361 TYR A C 1
ATOM 2680 O O . TYR A 1 361 ? -2.286 -22.641 17.150 1.00 87.00 361 TYR A O 1
ATOM 2688 N N . GLY A 1 362 ? -0.061 -22.424 16.988 1.00 90.19 362 GLY A N 1
ATOM 2689 C CA . GLY A 1 362 ? -0.120 -21.424 15.929 1.00 90.19 362 GLY A CA 1
ATOM 2690 C C . GLY A 1 362 ? -0.646 -20.101 16.470 1.00 90.19 362 GLY A C 1
ATOM 2691 O O . GLY A 1 362 ? -0.138 -19.585 17.463 1.00 90.19 362 GLY A O 1
ATOM 2692 N N . ARG A 1 363 ? -1.657 -19.528 15.818 1.00 83.69 363 ARG A N 1
ATOM 2693 C CA . ARG A 1 363 ? -2.325 -18.322 16.327 1.00 83.69 363 ARG A CA 1
ATOM 2694 C C . ARG A 1 363 ? -3.321 -18.698 17.423 1.00 83.69 363 ARG A C 1
ATOM 2696 O O . ARG A 1 363 ? -4.239 -19.474 17.160 1.00 83.69 363 ARG A O 1
ATOM 2703 N N . LEU A 1 364 ? -3.140 -18.118 18.609 1.00 94.25 364 LEU A N 1
ATOM 2704 C CA . LEU A 1 364 ? -3.840 -18.461 19.845 1.00 94.25 364 LEU A CA 1
ATOM 2705 C C . LEU A 1 364 ? -4.424 -17.215 20.527 1.00 94.25 364 LEU A C 1
ATOM 2707 O O . LEU A 1 364 ? -3.751 -16.187 20.616 1.00 94.25 364 LEU A O 1
ATOM 2711 N N . VAL A 1 365 ? -5.641 -17.348 21.058 1.00 93.62 365 VAL A N 1
ATOM 2712 C CA . VAL A 1 365 ? -6.244 -16.427 22.039 1.00 93.62 365 VAL A CA 1
ATOM 2713 C C . VAL A 1 365 ? -6.454 -17.167 23.361 1.00 93.62 365 VAL A C 1
ATOM 2715 O O . VAL A 1 365 ? -6.884 -18.321 23.337 1.00 93.62 365 VAL A O 1
ATOM 2718 N N . ILE A 1 366 ? -6.167 -16.513 24.490 1.00 97.19 366 ILE A N 1
ATOM 2719 C CA . ILE A 1 366 ? -6.465 -16.992 25.849 1.00 97.19 366 ILE A CA 1
ATOM 2720 C C . ILE A 1 366 ? -7.317 -15.943 26.566 1.00 97.19 366 ILE A C 1
ATOM 2722 O O . ILE A 1 366 ? -6.978 -14.758 26.539 1.00 97.19 366 ILE A O 1
ATOM 2726 N N . ILE A 1 367 ? -8.400 -16.378 27.207 1.00 95.75 367 ILE A N 1
ATOM 2727 C CA . ILE A 1 367 ? -9.277 -15.536 28.031 1.00 95.75 367 ILE A CA 1
ATOM 2728 C C . ILE A 1 367 ? -9.269 -16.078 29.460 1.00 95.75 367 ILE A C 1
ATOM 2730 O O . ILE A 1 367 ? -9.562 -17.255 29.652 1.00 95.75 367 ILE A O 1
ATOM 2734 N N . ASP A 1 368 ? -8.965 -15.227 30.439 1.00 94.12 368 ASP A N 1
ATOM 2735 C CA . ASP A 1 368 ? -9.174 -15.474 31.869 1.00 94.12 368 ASP A CA 1
ATOM 2736 C C . ASP A 1 368 ? -10.553 -14.958 32.283 1.00 94.12 368 ASP A C 1
ATOM 2738 O O . ASP A 1 368 ? -10.900 -13.793 32.082 1.00 94.12 368 ASP A O 1
ATOM 2742 N N . HIS A 1 369 ? -11.350 -15.835 32.874 1.00 94.00 369 HIS A N 1
ATOM 2743 C CA . HIS A 1 369 ? -12.712 -15.542 33.301 1.00 94.00 369 HIS A CA 1
ATOM 2744 C C . HIS A 1 369 ? -12.772 -15.043 34.760 1.00 94.00 369 HIS A C 1
ATOM 2746 O O . HIS A 1 369 ? -13.840 -14.751 35.287 1.00 94.00 369 HIS A O 1
ATOM 2752 N N . GLY A 1 370 ? -11.645 -14.938 35.471 1.00 85.69 370 GLY A N 1
ATOM 2753 C CA . GLY A 1 370 ? -11.581 -14.372 36.827 1.00 85.69 370 GLY A CA 1
ATOM 2754 C C . GLY A 1 370 ? -12.179 -15.257 37.932 1.00 85.69 370 GLY A C 1
ATOM 2755 O O . GLY A 1 370 ? -12.152 -14.896 39.106 1.00 85.69 370 GLY A O 1
ATOM 2756 N N . ASN A 1 371 ? -12.681 -16.443 37.584 1.00 84.75 371 ASN A N 1
ATOM 2757 C CA . ASN A 1 371 ? -13.170 -17.488 38.494 1.00 84.75 371 ASN A CA 1
ATOM 2758 C C . ASN A 1 371 ? -12.213 -18.703 38.546 1.00 84.75 371 ASN A C 1
ATOM 2760 O O . ASN A 1 371 ? -12.604 -19.809 38.927 1.00 84.75 371 ASN A O 1
ATOM 2764 N N . GLY A 1 372 ? -10.959 -18.504 38.126 1.00 84.69 372 GLY A N 1
ATOM 2765 C CA . GLY A 1 372 ? -9.946 -19.551 37.998 1.00 84.69 372 GLY A CA 1
ATOM 2766 C C . GLY A 1 372 ? -10.099 -20.419 36.748 1.00 84.69 372 GLY A C 1
ATOM 2767 O O . GLY A 1 372 ? -9.377 -21.409 36.628 1.00 84.69 372 GLY A O 1
ATOM 2768 N N . SER A 1 373 ? -11.027 -20.092 35.844 1.00 93.00 373 SER A N 1
ATOM 2769 C CA . SER A 1 373 ? -11.131 -20.747 34.542 1.00 93.00 373 SER A CA 1
ATOM 2770 C C . SER A 1 373 ? -10.519 -19.903 33.426 1.00 93.00 373 SER A C 1
ATOM 2772 O O . SER A 1 373 ? -10.600 -18.676 33.440 1.00 93.00 373 SER A O 1
ATOM 2774 N N . GLU A 1 374 ? -9.928 -20.580 32.446 1.00 96.56 374 GLU A N 1
ATOM 2775 C CA . GLU A 1 374 ? -9.391 -19.977 31.229 1.00 96.56 374 GLU A CA 1
ATOM 2776 C C . GLU A 1 374 ? -9.905 -20.725 29.998 1.00 96.56 374 GLU A C 1
ATOM 2778 O O . GLU A 1 374 ? -10.073 -21.948 30.034 1.00 96.56 374 GLU A O 1
ATOM 2783 N N . THR A 1 375 ? -10.082 -20.018 28.885 1.00 97.69 375 THR A N 1
ATOM 2784 C CA . THR A 1 375 ? -10.401 -20.627 27.586 1.00 97.69 375 THR A CA 1
ATOM 2785 C C . THR A 1 375 ? -9.334 -20.334 26.544 1.00 97.69 375 THR A C 1
ATOM 2787 O O . THR A 1 375 ? -8.811 -19.224 26.481 1.00 97.69 375 THR A O 1
ATOM 2790 N N . TYR A 1 376 ? -9.002 -21.340 25.731 1.00 98.06 376 TYR A N 1
ATOM 2791 C CA . TYR A 1 376 ? -7.963 -21.266 24.698 1.00 98.06 376 TYR A CA 1
ATOM 2792 C C . TYR A 1 376 ? -8.592 -21.498 23.321 1.00 98.06 376 TYR A C 1
ATOM 2794 O O . TYR A 1 376 ? -9.368 -22.437 23.151 1.00 98.06 376 TYR A O 1
ATOM 2802 N N . TYR A 1 377 ? -8.219 -20.678 22.334 1.00 97.06 377 TYR A N 1
ATOM 2803 C CA . TYR A 1 377 ? -8.733 -20.727 20.958 1.00 97.06 377 TYR A CA 1
ATOM 2804 C C . TYR A 1 377 ? -7.562 -20.733 19.971 1.00 97.06 377 TYR A C 1
ATOM 2806 O O . TYR A 1 377 ? -6.954 -19.688 19.729 1.00 97.06 377 TYR A O 1
ATOM 2814 N N . ALA A 1 378 ? -7.218 -21.897 19.422 1.00 95.12 378 ALA A N 1
ATOM 2815 C CA . ALA A 1 378 ? -6.009 -22.092 18.617 1.00 95.12 378 ALA A CA 1
ATOM 2816 C C . ALA A 1 378 ? -6.284 -22.342 17.122 1.00 95.12 378 ALA A C 1
ATOM 2818 O O . ALA A 1 378 ? -7.431 -22.422 16.678 1.00 95.12 378 ALA A O 1
ATOM 2819 N N . HIS A 1 379 ? -5.200 -22.444 16.343 1.00 92.69 379 HIS A N 1
ATOM 2820 C CA . HIS A 1 379 ? -5.187 -22.662 14.890 1.00 92.69 379 HIS A CA 1
ATOM 2821 C C . HIS A 1 379 ? -5.861 -21.556 14.059 1.00 92.69 379 HIS A C 1
ATOM 2823 O O . HIS A 1 379 ? -6.277 -21.763 12.916 1.00 92.69 379 HIS A O 1
ATOM 2829 N N . LEU A 1 380 ? -5.912 -20.330 14.588 1.00 79.00 380 LEU A N 1
ATOM 2830 C CA . LEU A 1 380 ? -6.629 -19.213 13.968 1.00 79.00 380 LEU A CA 1
ATOM 2831 C C . LEU A 1 380 ? -5.932 -18.661 12.700 1.00 79.00 380 LEU A C 1
ATOM 2833 O O . LEU A 1 380 ? -4.722 -18.810 12.485 1.00 79.00 380 LEU A O 1
ATOM 2837 N N . ARG A 1 381 ? -6.695 -17.971 11.841 1.00 73.69 381 ARG A N 1
ATOM 2838 C CA . ARG A 1 381 ? -6.193 -17.126 10.736 1.00 73.69 381 ARG A CA 1
ATOM 2839 C C . ARG A 1 381 ? -5.739 -15.757 11.234 1.00 73.69 381 ARG A C 1
ATOM 2841 O O . ARG A 1 381 ? -4.777 -15.211 10.709 1.00 73.69 381 ARG A O 1
ATOM 2848 N N . GLY A 1 382 ? -6.451 -15.221 12.219 1.00 60.75 382 GLY A N 1
ATOM 2849 C CA . GLY A 1 382 ? -6.283 -13.878 12.763 1.00 60.75 382 GLY A CA 1
ATOM 2850 C C . GLY A 1 382 ? -7.239 -13.640 13.932 1.00 60.75 382 GLY A C 1
ATOM 2851 O O . GLY A 1 382 ? -8.132 -14.459 14.180 1.00 60.75 382 GLY A O 1
ATOM 2852 N N . PHE A 1 383 ? -7.028 -12.532 14.633 1.00 71.06 383 PHE A N 1
ATOM 2853 C CA . PHE A 1 383 ? -7.699 -12.180 15.884 1.00 71.06 383 PHE A CA 1
ATOM 2854 C C . PHE A 1 383 ? -8.681 -11.025 15.667 1.00 71.06 383 PHE A C 1
ATOM 2856 O O . PHE A 1 383 ? -8.459 -10.177 14.805 1.00 71.06 383 PHE A O 1
ATOM 2863 N N . PHE A 1 384 ? -9.748 -10.990 16.457 1.00 62.94 384 PHE A N 1
ATOM 2864 C CA . PHE A 1 384 ? -10.627 -9.823 16.602 1.00 62.94 384 PHE A CA 1
ATOM 2865 C C . PHE A 1 384 ? -10.425 -9.103 17.943 1.00 62.94 384 PHE A C 1
ATOM 2867 O O . PHE A 1 384 ? -11.053 -8.076 18.180 1.00 62.94 384 PHE A O 1
ATOM 2874 N N . VAL A 1 385 ? -9.555 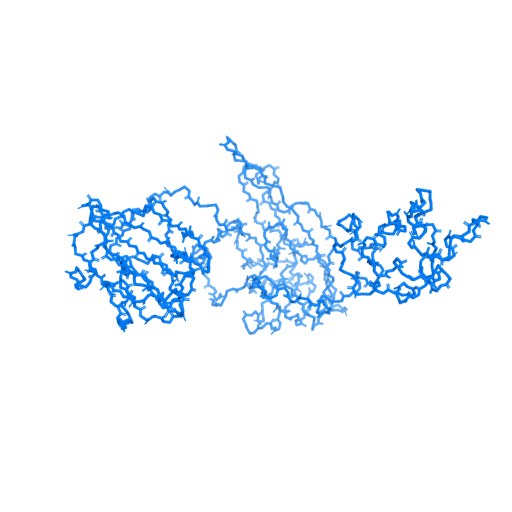-9.648 18.797 1.00 71.31 385 VAL A N 1
ATOM 2875 C CA . VAL A 1 385 ? -9.269 -9.187 20.159 1.00 71.31 385 VAL A CA 1
ATOM 2876 C C . VAL A 1 385 ? -7.760 -9.097 20.389 1.00 71.31 385 VAL A C 1
ATOM 2878 O O . VAL A 1 385 ? -6.977 -9.718 19.662 1.00 71.31 385 VAL A O 1
ATOM 2881 N N . GLN A 1 386 ? -7.357 -8.357 21.417 1.00 66.69 386 GLN A N 1
ATOM 2882 C CA . GLN A 1 386 ? -5.973 -8.177 21.858 1.00 66.69 386 GLN A CA 1
ATOM 2883 C C . GLN A 1 386 ? -5.831 -8.429 23.367 1.00 66.69 386 GLN A C 1
ATOM 2885 O O . GLN A 1 386 ? -6.807 -8.408 24.113 1.00 66.69 386 GLN A O 1
ATOM 2890 N N . GLN A 1 387 ? -4.601 -8.663 23.834 1.00 78.75 387 GLN A N 1
ATOM 2891 C CA . GLN A 1 387 ? -4.324 -8.813 25.266 1.00 78.75 387 GLN A CA 1
ATOM 2892 C C . GLN A 1 387 ? -4.789 -7.572 26.049 1.00 78.75 387 GLN A C 1
ATOM 2894 O O . GLN A 1 387 ? -4.489 -6.440 25.674 1.00 78.75 387 GLN A O 1
ATOM 2899 N N . GLY A 1 388 ? -5.494 -7.800 27.155 1.00 76.56 388 GLY A N 1
ATOM 2900 C CA . GLY A 1 388 ? -6.063 -6.784 28.036 1.00 76.56 388 GLY A CA 1
ATOM 2901 C C . GLY A 1 388 ? -7.552 -6.511 27.810 1.00 76.56 388 GLY A C 1
ATOM 2902 O O . GLY A 1 388 ? -8.183 -5.963 28.716 1.00 76.56 388 GLY A O 1
ATOM 2903 N N . ASP A 1 389 ? -8.118 -6.916 26.668 1.00 73.94 389 ASP A N 1
ATOM 2904 C CA . ASP A 1 389 ? -9.527 -6.672 26.343 1.00 73.94 389 ASP A CA 1
ATOM 2905 C C . ASP A 1 389 ? -10.466 -7.359 27.336 1.00 73.94 389 ASP A C 1
ATOM 2907 O O . ASP A 1 389 ? -10.276 -8.525 27.677 1.00 73.94 389 ASP A O 1
ATOM 2911 N N . ILE A 1 390 ? -11.510 -6.646 27.757 1.00 84.75 390 ILE A N 1
ATOM 2912 C CA . ILE A 1 390 ? -12.637 -7.219 28.496 1.00 84.75 390 ILE A CA 1
ATOM 2913 C C . ILE A 1 390 ? -13.743 -7.516 27.489 1.00 84.75 390 ILE A C 1
ATOM 2915 O O . ILE A 1 390 ? -14.228 -6.605 26.818 1.00 84.75 390 ILE A O 1
ATOM 2919 N N . ILE A 1 391 ? -14.137 -8.779 27.387 1.00 84.38 391 ILE A N 1
ATOM 2920 C CA . ILE A 1 391 ? -15.114 -9.260 26.407 1.00 84.38 391 ILE A CA 1
ATOM 2921 C C . ILE A 1 391 ? -16.257 -9.996 27.094 1.00 84.38 391 ILE A C 1
ATOM 2923 O O . ILE A 1 391 ? -16.094 -10.570 28.172 1.00 84.38 391 ILE A O 1
ATOM 2927 N N . ALA A 1 392 ? -17.432 -9.948 26.479 1.00 87.75 392 ALA A N 1
ATOM 2928 C CA . ALA A 1 392 ? -18.612 -10.668 26.922 1.00 87.75 392 ALA A CA 1
ATOM 2929 C C . ALA A 1 392 ? -18.687 -12.055 26.269 1.00 87.75 392 ALA A C 1
ATOM 2931 O O . ALA A 1 392 ? -18.100 -12.322 25.217 1.00 87.75 392 ALA A O 1
ATOM 2932 N N . GLN A 1 393 ? -19.461 -12.947 26.886 1.00 91.12 393 GLN A N 1
ATOM 2933 C CA . GLN A 1 393 ? -19.812 -14.226 26.281 1.00 91.12 393 GLN A CA 1
ATOM 2934 C C . GLN A 1 393 ? -20.444 -14.014 24.895 1.00 91.12 393 GLN A C 1
ATOM 2936 O O . GLN A 1 393 ? -21.361 -13.211 24.736 1.00 91.12 393 GLN A O 1
ATOM 2941 N N . GLY A 1 394 ? -19.975 -14.759 23.892 1.00 86.00 394 GLY A N 1
ATOM 2942 C CA . GLY A 1 394 ? -20.462 -14.671 22.513 1.00 86.00 394 GLY A CA 1
ATOM 2943 C C . GLY A 1 394 ? -19.748 -13.648 21.632 1.00 86.00 394 GLY A C 1
ATOM 2944 O O . GLY A 1 394 ? -19.941 -13.684 20.407 1.00 86.00 394 GLY A O 1
ATOM 2945 N N . ASP A 1 395 ? -18.893 -12.798 22.203 1.00 87.38 395 ASP A N 1
ATOM 2946 C CA . ASP A 1 395 ? -18.125 -11.828 21.429 1.00 87.38 395 ASP A CA 1
ATOM 2947 C C . ASP A 1 395 ? -17.165 -12.533 20.457 1.00 87.38 395 ASP A C 1
ATOM 2949 O O . ASP A 1 395 ? -16.604 -13.585 20.773 1.00 87.38 395 ASP A O 1
ATOM 2953 N N . PRO A 1 396 ? -16.983 -12.005 19.237 1.00 80.81 396 PRO A N 1
ATOM 2954 C CA . PRO A 1 396 ? -16.083 -12.598 18.259 1.00 80.81 396 PRO A CA 1
ATOM 2955 C C . PRO A 1 396 ? -14.619 -12.469 18.713 1.00 80.81 396 PRO A C 1
ATOM 2957 O O . PRO A 1 396 ? -14.154 -11.373 19.001 1.00 80.81 396 PRO A O 1
ATOM 2960 N N . VAL A 1 397 ? -13.873 -13.581 18.714 1.00 78.50 397 VAL A N 1
ATOM 2961 C CA . VAL A 1 397 ? -12.460 -13.632 19.153 1.00 78.50 397 VAL A CA 1
ATOM 2962 C C . VAL A 1 397 ? -11.473 -13.787 17.996 1.00 78.50 397 VAL A C 1
ATOM 2964 O O . VAL A 1 397 ? -10.351 -13.287 18.051 1.00 78.50 397 VAL A O 1
ATOM 2967 N N . GLY A 1 398 ? -11.875 -14.448 16.910 1.00 80.88 398 GLY A N 1
ATOM 2968 C CA . GLY A 1 398 ? -11.021 -14.640 15.739 1.00 80.88 398 GLY A CA 1
ATOM 2969 C C . GLY A 1 398 ? -11.683 -15.451 14.632 1.00 80.88 398 GLY A C 1
ATOM 2970 O O . GLY A 1 398 ? -12.892 -15.689 14.647 1.00 80.88 398 GLY A O 1
ATOM 2971 N N . ARG A 1 399 ? -10.877 -15.880 13.654 1.00 78.12 399 ARG A N 1
ATOM 2972 C CA . ARG A 1 399 ? -11.320 -16.737 12.540 1.00 78.12 399 ARG A CA 1
ATOM 2973 C C . ARG A 1 399 ? -10.560 -18.058 12.516 1.00 78.12 399 ARG A C 1
ATOM 2975 O O . ARG A 1 399 ? -9.336 -18.031 12.605 1.00 78.12 399 ARG A O 1
ATOM 2982 N N . ALA A 1 400 ? -11.245 -19.183 12.326 1.00 81.88 400 ALA A N 1
ATOM 2983 C CA . ALA A 1 400 ? -10.615 -20.501 12.226 1.00 81.88 400 ALA A CA 1
ATOM 2984 C C . ALA A 1 400 ? -9.755 -20.662 10.959 1.00 81.88 400 ALA A C 1
ATOM 2986 O O . ALA A 1 400 ? -10.051 -20.071 9.915 1.00 81.88 400 ALA A O 1
ATOM 2987 N N . ASN A 1 401 ? -8.693 -21.468 11.044 1.00 86.38 401 ASN A N 1
ATOM 2988 C CA . ASN A 1 401 ? -7.822 -21.847 9.927 1.00 86.38 401 ASN A CA 1
ATOM 2989 C C . ASN A 1 401 ? -7.078 -23.159 10.254 1.00 86.38 401 ASN A C 1
ATOM 2991 O O . ASN A 1 401 ? -7.570 -23.986 11.013 1.00 86.38 401 ASN A O 1
ATOM 2995 N N . SER A 1 402 ? -5.900 -23.349 9.659 1.00 88.62 402 SER A N 1
ATOM 2996 C CA . SER A 1 402 ? -4.985 -24.464 9.878 1.00 88.62 402 SER A CA 1
ATOM 2997 C C . SER A 1 402 ? -3.571 -23.973 10.233 1.00 88.62 402 SER A C 1
ATOM 2999 O O . SER A 1 402 ? -2.592 -24.494 9.706 1.00 88.62 402 SER A O 1
ATOM 3001 N N . SER A 1 403 ? -3.441 -22.930 11.066 1.00 74.88 403 SER A N 1
ATOM 3002 C CA . SER A 1 403 ? -2.114 -22.482 11.535 1.00 74.88 403 SER A CA 1
ATOM 3003 C C . SER A 1 403 ? -1.590 -23.373 12.664 1.00 74.88 403 SER A C 1
ATOM 3005 O O . SER A 1 403 ? -2.380 -23.903 13.431 1.00 74.88 403 SER A O 1
ATOM 3007 N N . GLY A 1 404 ? -0.276 -23.524 12.813 1.00 86.94 404 GLY A N 1
ATOM 3008 C CA . GLY A 1 404 ? 0.329 -24.373 13.846 1.00 86.94 404 GLY A CA 1
ATOM 3009 C C . GLY A 1 404 ? 0.369 -25.851 13.455 1.00 86.94 404 GLY A C 1
ATOM 3010 O O . GLY A 1 404 ? 0.395 -26.192 12.276 1.00 86.94 404 GLY A O 1
ATOM 3011 N N . GLY A 1 405 ? 0.395 -26.738 14.452 1.00 81.38 405 GLY A N 1
ATOM 3012 C CA . GLY A 1 405 ? 0.431 -28.193 14.270 1.00 81.38 405 GLY A CA 1
ATOM 3013 C C . GLY A 1 405 ? -0.926 -28.786 13.885 1.00 81.38 405 GLY A C 1
ATOM 3014 O O . GLY A 1 405 ? -1.434 -29.651 14.591 1.00 81.38 405 GLY A O 1
ATOM 3015 N N . SER A 1 406 ? -1.514 -28.314 12.786 1.00 81.19 406 SER A N 1
ATOM 3016 C CA . SER A 1 406 ? -2.833 -28.725 12.299 1.00 81.19 406 SER A CA 1
ATOM 3017 C C . SER A 1 406 ? -2.739 -29.505 10.981 1.00 81.19 406 SER A C 1
ATOM 3019 O O . SER A 1 406 ? -1.886 -29.227 10.143 1.00 81.19 406 SER A O 1
ATOM 3021 N N . THR A 1 407 ? -3.634 -30.477 10.783 1.00 81.88 407 THR A N 1
ATOM 3022 C CA . THR A 1 407 ? -3.738 -31.277 9.541 1.00 81.88 407 THR A CA 1
ATOM 3023 C C . THR A 1 407 ? -4.840 -30.789 8.593 1.00 81.88 407 THR A C 1
ATOM 3025 O O . THR A 1 407 ? -4.990 -31.320 7.496 1.00 81.88 407 THR A O 1
ATOM 3028 N N . GLY A 1 408 ? -5.606 -29.772 8.996 1.00 82.88 408 GLY A N 1
ATOM 3029 C CA . GLY A 1 408 ? -6.679 -29.178 8.202 1.00 82.88 408 GLY A CA 1
ATOM 3030 C C . GLY A 1 408 ? -7.485 -28.144 8.998 1.00 82.88 408 GLY A C 1
ATOM 3031 O O . GLY A 1 408 ? -7.319 -28.047 10.214 1.00 82.88 408 GLY A O 1
ATOM 3032 N N . PRO A 1 409 ? -8.360 -27.351 8.355 1.00 88.00 409 PRO A N 1
ATOM 3033 C CA . PRO A 1 409 ? -9.105 -26.291 9.035 1.00 88.00 409 PRO A CA 1
ATOM 3034 C C . PRO A 1 409 ? -9.972 -26.801 10.200 1.00 88.00 409 PRO A C 1
ATOM 3036 O O . PRO A 1 409 ? -10.868 -27.622 9.999 1.00 88.00 409 PRO A O 1
ATOM 3039 N N . HIS A 1 410 ? -9.705 -26.313 11.414 1.00 94.56 410 HIS A N 1
ATOM 3040 C CA . HIS A 1 410 ? -10.495 -26.590 12.618 1.00 94.56 410 HIS A CA 1
ATOM 3041 C C . HIS A 1 410 ? -10.228 -25.542 13.710 1.00 94.56 410 HIS A C 1
ATOM 3043 O O . HIS A 1 410 ? -9.235 -24.816 13.659 1.00 94.56 410 HIS A O 1
ATOM 3049 N N . LEU A 1 411 ? -11.107 -25.479 14.711 1.00 96.75 411 LEU A N 1
ATOM 3050 C CA . LEU A 1 411 ? -10.829 -24.812 15.982 1.00 96.75 411 LEU A CA 1
ATOM 3051 C C . LEU A 1 411 ? -10.345 -25.852 16.987 1.00 96.75 411 LEU A C 1
ATOM 3053 O O . LEU A 1 411 ? -11.080 -26.792 17.275 1.00 96.75 411 LEU A O 1
ATOM 3057 N N . HIS A 1 412 ? -9.168 -25.640 17.567 1.00 97.38 412 HIS A N 1
ATOM 3058 C CA . HIS A 1 412 ? -8.768 -26.333 18.787 1.00 97.38 412 HIS A CA 1
ATOM 3059 C C . HIS A 1 412 ? -9.161 -25.479 19.998 1.00 97.38 412 HIS A C 1
ATOM 3061 O O . HIS A 1 412 ? -8.683 -24.349 20.141 1.00 97.38 412 HIS A O 1
ATOM 3067 N N . PHE A 1 413 ? -10.067 -26.002 20.826 1.00 97.81 413 PHE A N 1
ATOM 3068 C CA . PHE A 1 413 ? -10.651 -25.297 21.966 1.00 97.81 413 PHE A CA 1
ATOM 3069 C C . PHE A 1 413 ? -10.320 -25.996 23.285 1.00 97.81 413 PHE A C 1
ATOM 3071 O O . PHE A 1 413 ? -10.594 -27.188 23.438 1.00 97.81 413 PHE A O 1
ATOM 3078 N N . GLU A 1 414 ? -9.791 -25.255 24.259 1.00 97.62 414 GLU A N 1
ATOM 3079 C CA . GLU A 1 414 ? -9.564 -25.768 25.615 1.00 97.62 414 GLU A CA 1
ATOM 3080 C C . GLU A 1 414 ? -10.355 -24.979 26.653 1.00 97.62 414 GLU A C 1
ATOM 3082 O O . GLU A 1 414 ? -10.527 -23.766 26.534 1.00 97.62 414 GLU A O 1
ATOM 3087 N N . ILE A 1 415 ? -10.742 -25.679 27.719 1.00 96.12 415 ILE A N 1
ATOM 3088 C CA . ILE A 1 415 ? -11.127 -25.081 28.994 1.00 96.12 415 ILE A CA 1
ATOM 3089 C C . ILE A 1 415 ? -10.096 -25.537 30.017 1.00 96.12 415 ILE A C 1
ATOM 3091 O O . ILE A 1 415 ? -9.828 -26.734 30.139 1.00 96.12 415 ILE A O 1
ATOM 3095 N N . ARG A 1 416 ? -9.514 -24.602 30.762 1.00 96.19 416 ARG A N 1
ATOM 3096 C CA . ARG A 1 416 ? -8.618 -24.899 31.881 1.00 96.19 416 ARG A CA 1
ATOM 3097 C C . ARG A 1 416 ? -9.234 -24.408 33.173 1.00 96.19 416 ARG A C 1
ATOM 3099 O O . ARG A 1 416 ? -9.813 -23.334 33.209 1.00 96.19 416 ARG A O 1
ATOM 3106 N N . GLN A 1 417 ? -9.068 -25.179 34.240 1.00 92.50 417 GLN A N 1
ATOM 3107 C CA . GLN A 1 417 ? -9.422 -24.770 35.595 1.00 92.50 417 GLN A CA 1
ATOM 3108 C C . GLN A 1 417 ? -8.152 -24.785 36.440 1.00 92.50 417 GLN A C 1
ATOM 3110 O O . GLN A 1 417 ? -7.496 -25.821 36.556 1.00 92.50 417 GLN A O 1
ATOM 3115 N N . ASN A 1 418 ? -7.788 -23.641 37.016 1.00 89.38 418 ASN A N 1
ATOM 3116 C CA . ASN A 1 418 ? -6.562 -23.440 37.792 1.00 89.38 418 ASN A CA 1
ATOM 3117 C C . ASN A 1 418 ? -5.311 -23.936 37.034 1.00 89.38 418 ASN A C 1
ATOM 3119 O O . ASN A 1 418 ? -4.472 -24.653 37.580 1.00 89.38 418 ASN A O 1
ATOM 3123 N N . GLY A 1 419 ? -5.240 -23.620 35.735 1.00 87.88 419 GLY A N 1
ATOM 3124 C CA . GLY A 1 419 ? -4.158 -24.021 34.831 1.00 87.88 419 GLY A CA 1
ATOM 3125 C C . GLY A 1 419 ? -4.196 -25.478 34.347 1.00 87.88 419 GLY A C 1
ATOM 3126 O O . GLY A 1 419 ? -3.366 -25.854 33.522 1.00 87.88 419 GLY A O 1
ATOM 3127 N N . GLN A 1 420 ? -5.142 -26.304 34.812 1.00 90.25 420 GLN A N 1
ATOM 3128 C CA . GLN A 1 420 ? -5.265 -27.708 34.404 1.00 90.25 420 GLN A CA 1
ATOM 3129 C C . GLN A 1 420 ? -6.301 -27.885 33.283 1.00 90.25 420 GLN A C 1
ATOM 3131 O O . GLN A 1 420 ? -7.462 -27.516 33.494 1.00 90.25 420 GLN A O 1
ATOM 3136 N N . PRO A 1 421 ? -5.936 -28.492 32.135 1.00 92.94 421 PRO A N 1
ATOM 3137 C CA . PRO A 1 421 ? -6.872 -28.798 31.055 1.00 92.94 421 PRO A CA 1
ATOM 3138 C C . PRO A 1 421 ? -8.033 -29.682 31.515 1.00 92.94 421 PRO A C 1
ATOM 3140 O O . PRO A 1 421 ? -7.828 -30.722 32.144 1.00 92.94 421 PRO A O 1
ATOM 3143 N N . GLN A 1 422 ? -9.248 -29.270 31.177 1.00 93.56 422 GLN A N 1
ATOM 3144 C CA . GLN A 1 422 ? -10.490 -29.995 31.416 1.00 93.56 422 GLN A CA 1
ATOM 3145 C C . GLN A 1 422 ? -11.085 -30.448 30.085 1.00 93.56 422 GLN A C 1
ATOM 3147 O O . GLN A 1 422 ? -10.827 -29.845 29.047 1.00 93.56 422 GLN A O 1
ATOM 3152 N N . ASN A 1 423 ? -11.927 -31.483 30.110 1.00 93.38 423 ASN A N 1
ATOM 3153 C CA . ASN A 1 423 ? -12.702 -31.859 28.929 1.00 93.38 423 ASN A CA 1
ATOM 3154 C C . ASN A 1 423 ? -13.753 -30.770 28.637 1.00 93.38 423 ASN A C 1
ATOM 3156 O O . ASN A 1 423 ? -14.705 -30.667 29.418 1.00 93.38 423 ASN A O 1
ATOM 3160 N N . PRO A 1 424 ? -13.654 -30.014 27.521 1.00 94.06 424 PRO A N 1
ATOM 3161 C CA . PRO A 1 424 ? -14.585 -28.922 27.241 1.00 94.06 424 PRO A CA 1
ATOM 3162 C C . PRO A 1 424 ? -16.043 -29.382 27.157 1.00 94.06 424 PRO A C 1
ATOM 3164 O O . PRO A 1 424 ? -16.952 -28.654 27.543 1.00 94.06 424 PRO A O 1
ATOM 3167 N N . MET A 1 425 ? -16.280 -30.630 26.740 1.00 91.19 425 MET A N 1
ATOM 3168 C CA . MET A 1 425 ? -17.631 -31.174 26.570 1.00 91.19 425 MET A CA 1
ATOM 3169 C C . MET A 1 425 ? -18.417 -31.327 27.878 1.00 91.19 425 MET A C 1
ATOM 3171 O O . MET A 1 425 ? -19.626 -31.513 27.825 1.00 91.19 425 MET A O 1
ATOM 3175 N N . ASN A 1 426 ? -17.759 -31.236 29.038 1.00 90.19 426 ASN A N 1
ATOM 3176 C CA . ASN A 1 426 ? -18.432 -31.246 30.341 1.00 90.19 426 ASN A CA 1
ATOM 3177 C C . ASN A 1 426 ? -18.930 -29.856 30.777 1.00 90.19 426 ASN A C 1
ATOM 3179 O O . ASN A 1 426 ? -19.629 -29.758 31.781 1.00 90.19 426 ASN A O 1
ATOM 3183 N N . TYR A 1 427 ? -18.527 -28.801 30.068 1.00 87.44 427 TYR A N 1
ATOM 3184 C CA . TYR A 1 427 ? -18.735 -27.404 30.460 1.00 87.44 427 TYR A CA 1
ATOM 3185 C C . TYR A 1 427 ? -19.560 -26.615 29.442 1.00 87.44 427 TYR A C 1
ATOM 3187 O O . TYR A 1 427 ? -20.177 -25.619 29.812 1.00 87.44 427 TYR A O 1
ATOM 3195 N N . LEU A 1 428 ? -19.561 -27.045 28.177 1.00 87.81 428 LEU A N 1
ATOM 3196 C CA . LEU A 1 428 ? -20.341 -26.413 27.118 1.00 87.81 428 LEU A CA 1
ATOM 3197 C C . LEU A 1 428 ? -21.843 -26.679 27.305 1.00 87.81 428 LEU A C 1
ATOM 3199 O O . LEU A 1 428 ? -22.245 -27.835 27.460 1.00 87.81 428 LEU A O 1
ATOM 3203 N N . SER A 1 429 ? -22.657 -25.623 27.246 1.00 73.31 429 SER A N 1
ATOM 3204 C CA . SER A 1 429 ? -24.128 -25.663 27.327 1.00 73.31 429 SER A CA 1
ATOM 3205 C C . SER A 1 429 ? -24.815 -25.135 26.078 1.00 73.31 429 SER A C 1
ATOM 3207 O O . SER A 1 429 ? -24.299 -24.140 25.511 1.00 73.31 429 SER A O 1
#

Radius of gyration: 29.54 Å; chains: 1; bounding box: 76×65×65 Å

Secondary structure (DSSP, 8-state):
-TTS-BHHHHHHH-GGGGGSBGGGSHHHHHHTTT-SS--SBHHHHHTSHHHHT-BGGGS-GGGS-GGGSTTTTTS-GGGSTTGGG--GGGSTTGGGS-GGGSSS-GGGG-PEEEEEEEEE-TT---B-SB--BBTTTBS---B-SS--EEEEEESTTTTT-EEE-TTT-EEE--BHHHHHHTTTEEE-BB-TT-SSEEEEEEEEETTTTEEEEEEEE--EEE-SS-EEEE--S-EEEEE---EETT-EEEEE---TT--SS--SHHHHTTTB-TTT-SBPP---------SS-----S-B--SSTTPPEEE-SEEEE-TTT-SEEEE-SEEE---TTPEEE-SS-EEEEEEEEEEETTEEEEEEEEEE-SSSEEEEEESEEEES--TT-EE-TT-EEEEEB--SS-SSSBEEEEEEETTEEE-GGGTB-

Foldseek 3Di:
DQFFFFLLLVCQLPVVQQADFCVQLVLSVVLCVPPPDDDGGSVVLCVDPVSRRRGSNVDPCVVDDCPSRPCSVVGDCVSGPPSVVDDQVNDPCSQVDDPVPDPDDPPPQQWDKWAFAAWDFQQDAFAQLEQWAALAQHRRDTGGGRFGWTATCDDPLRHRYTQGALQVDKYFFWDAQQCVVQVRIGRIAADLPFQQWGKGWHGTDRVQQKTWIFIFGKDFDDDPPDGRTIYGRDHDRDTDDMDGHRDMDTRHDDDHDPDDDDPADVCVVPQQHSRRRDSPPPPPDPAPPPVDFLAWPLAFAQQQPPFDFPAFFAWDQQPVPRDTDTQLFIKTADPWFRWTWGRAWFFWQAFAADDFQAADQGTKIWGDNVQQKIKMKGQFPHFPDHGGHTDGGGHTGGTWFRGHNGPTTIITMFMDGNNGTDGVVVRHD

pLDDT: mean 79.27, std 17.76, range [26.56, 98.06]

Sequence (429 aa):
MIGWQTIADLVQAIPELAESSVREVQPIADLLQDQLDVPQTIADVVQNEVLAELSLGELNLEQYDLSAIPGLIDAPLETFQDWQQSVIDQIPGLADVPFVNFPNPIMEQGVVVGMVDVVFGPAEGDRTNTISGSYVEGFNVPCQTDCAHLEMAQPELVEGTQWISGKYQQVQGGRGALASANGGLEPTGRHPFGNAFKVAVLETDEASGTAETGLYFRMCVRNAFVDLGCTPYFIGPIPWLPIQEEGMVFLGQIKEGLSTTDSAEVAAAKGIDPQTGEPSPTPTPVARTSSSPGIATGGFINPAPGYPITSSFGYRTHPIHGDRRLHTGTDLGTPNGTIIRAADGGQVTFAGISGSLTSGYGRLVIIDHGNGSETYYAHLRGFFVQQGDIIAQGDPVGRANSSGGSTGPHLHFEIRQNGQPQNPMNYLS